Protein AF-A0A7R7AZD1-F1 (afdb_monomer)

Solvent-accessible surface area (backbone atoms only — not comparable to full-atom values): 35998 Å² total; per-residue (Å²): 135,90,86,78,87,78,89,80,87,78,79,84,82,72,72,76,72,71,80,78,62,89,81,57,78,56,45,31,43,37,42,30,63,53,83,85,39,58,62,52,54,25,49,57,43,34,74,74,78,43,71,44,80,39,59,37,55,51,82,81,42,56,82,63,50,81,65,89,70,91,61,32,29,45,34,43,24,42,73,60,41,43,42,68,64,74,85,86,41,58,26,47,47,57,44,49,46,69,58,59,38,61,78,27,63,40,37,37,37,32,41,55,38,54,78,22,23,43,28,69,33,50,81,49,102,90,42,81,37,74,46,36,61,48,13,45,38,56,48,50,46,49,68,60,26,71,52,36,44,76,45,77,38,51,99,62,49,76,79,46,75,66,35,46,48,60,53,59,87,73,57,66,34,60,51,95,92,31,95,17,71,39,66,67,58,41,41,51,54,37,60,76,46,39,71,62,38,48,50,50,51,54,48,50,36,39,75,75,59,89,40,86,86,81,80,81,79,65,81,94,65,84,89,83,87,84,82,68,84,76,48,75,65,55,50,50,55,55,53,59,60,58,50,55,64,64,51,50,61,54,18,30,40,54,10,34,30,26,56,98,89,47,70,25,21,67,66,62,48,48,51,42,49,51,52,48,52,57,36,49,54,56,26,54,46,42,44,55,34,24,69,40,33,68,55,52,50,54,49,51,53,52,39,48,74,72,60,33,28,38,39,36,41,36,84,66,80,62,44,79,71,60,73,79,56,74,80,88,44,35,81,52,55,83,69,90,76,26,39,63,53,48,52,48,53,38,49,76,77,55,48,56,24,59,22,31,46,76,46,68,48,98,85,71,48,71,31,34,46,81,39,67,56,98,90,38,77,37,66,17,70,63,14,44,52,53,44,50,57,50,48,55,59,58,72,69,49,84,84,56,57,38,42,60,45,52,50,36,50,70,62,31,73,72,34,40,16,57,23,50,80,50,58,55,46,61,40,62,60,87,96,39,35,29,60,42,81,46,59,94,62,36,44,58,56,26,51,47,36,31,42,59,52,65,14,50,34,37,40,29,24,80,81,39,63,69,85,64,86,85,68,66,39,95,89,38,73,30,60,45,58,74,49,76,44,75,53,69,56,71,75,83,72,56,52,89,76,67,67,56,73,43,77,46,68,49,97,89,64,52,75,47,78,46,59,79,65,54,71,68,58,49,48,64,73,68,51,92,58,88,81,84,77,50,39,58,57,52,41,54,37,25,75,69,52,45,31,31,40,36,28,63,83,65,26,34,38,32,51,43,79,56,97,92,39,82,44,40,34,53,43,58,76,54,82,84,48,47,65,59,46,41,74,54,57,34,50,72,50,76,56,93,93,37,84,44,36,31,51,51,88,58,93,62,22,37,62,34,43,34,58,47,37,74,76,36,52,78,74,43,81,43,73,60,77,84,127

pLDDT: mean 76.89, std 16.23, range [23.08, 96.38]

Mean predicted aligned error: 17.36 Å

Foldseek 3Di:
DDDDDDDDDDDDPPPPPPPPPPPDQQDEEEEEADPPCLVVVLVVCVVVVHHSPLADEPVVAPFQHADPRRGHYYYYHLVQLLDDDPPPTDHPLVNVCVNQDLARQHEYEYAQLLVLLQLPWDQDPVGTGHRDSSNVSLVVSCVSRVNYHYHYHHPCQPVALSSCVSVVVLQQEPDPPHPHPDSVRSNVVCVVQPPQSSVVVQVVCVVVPVDDDDDDPCVVPDDDDDDDDQDPQLVVLVVLVVCVVVLQVVLCCLQQCAHPVGGQNPVLVVQLVVLVVVLVCQLVFFSQLLRCLVVVLVVCVVCVVVVFFEEEERADDLQVLVVPDDPPCQAFPPDASASLVSVLVCLVPRRNFFHWDWDQDPVRDIHTDFDDDPNHGDGRPVSVVSSVVSSVSSVPRDGRHGSVLVNCAVPHPQQELEQEPHQWHWYDDPPGIHIDGADPCSNVVSLLCCQQVRYRYYYYYPNRPPNDDPAQDPPTNPNGHYDYYYSDPPLVPQDPPQSDWDWDQDPVGDTDIGTDDPPVVVCVVVPPDDDDDALVNVLVCQQVQFKKFAWRQRWIWHWDQDPNDIFIWIPNDDPVCVVVLVVLPWDWDQDPNDITITADNDPCRSSSSNVVCVVTPTPDMGTDDDD

Radius of gyration: 31.64 Å; Cα contacts (8 Å, |Δi|>4): 897; chains: 1; bounding box: 73×76×80 Å

Sequence (627 aa):
MNFLSPTITGNPIASAAAPVDPAAPVYAAALRVLPNLLEDAQRDWAALGMERLLVTPLSRFAQGRTITLPEGILFTTYATLRSDDRGEKVSRVRQIVQWLGSDFDGVLIVDEAHAMQNAGGGKGEGGDVAPSQQGRAGLGLQHALPGARVVHVSATGATTVANLAYAQRLGLWGGDDFPFSTRAEFVEAIEAGGVAAMEVLARDLRALGPYTARSLSFDGVEYELVEHELTPEQRRIYGAFAVIHNHLDAAMQAANITGDSGTLNRQAKSAARSAFQSAKQRFFGHLLTSMKTPTLTRSIEQDLQSGHSTVIQIVSTGEALMERRPTQEWNDVRVDITPREYVLDYLEHSFPVQLYEPFTDSEGNLSSRPVFRDGQPVESREAVARRTALIEKLASLPPVPGALDQIVQRFGTDMVAEVTGRSRRIVRKGERLMVEGRATSANLAETQAFMDDVKRILVFSDAGGTGRSYHAELSAPNTHLRVAGLLLPIWKRLPNESSRVYRLQTDDGERIIGRRVSAARAAGALATGVSTLTAQDAFNGLAGGRTMLDLPEGLHLRRVRVMGANRIELSGFTDTMRVRLTAYGLFHEIISWKLRMFVPTDASGPAVLAKIIERHPIQRISEREAS

Secondary structure (DSSP, 8-state):
---------------------TTS--EEEEEES-GGGHHHHHHHHHHTT--GGGEEEGGGSPTTSPP---SEEEEEEHHHHT----SSS--HHHHHHHHH-TT--SEEEETTGGGGGGGG-EEETTEEEPPPHHHHHHHHHHHH-TTSEEEE--SSTTSSGGGGGG-GGG-SSSSTTSS-SSHHHHHHHHHHHHHHHHHHHHHHHHHTSS----PPP-TT--------PPPHHHHHHHHHHHTHHHHHHHHHHHTTSEETTEES-HHHHHHHHHHHHHHHHHHHHHHHHHHHHHHHHHHHHHHHHTT-EEEEEES---HHHHHTS-GGGTTS--S--STHHHHHHHHHHHSS-B-EEEEE-TTS-EEEEE-EETTEEPBPHHHHHHHHHHHHHHHTSPP---HHHHHHHHH-TTTEEEESS-SEEEEEETTEEEEEEPPTTHHHHHHHHHHTTS-SEEEE-TTTSSS---S--TTSS--S-EEEEEE--GGGG--STT-PEEEEE-TT--EEEEE---HHHHHHHH-SS-----HHHHHHHHHHTSEEEEEGGGEEEEEEEETTEEEEEEES--HHHHHHHHHHT-EEEEETTEEEEEE--STTHHHHHHHHHHHS---EEEE----

Nearest PDB structures (foldseek):
  6rfl-assembly1_Y  TM=3.013E-01  e=5.368E-02  Vaccinia virus GLV-1h68
  5jlt-assembly1_A  TM=4.264E-01  e=1.071E+00  Tequatrovirus T4

Structure (mmCIF, N/CA/C/O backbone):
data_AF-A0A7R7AZD1-F1
#
_entry.id   AF-A0A7R7AZD1-F1
#
loop_
_atom_site.group_PDB
_atom_site.id
_atom_site.type_symbol
_atom_site.label_atom_id
_atom_site.label_alt_id
_atom_site.label_comp_id
_atom_site.label_asym_id
_atom_site.label_entity_id
_atom_site.label_seq_id
_atom_site.pdbx_PDB_ins_code
_atom_site.Cartn_x
_atom_site.Cartn_y
_atom_site.Cartn_z
_atom_site.occupancy
_atom_site.B_iso_or_equiv
_atom_site.auth_seq_id
_atom_site.auth_comp_id
_atom_site.auth_asym_id
_atom_site.auth_atom_id
_atom_site.pdbx_PDB_model_num
ATOM 1 N N . MET A 1 1 ? -13.021 -37.115 27.642 1.00 26.58 1 MET A N 1
ATOM 2 C CA . MET A 1 1 ? -13.141 -37.380 29.092 1.00 26.58 1 MET A CA 1
ATOM 3 C C . MET A 1 1 ? -13.173 -36.038 29.803 1.00 26.58 1 MET A C 1
ATOM 5 O O . MET A 1 1 ? -12.228 -35.279 29.648 1.00 26.58 1 MET A O 1
ATOM 9 N N . ASN A 1 2 ? -14.279 -35.731 30.485 1.00 28.70 2 ASN A N 1
ATOM 10 C CA . ASN A 1 2 ? -14.420 -34.581 31.388 1.00 28.70 2 ASN A CA 1
ATOM 11 C C . ASN A 1 2 ? -13.648 -34.820 32.689 1.00 28.70 2 ASN A C 1
ATOM 13 O O . ASN A 1 2 ? -13.628 -35.964 33.119 1.00 28.70 2 ASN A O 1
ATOM 17 N N . PHE A 1 3 ? -13.108 -33.746 33.280 1.00 23.08 3 PHE A N 1
ATOM 18 C CA . PHE A 1 3 ? -12.851 -33.430 34.709 1.00 23.08 3 PHE A CA 1
ATOM 19 C C . PHE A 1 3 ? -11.830 -32.260 34.685 1.00 23.08 3 PHE A C 1
ATOM 21 O O . PHE A 1 3 ? -10.828 -32.384 33.997 1.00 23.08 3 PHE A O 1
ATOM 28 N N . LEU A 1 4 ? -11.945 -31.082 35.308 1.00 26.00 4 LEU A N 1
ATOM 29 C CA . LEU A 1 4 ? -12.804 -30.481 36.332 1.00 26.00 4 LEU A CA 1
ATOM 30 C C . LEU A 1 4 ? -12.681 -28.945 36.216 1.00 26.00 4 LEU A C 1
ATOM 32 O O . LEU A 1 4 ? -11.586 -28.431 35.991 1.00 26.00 4 LEU A O 1
ATOM 36 N N . SER A 1 5 ? -13.777 -28.225 36.465 1.00 24.81 5 SER A N 1
ATOM 37 C CA . SER A 1 5 ? -13.740 -26.837 36.945 1.00 24.81 5 SER A CA 1
ATOM 38 C C . SER A 1 5 ? -12.997 -26.734 38.280 1.00 24.81 5 SER A C 1
ATOM 40 O O . SER A 1 5 ? -13.146 -27.616 39.128 1.00 24.81 5 SER A O 1
ATOM 42 N N . PRO A 1 6 ? -12.385 -25.574 38.554 1.00 25.16 6 PRO A N 1
ATOM 43 C CA . PRO A 1 6 ? -12.487 -24.975 39.868 1.00 25.16 6 PRO A CA 1
ATOM 44 C C . PRO A 1 6 ? -13.135 -23.595 39.765 1.00 25.16 6 PRO A C 1
ATOM 46 O O . PRO A 1 6 ? -12.619 -22.651 39.171 1.00 25.16 6 PRO A O 1
ATOM 49 N N . THR A 1 7 ? -14.294 -23.507 40.399 1.00 25.22 7 THR A N 1
ATOM 50 C CA . THR A 1 7 ? -14.890 -22.291 40.929 1.00 25.22 7 THR A CA 1
ATOM 51 C C . THR A 1 7 ? -13.850 -21.554 41.782 1.00 25.22 7 THR A C 1
ATOM 53 O O . THR A 1 7 ? -13.418 -22.081 42.804 1.00 25.22 7 THR A O 1
ATOM 56 N N . ILE A 1 8 ? -13.468 -20.332 41.400 1.00 25.61 8 ILE A N 1
ATOM 57 C CA . ILE A 1 8 ? -12.902 -19.347 42.330 1.00 25.61 8 ILE A CA 1
ATOM 58 C C . ILE A 1 8 ? -13.930 -18.226 42.461 1.00 25.61 8 ILE A C 1
ATOM 60 O O . ILE A 1 8 ? -13.980 -17.278 41.685 1.00 25.61 8 ILE A O 1
ATOM 64 N N . THR A 1 9 ? -14.791 -18.375 43.460 1.00 28.94 9 THR A N 1
ATOM 65 C CA . THR A 1 9 ? -15.414 -17.257 44.163 1.00 28.94 9 THR A CA 1
ATOM 66 C C . THR A 1 9 ? -14.328 -16.540 44.965 1.00 28.94 9 THR A C 1
ATOM 68 O O . THR A 1 9 ? -13.729 -17.161 45.843 1.00 28.94 9 THR A O 1
ATOM 71 N N . GLY A 1 10 ? -14.073 -15.256 44.699 1.00 24.52 10 GLY A N 1
ATOM 72 C CA . GLY A 1 10 ? -13.181 -14.456 45.546 1.00 24.52 10 GLY A CA 1
ATOM 73 C C . GLY A 1 10 ? -12.675 -13.160 44.916 1.00 24.52 10 GLY A C 1
ATOM 74 O O . GLY A 1 10 ? -11.604 -13.145 44.328 1.00 24.52 10 GLY A O 1
ATOM 75 N N . ASN A 1 11 ? -13.435 -12.087 45.148 1.00 24.00 11 ASN A N 1
ATOM 76 C CA . ASN A 1 11 ? -13.155 -10.658 44.955 1.00 24.00 11 ASN A CA 1
ATOM 77 C C . ASN A 1 11 ? -12.979 -10.104 43.525 1.00 24.00 11 ASN A C 1
ATOM 79 O O . ASN A 1 11 ? -11.944 -10.316 42.894 1.00 24.00 11 ASN A O 1
ATOM 83 N N . PRO A 1 12 ? -13.917 -9.255 43.049 1.00 26.16 12 PRO A N 1
ATOM 84 C CA . PRO A 1 12 ? -13.617 -8.345 41.960 1.00 26.16 12 PRO A CA 1
ATOM 85 C C . PRO A 1 12 ? -12.616 -7.319 42.497 1.00 26.16 12 PRO A C 1
ATOM 87 O O . PRO A 1 12 ? -12.945 -6.524 43.378 1.00 26.16 12 PRO A O 1
ATOM 90 N N . ILE A 1 13 ? -11.394 -7.297 41.965 1.00 28.53 13 ILE A N 1
ATOM 91 C CA . ILE A 1 13 ? -10.603 -6.069 42.023 1.00 28.53 13 ILE A CA 1
ATOM 92 C C . ILE A 1 13 ? -11.278 -5.127 41.031 1.00 28.53 13 ILE A C 1
ATOM 94 O O . ILE A 1 13 ? -10.918 -5.047 39.858 1.00 28.53 13 ILE A O 1
ATOM 98 N N . ALA A 1 14 ? -12.320 -4.450 41.509 1.00 28.39 14 ALA A N 1
ATOM 99 C CA . ALA A 1 14 ? -12.711 -3.175 40.961 1.00 28.39 14 ALA A CA 1
ATOM 100 C C . ALA A 1 14 ? -11.483 -2.272 41.109 1.00 28.39 14 ALA A C 1
ATOM 102 O O . ALA A 1 14 ? -11.213 -1.726 42.177 1.00 28.39 14 ALA A O 1
ATOM 103 N N . SER A 1 15 ? -10.700 -2.145 40.037 1.00 30.47 15 SER A N 1
ATOM 104 C CA . SER A 1 15 ? -9.993 -0.896 39.812 1.00 30.47 15 SER A CA 1
ATOM 105 C C . SER A 1 15 ? -11.090 0.159 39.830 1.00 30.47 15 SER A C 1
ATOM 107 O O . SER A 1 15 ? -11.975 0.153 38.974 1.00 30.47 15 SER A O 1
ATOM 109 N N . ALA A 1 16 ? -11.106 0.972 40.883 1.00 28.89 16 ALA A N 1
ATOM 110 C CA . ALA A 1 16 ? -11.917 2.166 40.921 1.00 28.89 16 ALA A CA 1
ATOM 111 C C . ALA A 1 16 ? -11.479 3.016 39.726 1.00 28.89 16 ALA A C 1
ATOM 113 O O . ALA A 1 16 ? -10.486 3.739 39.794 1.00 28.89 16 ALA A O 1
ATOM 114 N N . ALA A 1 17 ? -12.190 2.881 38.607 1.00 33.81 17 ALA A N 1
ATOM 115 C CA . ALA A 1 17 ? -12.242 3.933 37.622 1.00 33.81 17 ALA A CA 1
ATOM 116 C C . ALA A 1 17 ? -12.712 5.155 38.405 1.00 33.81 17 ALA A C 1
ATOM 118 O O . ALA A 1 17 ? -13.829 5.167 38.930 1.00 33.81 17 ALA A O 1
ATOM 119 N N . ALA A 1 18 ? -11.815 6.125 38.584 1.00 32.03 18 ALA A N 1
ATOM 120 C CA . ALA A 1 18 ? -12.200 7.414 39.118 1.00 32.03 18 ALA A CA 1
ATOM 121 C C . ALA A 1 18 ? -13.424 7.883 38.313 1.00 32.03 18 ALA A C 1
ATOM 123 O O . ALA A 1 18 ? -13.398 7.759 37.081 1.00 32.03 18 ALA A O 1
ATOM 124 N N . PRO A 1 19 ? -14.507 8.338 38.964 1.00 30.75 19 PRO A N 1
ATOM 125 C CA . PRO A 1 19 ? -15.642 8.878 38.238 1.00 30.75 19 PRO A CA 1
ATOM 126 C C . PRO A 1 19 ? -15.117 9.977 37.312 1.00 30.75 19 PRO A C 1
ATOM 128 O O . PRO A 1 19 ? -14.474 10.923 37.765 1.00 30.75 19 PRO A O 1
ATOM 131 N N . VAL A 1 20 ? -15.320 9.796 36.006 1.00 40.56 20 VAL A N 1
ATOM 132 C CA . VAL A 1 20 ? -15.065 10.844 35.020 1.00 40.56 20 VAL A CA 1
ATOM 133 C C . VAL A 1 20 ? -16.038 11.956 35.370 1.00 40.56 20 VAL A C 1
ATOM 135 O O . VAL A 1 20 ? -17.243 11.766 35.231 1.00 40.56 20 VAL A O 1
ATOM 138 N N . ASP A 1 21 ? -15.524 13.062 35.899 1.00 34.84 21 ASP A N 1
ATOM 139 C CA . ASP A 1 21 ? -16.313 14.260 36.153 1.00 34.84 21 ASP A CA 1
ATOM 140 C C . ASP A 1 21 ? -16.849 14.775 34.805 1.00 34.84 21 ASP A C 1
ATOM 142 O O . ASP A 1 21 ? -16.055 15.212 33.967 1.00 34.84 21 ASP A O 1
ATOM 146 N N . PRO A 1 22 ? -18.168 14.709 34.550 1.00 39.22 22 PRO A N 1
ATOM 147 C CA . PRO A 1 22 ? -18.744 15.162 33.290 1.00 39.22 22 PRO A CA 1
ATOM 148 C C . PRO A 1 22 ? -18.708 16.693 33.138 1.00 39.22 22 PRO A C 1
ATOM 150 O O . PRO A 1 22 ? -19.060 17.191 32.072 1.00 39.22 22 PRO A O 1
ATOM 153 N N . ALA A 1 23 ? -18.296 17.436 34.176 1.00 33.66 23 ALA A N 1
ATOM 154 C CA . ALA A 1 23 ? -18.166 18.891 34.172 1.00 33.66 23 ALA A CA 1
ATOM 155 C C . ALA A 1 23 ? -16.713 19.393 34.044 1.00 33.66 23 ALA A C 1
ATOM 157 O O . ALA A 1 23 ? -16.499 20.604 33.943 1.00 33.66 23 ALA A O 1
ATOM 158 N N . ALA A 1 24 ? -15.709 18.509 34.020 1.00 37.00 24 ALA A N 1
ATOM 159 C CA . ALA A 1 24 ? -14.346 18.922 33.702 1.00 37.00 24 ALA A CA 1
ATOM 160 C C . ALA A 1 24 ? -14.269 19.262 32.202 1.00 37.00 24 ALA A C 1
ATOM 162 O O . ALA A 1 24 ? -14.697 18.438 31.390 1.00 37.00 24 ALA A O 1
ATOM 163 N N . PRO A 1 25 ? -13.730 20.429 31.793 1.00 40.41 25 PRO A N 1
ATOM 164 C CA . PRO A 1 25 ? -13.562 20.736 30.380 1.00 40.41 25 PRO A CA 1
ATOM 165 C C . PRO A 1 25 ? -12.652 19.672 29.761 1.00 40.41 25 PRO A C 1
ATOM 167 O O . PRO A 1 25 ? -11.446 19.619 30.012 1.00 40.41 25 PRO A O 1
ATOM 170 N N . VAL A 1 26 ? -13.250 18.759 28.993 1.00 44.56 26 VAL A N 1
ATOM 171 C CA . VAL A 1 26 ? -12.524 17.680 28.330 1.00 44.56 26 VAL A CA 1
ATOM 172 C C . VAL A 1 26 ? -11.792 18.300 27.153 1.00 44.56 26 VAL A C 1
ATOM 174 O O . VAL A 1 26 ? -12.314 18.396 26.043 1.00 44.56 26 VAL A O 1
ATOM 177 N N . TYR A 1 27 ? -10.566 18.741 27.398 1.00 51.78 27 TYR A N 1
ATOM 178 C CA . TYR A 1 27 ? -9.649 19.073 26.328 1.00 51.78 27 TYR A CA 1
ATOM 179 C C . TYR A 1 27 ? -8.939 17.793 25.885 1.00 51.78 27 TYR A C 1
ATOM 181 O O . TYR A 1 27 ? -8.044 17.274 26.559 1.00 51.78 27 TYR A O 1
ATOM 189 N N . ALA A 1 28 ? -9.330 17.273 24.728 1.00 49.69 28 ALA A N 1
ATOM 190 C CA . ALA A 1 28 ? -8.556 16.250 24.043 1.00 49.69 28 ALA A CA 1
ATOM 191 C C . ALA A 1 28 ? -8.086 16.812 22.700 1.00 49.69 28 ALA A C 1
ATOM 193 O O . ALA A 1 28 ? -8.877 17.245 21.871 1.00 49.69 28 ALA A O 1
ATOM 194 N N . ALA A 1 29 ? -6.785 16.808 22.446 1.00 50.31 29 ALA A N 1
ATOM 195 C CA . ALA A 1 29 ? -6.267 17.044 21.107 1.00 50.31 29 ALA A CA 1
ATOM 196 C C . ALA A 1 29 ? -6.009 15.676 20.464 1.00 50.31 29 ALA A C 1
ATOM 198 O O . ALA A 1 29 ? -5.124 14.927 20.872 1.00 50.31 29 ALA A O 1
ATOM 199 N N . ALA A 1 30 ? -6.809 15.318 19.462 1.00 52.00 30 ALA A N 1
ATOM 200 C CA . ALA A 1 30 ? -6.646 14.067 18.733 1.00 52.00 30 ALA A CA 1
ATOM 201 C C . ALA A 1 30 ? -5.837 14.317 17.451 1.00 52.00 30 ALA A C 1
ATOM 203 O O . ALA A 1 30 ? -6.306 14.929 16.488 1.00 52.00 30 ALA A O 1
ATOM 204 N N . LEU A 1 31 ? -4.602 13.822 17.432 1.00 51.47 31 LEU A N 1
ATOM 205 C CA . LEU A 1 31 ? -3.759 13.736 16.248 1.00 51.47 31 LEU A CA 1
ATOM 206 C C . LEU A 1 31 ? -3.981 12.402 15.548 1.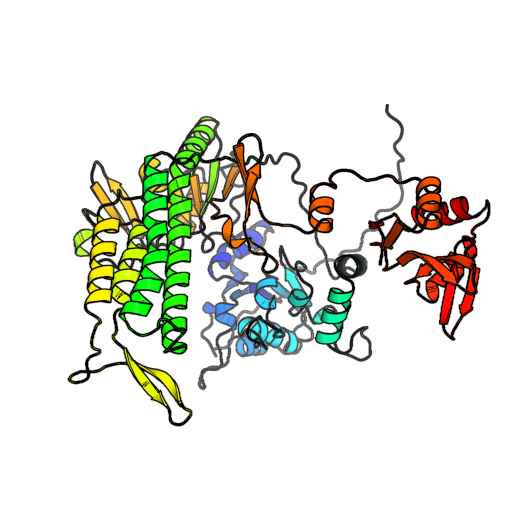00 51.47 31 LEU A C 1
ATOM 208 O O . LEU A 1 31 ? -3.714 11.336 16.099 1.00 51.47 31 LEU A O 1
ATOM 212 N N . ARG A 1 32 ? -4.433 12.452 14.299 1.00 56.69 32 ARG A N 1
ATOM 213 C CA . ARG A 1 32 ? -4.629 11.252 13.484 1.00 56.69 32 ARG A CA 1
ATOM 214 C C . ARG A 1 32 ? -3.890 11.354 12.158 1.00 56.69 32 ARG A C 1
ATOM 216 O O . ARG A 1 32 ? -3.420 12.422 11.774 1.00 56.69 32 ARG A O 1
ATOM 223 N N . VAL A 1 33 ? -3.757 10.240 11.437 1.00 47.31 33 VAL A N 1
ATOM 224 C CA . VAL A 1 33 ? -3.017 10.227 10.163 1.00 47.31 33 VAL A CA 1
ATOM 225 C C . VAL A 1 33 ? -3.744 10.970 9.054 1.00 47.31 33 VAL A C 1
ATOM 227 O O . VAL A 1 33 ? -3.087 11.651 8.264 1.00 47.31 33 VAL A O 1
ATOM 230 N N . LEU A 1 34 ? -5.073 10.864 8.972 1.00 49.25 34 LEU A N 1
ATOM 231 C CA . LEU A 1 34 ? -5.764 11.090 7.704 1.00 49.25 34 LEU A CA 1
ATOM 232 C C . LEU A 1 34 ? -6.897 12.117 7.771 1.00 49.25 34 LEU A C 1
ATOM 234 O O . LEU A 1 34 ? -7.694 12.097 8.707 1.00 49.25 34 LEU A O 1
ATOM 238 N N . PRO A 1 35 ? -7.021 12.978 6.740 1.00 50.75 35 PRO A N 1
ATOM 239 C CA . PRO A 1 35 ? -8.075 13.995 6.660 1.00 50.75 35 PRO A CA 1
ATOM 240 C C . PRO A 1 35 ? -9.484 13.409 6.543 1.00 50.75 35 PRO A C 1
ATOM 242 O O . PRO A 1 35 ? -10.446 14.077 6.907 1.00 50.75 35 PRO A O 1
ATOM 245 N N . ASN A 1 36 ? -9.604 12.162 6.083 1.00 57.34 36 ASN A N 1
ATOM 246 C CA . ASN A 1 36 ? -10.880 11.546 5.719 1.00 57.34 36 ASN A CA 1
ATOM 247 C C . ASN A 1 36 ? -11.562 10.785 6.870 1.00 57.34 36 ASN A C 1
ATOM 249 O O . ASN A 1 36 ? -12.582 10.150 6.624 1.00 57.34 36 ASN A O 1
ATOM 253 N N . LEU A 1 37 ? -11.003 10.841 8.086 1.00 69.12 37 LEU A N 1
ATOM 254 C CA . LEU A 1 37 ? -11.512 10.145 9.281 1.00 69.12 37 LEU A CA 1
ATOM 255 C C . LEU A 1 37 ? -12.183 11.074 10.288 1.00 69.12 37 LEU A C 1
ATOM 257 O O . LEU A 1 37 ? -12.532 10.647 11.384 1.00 69.12 37 LEU A O 1
ATOM 261 N N . LEU A 1 38 ? -12.354 12.353 9.943 1.00 78.19 38 LEU A N 1
ATOM 262 C CA . LEU A 1 38 ? -13.115 13.267 10.789 1.00 78.19 38 LEU A CA 1
ATOM 263 C C . LEU A 1 38 ? -14.534 12.733 11.008 1.00 78.19 38 LEU A C 1
ATOM 265 O O . LEU A 1 38 ? -15.030 12.776 12.126 1.00 78.19 38 LEU A O 1
ATOM 269 N N . GLU A 1 39 ? -15.164 12.224 9.949 1.00 77.25 39 GLU A N 1
ATOM 270 C CA . GLU A 1 39 ? -16.515 11.665 9.995 1.00 77.25 39 GLU A CA 1
ATOM 271 C C . GLU A 1 39 ? -16.582 10.383 10.822 1.00 77.25 39 GLU A C 1
ATOM 273 O O . GLU A 1 39 ? -17.512 10.237 11.605 1.00 77.25 39 GLU A O 1
ATOM 278 N N . ASP A 1 40 ? -15.588 9.498 10.710 1.00 75.69 40 ASP A N 1
ATOM 279 C CA . ASP A 1 40 ? -15.489 8.292 11.538 1.00 75.69 40 ASP A CA 1
ATOM 280 C C . ASP A 1 40 ? -15.289 8.650 13.015 1.00 75.69 40 ASP A C 1
ATOM 282 O O . ASP A 1 40 ? -16.022 8.165 13.867 1.00 75.69 40 ASP A O 1
ATOM 286 N N . ALA A 1 41 ? -14.376 9.576 13.329 1.00 79.25 41 ALA A N 1
ATOM 287 C CA . ALA A 1 41 ? -14.178 10.049 14.700 1.00 79.25 41 ALA A CA 1
ATOM 288 C C . ALA A 1 41 ? -15.449 10.698 15.271 1.00 79.25 41 ALA A C 1
ATOM 290 O O . ALA A 1 41 ? -15.783 10.505 16.435 1.00 79.25 41 ALA A O 1
ATOM 291 N N . GLN A 1 42 ? -16.170 11.448 14.441 1.00 84.50 42 GLN A N 1
ATOM 292 C CA . GLN A 1 42 ? -17.461 12.043 14.767 1.00 84.50 42 GLN A CA 1
ATOM 293 C C . GLN A 1 42 ? -18.562 10.998 14.991 1.00 84.50 42 GLN A C 1
ATOM 295 O O . GLN A 1 42 ? -19.338 11.139 15.935 1.00 84.50 42 GLN A O 1
ATOM 300 N N . ARG A 1 43 ? -18.631 9.964 14.145 1.00 80.12 43 ARG A N 1
ATOM 301 C CA . ARG A 1 43 ? -19.551 8.828 14.283 1.00 80.12 43 ARG A CA 1
ATOM 302 C C . ARG A 1 43 ? -19.272 8.078 15.579 1.00 80.12 43 ARG A C 1
ATOM 304 O O . ARG A 1 43 ? -20.194 7.868 16.355 1.00 80.12 43 ARG A O 1
ATOM 311 N N . ASP A 1 44 ? -18.019 7.708 15.820 1.00 81.56 44 ASP A N 1
ATOM 312 C CA . ASP A 1 44 ? -17.621 6.927 16.991 1.00 81.56 44 ASP A CA 1
ATOM 313 C C . ASP A 1 44 ? -17.858 7.719 18.283 1.00 81.56 44 ASP A C 1
ATOM 315 O O . ASP A 1 44 ? -18.328 7.169 19.274 1.00 81.56 44 ASP A O 1
ATOM 319 N N . TRP A 1 45 ? -17.607 9.032 18.264 1.00 84.31 45 TRP A N 1
ATOM 320 C CA . TRP A 1 45 ? -17.930 9.919 19.382 1.00 84.31 45 TRP A CA 1
ATOM 321 C C . TRP A 1 45 ? -19.439 9.997 19.641 1.00 84.31 45 TRP A C 1
ATOM 323 O O . TRP A 1 45 ? -19.879 9.879 20.783 1.00 84.31 45 TRP A O 1
ATOM 333 N N . ALA A 1 46 ? -20.243 10.111 18.581 1.00 83.12 46 ALA A N 1
ATOM 334 C CA . ALA A 1 46 ? -21.700 10.089 18.687 1.00 83.12 46 ALA A CA 1
ATOM 335 C C . ALA A 1 46 ? -22.239 8.735 19.177 1.00 83.12 46 ALA A C 1
ATOM 337 O O . ALA A 1 46 ? -23.196 8.702 19.948 1.00 83.12 46 ALA A O 1
ATOM 338 N N . ALA A 1 47 ? -21.603 7.622 18.801 1.00 79.88 47 ALA A N 1
ATOM 339 C CA . ALA A 1 47 ? -21.956 6.285 19.279 1.00 79.88 47 ALA A CA 1
ATOM 340 C C . ALA A 1 47 ? -21.739 6.116 20.795 1.00 79.88 47 ALA A C 1
ATOM 342 O O . ALA A 1 47 ? -22.399 5.290 21.421 1.00 79.88 47 ALA A O 1
ATOM 343 N N . LEU A 1 48 ? -20.870 6.932 21.402 1.00 83.38 48 LEU A N 1
ATOM 344 C CA . LEU A 1 48 ? -20.706 7.030 22.857 1.00 83.38 48 LEU A CA 1
ATOM 345 C C . LEU A 1 48 ? -21.758 7.936 23.528 1.00 83.38 48 LEU A C 1
ATOM 347 O O . LEU A 1 48 ? -21.670 8.184 24.728 1.00 83.38 48 LEU A O 1
ATOM 351 N N . GLY A 1 49 ? -22.744 8.439 22.777 1.00 84.56 49 GLY A N 1
ATOM 352 C CA . GLY A 1 49 ? -23.791 9.340 23.268 1.00 84.56 49 GLY A CA 1
ATOM 353 C C . GLY A 1 49 ? -23.373 10.811 23.346 1.00 84.56 49 GLY A C 1
ATOM 354 O O . GLY A 1 49 ? -24.084 11.609 23.953 1.00 84.56 49 GLY A O 1
ATOM 355 N N . MET A 1 50 ? -22.233 11.179 22.753 1.00 86.31 50 MET A N 1
ATOM 356 C CA . MET A 1 50 ? -21.679 12.532 22.831 1.00 86.31 50 MET A CA 1
ATOM 357 C C . MET A 1 50 ? -22.034 13.388 21.604 1.00 86.31 50 MET A C 1
ATOM 359 O O . MET A 1 50 ? -22.276 12.880 20.512 1.00 86.31 50 MET A O 1
ATOM 363 N N . GLU A 1 51 ? -22.018 14.716 21.757 1.00 85.75 51 GLU A N 1
ATOM 364 C CA . GLU A 1 51 ? -22.319 15.647 20.661 1.00 85.75 51 GLU A CA 1
ATOM 365 C C . GLU A 1 51 ? -21.237 15.607 19.570 1.00 85.75 51 GLU A C 1
ATOM 367 O O . GLU A 1 51 ? -20.060 15.901 19.810 1.00 85.75 51 GLU A O 1
ATOM 372 N N . ARG A 1 52 ? -21.650 15.288 18.337 1.00 85.31 52 ARG A N 1
ATOM 373 C CA . ARG A 1 52 ? -20.775 15.134 17.166 1.00 85.31 52 ARG A CA 1
ATOM 374 C C . ARG A 1 52 ? -19.936 16.385 16.897 1.00 85.31 52 ARG A C 1
ATOM 376 O O . ARG A 1 52 ? -18.768 16.278 16.514 1.00 85.31 52 ARG A O 1
ATOM 383 N N . LEU A 1 53 ? -20.520 17.570 17.076 1.00 85.38 53 LEU A N 1
ATOM 384 C CA . LEU A 1 53 ? -19.870 18.847 16.768 1.00 85.38 53 LEU A CA 1
ATOM 385 C C . LEU A 1 53 ? -18.715 19.209 17.713 1.00 85.38 53 LEU A C 1
ATOM 387 O O . LEU A 1 53 ? -17.941 20.112 17.390 1.00 85.38 53 LEU A O 1
ATOM 391 N N . LEU A 1 54 ? -18.537 18.478 18.819 1.00 85.75 54 LEU A N 1
ATOM 392 C CA . LEU A 1 54 ? -17.364 18.622 19.684 1.00 85.75 54 LEU A CA 1
ATOM 393 C C . LEU A 1 54 ? -16.070 18.177 18.991 1.00 85.75 54 LEU A C 1
ATOM 395 O O . LEU A 1 54 ? -14.997 18.653 19.354 1.00 85.75 54 LEU A O 1
ATOM 399 N N . VAL A 1 55 ? -16.143 17.322 17.965 1.00 87.50 55 VAL A N 1
ATOM 400 C CA . VAL A 1 55 ? -14.978 16.953 17.149 1.00 87.50 55 VAL A CA 1
ATOM 401 C C . VAL A 1 55 ? -14.792 17.978 16.031 1.00 87.50 55 VAL A C 1
ATOM 403 O O . VAL A 1 55 ? -15.462 17.943 14.993 1.00 87.50 55 VAL A O 1
ATOM 406 N N . THR A 1 56 ? -13.858 18.903 16.245 1.00 87.12 56 THR A N 1
ATOM 407 C CA . THR A 1 56 ? -13.621 20.062 15.382 1.00 87.12 56 THR A CA 1
ATOM 408 C C . THR A 1 56 ? -12.288 19.945 14.638 1.00 87.12 56 THR A C 1
ATOM 410 O O . THR A 1 56 ? -11.238 19.852 15.273 1.00 87.12 56 THR A O 1
ATOM 413 N N . PRO A 1 57 ? -12.265 20.007 13.293 1.00 88.19 57 PRO A N 1
ATOM 414 C CA . PRO A 1 57 ? -11.017 19.933 12.546 1.00 88.19 57 PRO A CA 1
ATOM 415 C C . PRO A 1 57 ? -10.211 21.237 12.631 1.00 88.19 57 PRO A C 1
ATOM 417 O O . PRO A 1 57 ? -10.750 22.335 12.473 1.00 88.19 57 PRO A O 1
ATOM 420 N N . LEU A 1 58 ? -8.887 21.115 12.769 1.00 86.62 58 LEU A N 1
ATOM 421 C CA . LEU A 1 58 ? -7.939 22.237 12.801 1.00 86.62 58 LEU A CA 1
ATOM 422 C C . LEU A 1 58 ? -8.022 23.132 11.555 1.00 86.62 58 LEU A C 1
ATOM 424 O O . LEU A 1 58 ? -7.714 24.319 11.624 1.00 86.62 58 LEU A O 1
ATOM 428 N N . SER A 1 59 ? -8.459 22.592 10.415 1.00 84.69 59 SER A N 1
ATOM 429 C CA . SER A 1 59 ? -8.638 23.350 9.173 1.00 84.69 59 SER A CA 1
ATOM 430 C C . SER A 1 59 ? -9.669 24.481 9.277 1.00 84.69 59 SER A C 1
ATOM 432 O O . SER A 1 59 ? -9.563 25.431 8.504 1.00 84.69 59 SER A O 1
ATOM 434 N N . ARG A 1 60 ? -10.606 24.442 10.243 1.00 87.31 60 ARG A N 1
ATOM 435 C CA . ARG A 1 60 ? -11.535 25.562 10.515 1.00 87.31 60 ARG A CA 1
ATOM 436 C C . ARG A 1 60 ? -10.823 26.811 11.027 1.00 87.31 60 ARG A C 1
ATOM 438 O O . ARG A 1 60 ? -11.331 27.914 10.855 1.00 87.31 60 ARG A O 1
ATOM 445 N N . PHE A 1 61 ? -9.641 26.648 11.616 1.00 88.25 61 PHE A N 1
ATOM 446 C CA . PHE A 1 61 ? -8.818 27.745 12.101 1.00 88.25 61 PHE A CA 1
ATOM 447 C C . PHE A 1 61 ? -7.684 27.989 11.104 1.00 88.25 61 PHE A C 1
ATOM 449 O O . PHE A 1 61 ? -6.841 27.120 10.853 1.00 88.25 61 PHE A O 1
ATOM 456 N N . ALA A 1 62 ? -7.648 29.179 10.503 1.00 87.44 62 ALA A N 1
ATOM 457 C CA . ALA A 1 62 ? -6.576 29.543 9.581 1.00 87.44 62 ALA A CA 1
ATOM 458 C C . ALA A 1 62 ? -5.208 29.464 10.283 1.00 87.44 62 ALA A C 1
ATOM 460 O O . ALA A 1 62 ? -5.088 29.754 11.474 1.00 87.44 62 ALA A O 1
ATOM 461 N N . GLN A 1 63 ? -4.166 29.055 9.558 1.00 85.81 63 GLN A N 1
ATOM 462 C CA . GLN A 1 63 ? -2.818 28.956 10.122 1.00 85.81 63 GLN A CA 1
ATOM 463 C C . GLN A 1 63 ? -2.365 30.315 10.679 1.00 85.81 63 GLN A C 1
ATOM 465 O O . GLN A 1 63 ? -2.498 31.334 10.000 1.00 85.81 63 GLN A O 1
ATOM 470 N N . GLY A 1 64 ? -1.846 30.318 11.909 1.00 80.56 64 GLY A N 1
ATOM 471 C CA . GLY A 1 64 ? -1.409 31.527 12.616 1.00 80.56 64 GLY A CA 1
ATOM 472 C C . GLY A 1 64 ? -2.528 32.348 13.268 1.00 80.56 64 GLY A C 1
ATOM 473 O O . GLY A 1 64 ? -2.232 33.319 13.956 1.00 80.56 64 GLY A O 1
ATOM 474 N N . ARG A 1 65 ? -3.806 31.978 13.096 1.00 86.81 65 ARG A N 1
ATOM 475 C CA . ARG A 1 65 ? -4.915 32.558 13.871 1.00 86.81 65 ARG A CA 1
ATOM 476 C C . ARG A 1 65 ? -5.116 31.792 15.176 1.00 86.81 65 ARG A C 1
ATOM 478 O O . ARG A 1 65 ? -4.885 30.587 15.230 1.00 86.81 65 ARG A O 1
ATOM 485 N N . THR A 1 66 ? -5.580 32.482 16.211 1.00 83.25 66 THR A N 1
ATOM 486 C CA . THR A 1 66 ? -5.937 31.854 17.487 1.00 83.25 66 THR A CA 1
ATOM 487 C C . THR A 1 66 ? -7.023 30.802 17.275 1.00 83.25 66 THR A C 1
ATOM 489 O O . THR A 1 66 ? -8.001 31.047 16.567 1.00 83.25 66 THR A O 1
ATOM 492 N N . ILE A 1 67 ? -6.841 29.626 17.874 1.00 85.69 67 ILE A N 1
ATOM 493 C CA . ILE A 1 67 ? -7.872 28.590 17.927 1.00 85.69 67 ILE A CA 1
ATOM 494 C C . ILE A 1 67 ? -8.853 29.000 19.026 1.00 85.69 67 ILE A C 1
ATOM 496 O O . ILE A 1 67 ? -8.474 29.124 20.186 1.00 85.69 67 ILE A O 1
ATOM 500 N N . THR A 1 68 ? -10.106 29.249 18.657 1.00 84.69 68 THR A N 1
ATOM 501 C CA . THR A 1 68 ? -11.171 29.676 19.580 1.00 84.69 68 THR A CA 1
ATOM 502 C C . THR A 1 68 ? -12.107 28.509 19.886 1.00 84.69 68 THR A C 1
ATOM 504 O O . THR A 1 68 ? -13.316 28.608 19.684 1.00 84.69 68 THR A O 1
ATOM 507 N N . LEU A 1 69 ? -11.532 27.371 20.280 1.00 82.88 69 LEU A N 1
ATOM 508 C CA . LEU A 1 69 ? -12.275 26.188 20.706 1.00 82.88 69 LEU A CA 1
ATOM 509 C C . LEU A 1 69 ? -12.221 26.120 22.243 1.00 82.88 69 LEU A C 1
ATOM 511 O O . LEU A 1 69 ? -11.135 25.870 22.770 1.00 82.88 69 LEU A O 1
ATOM 515 N N . PRO A 1 70 ? -13.332 26.404 22.950 1.00 74.44 70 PRO A N 1
ATOM 516 C CA . PRO A 1 70 ? -13.346 26.448 24.413 1.00 74.44 70 PRO A CA 1
ATOM 517 C C . PRO A 1 70 ? -13.383 25.058 25.055 1.00 74.44 70 PRO A C 1
ATOM 519 O O . PRO A 1 70 ? -12.874 24.893 26.152 1.00 74.44 70 PRO A O 1
ATOM 522 N N . GLU A 1 71 ? -13.958 24.063 24.379 1.00 78.94 71 GLU A N 1
ATOM 523 C CA . GLU A 1 71 ? -14.041 22.677 24.843 1.00 78.94 71 GLU A CA 1
ATOM 524 C C . GLU A 1 71 ? -14.190 21.725 23.649 1.00 78.94 71 GLU A C 1
ATOM 526 O O . GLU A 1 71 ? -14.634 22.131 22.569 1.00 78.94 71 GLU A O 1
ATOM 531 N N . GLY A 1 72 ? -13.811 20.459 23.836 1.00 81.56 72 GLY A N 1
ATOM 532 C CA . GLY A 1 72 ? -14.00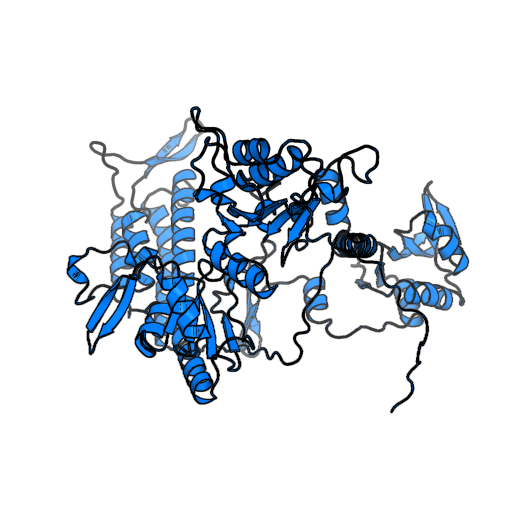1 19.401 22.846 1.00 81.56 72 GLY A CA 1
ATOM 533 C C . GLY A 1 72 ? -12.703 18.830 22.281 1.00 81.56 72 GLY A C 1
ATOM 534 O O . GLY A 1 72 ? -11.640 18.863 22.907 1.00 81.56 72 GLY A O 1
ATOM 535 N N . ILE A 1 73 ? -12.813 18.258 21.079 1.00 86.38 73 ILE A N 1
ATOM 536 C CA . ILE A 1 73 ? -11.747 17.501 20.430 1.00 86.38 73 ILE A CA 1
ATOM 537 C C . ILE A 1 73 ? -11.215 18.258 19.219 1.00 86.38 73 ILE A C 1
ATOM 539 O O . ILE A 1 73 ? -11.898 18.375 18.200 1.00 86.38 73 ILE A O 1
ATOM 543 N N . LEU A 1 74 ? -9.964 18.719 19.286 1.00 87.56 74 LEU A N 1
ATOM 544 C CA . LEU A 1 74 ? -9.289 19.257 18.105 1.00 87.56 74 LEU A CA 1
ATOM 545 C C . LEU A 1 74 ? -8.752 18.102 17.255 1.00 87.56 74 LEU A C 1
ATOM 547 O O . LEU A 1 74 ? -7.834 17.395 17.666 1.00 87.56 74 LEU A O 1
ATOM 551 N N . PHE A 1 75 ? -9.305 17.939 16.056 1.00 87.06 75 PHE A N 1
ATOM 552 C CA . PHE A 1 75 ? -8.926 16.904 15.100 1.00 87.06 75 PHE A CA 1
ATOM 553 C C . PHE A 1 75 ? -7.927 17.447 14.070 1.00 87.06 75 PHE A C 1
ATOM 555 O O . PHE A 1 75 ? -8.177 18.460 13.412 1.00 87.06 75 PHE A O 1
ATOM 562 N N . THR A 1 76 ? -6.795 16.773 13.875 1.00 85.62 76 THR A N 1
ATOM 563 C CA . THR A 1 76 ? -5.802 17.153 12.854 1.00 85.62 76 THR A CA 1
ATOM 564 C C . THR A 1 76 ? -5.156 15.938 12.195 1.00 85.62 76 THR A C 1
ATOM 566 O O . THR A 1 76 ? -5.247 14.822 12.702 1.00 85.62 76 THR A O 1
ATOM 569 N N . THR A 1 77 ? -4.491 16.171 11.061 1.00 82.31 77 THR A N 1
ATOM 570 C CA . THR A 1 77 ? -3.805 15.140 10.271 1.00 82.31 77 THR A CA 1
ATOM 571 C C . THR A 1 77 ? -2.289 15.270 10.381 1.00 82.31 77 THR A C 1
ATOM 573 O O . THR A 1 77 ? -1.789 16.389 10.530 1.00 82.31 77 THR A O 1
ATOM 576 N N . TYR A 1 78 ? -1.525 14.186 10.199 1.00 78.12 78 TYR A N 1
ATOM 577 C CA . TYR A 1 78 ? -0.060 14.287 10.102 1.00 78.12 78 TYR A CA 1
ATOM 578 C C . TYR A 1 78 ? 0.392 15.210 8.963 1.00 78.12 78 TYR A C 1
ATOM 580 O O . TYR A 1 78 ? 1.354 15.960 9.125 1.00 78.12 78 TYR A O 1
ATOM 588 N N . ALA A 1 79 ? -0.316 15.208 7.828 1.00 78.19 79 ALA A N 1
ATOM 589 C CA . ALA A 1 79 ? -0.005 16.080 6.698 1.00 78.19 79 ALA A CA 1
ATOM 590 C C . ALA A 1 79 ? -0.173 17.567 7.052 1.00 78.19 79 ALA A C 1
ATOM 592 O O . ALA A 1 79 ? 0.682 18.382 6.705 1.00 78.19 79 ALA A O 1
ATOM 593 N N . THR A 1 80 ? -1.243 17.911 7.773 1.00 80.56 80 THR A N 1
ATOM 594 C CA . THR A 1 80 ? -1.483 19.268 8.281 1.00 80.56 80 THR A CA 1
ATOM 595 C C . THR A 1 80 ? -0.468 19.641 9.357 1.00 80.56 80 THR A C 1
ATOM 597 O O . THR A 1 80 ? 0.025 20.762 9.359 1.00 80.56 80 THR A O 1
ATOM 600 N N . LEU A 1 81 ? -0.123 18.712 10.249 1.00 79.62 81 LEU A N 1
ATOM 601 C CA . LEU A 1 81 ? 0.819 18.952 11.341 1.00 79.62 81 LEU A CA 1
ATOM 602 C C . LEU A 1 81 ? 2.242 19.243 10.839 1.00 79.62 81 LEU A C 1
ATOM 604 O O . LEU A 1 81 ? 2.938 20.080 11.407 1.00 79.62 81 LEU A O 1
ATOM 608 N N . ARG A 1 82 ? 2.649 18.578 9.752 1.00 75.94 82 ARG A N 1
ATOM 609 C CA . ARG A 1 82 ? 3.970 18.696 9.115 1.00 75.94 82 ARG A CA 1
ATOM 610 C C . ARG A 1 82 ? 4.218 20.036 8.414 1.00 75.94 82 ARG A C 1
ATOM 612 O O . ARG A 1 82 ? 5.298 20.235 7.871 1.00 75.94 82 ARG A O 1
ATOM 619 N N . SER A 1 83 ? 3.240 20.937 8.327 1.00 70.44 83 SER A N 1
ATOM 620 C CA . SER A 1 83 ? 3.455 22.218 7.650 1.00 70.44 83 SER A CA 1
ATOM 621 C C . SER A 1 83 ? 4.512 23.046 8.398 1.00 70.44 83 SER A C 1
ATOM 623 O O . SER A 1 83 ? 4.233 23.572 9.482 1.00 70.44 83 SER A O 1
ATOM 625 N N . ASP A 1 84 ? 5.705 23.138 7.811 1.00 60.50 84 ASP A N 1
ATOM 626 C CA . ASP A 1 84 ? 6.828 23.915 8.338 1.00 60.50 84 ASP A CA 1
ATOM 627 C C . ASP A 1 84 ? 6.521 25.423 8.358 1.00 60.50 84 ASP A C 1
ATOM 629 O O . ASP A 1 84 ? 5.629 25.921 7.660 1.00 60.50 84 ASP A O 1
ATOM 633 N N . ASP A 1 85 ? 7.288 26.145 9.173 1.00 57.62 85 ASP A N 1
ATOM 634 C CA . ASP A 1 85 ? 7.266 27.602 9.268 1.00 57.62 85 ASP A CA 1
ATOM 635 C C . ASP A 1 85 ? 7.757 28.207 7.938 1.00 57.62 85 ASP A C 1
ATOM 637 O O . ASP A 1 85 ? 8.952 28.231 7.642 1.00 57.62 85 ASP A O 1
ATOM 641 N N . ARG A 1 86 ? 6.832 28.647 7.076 1.00 53.03 86 ARG A N 1
ATOM 642 C CA . ARG A 1 86 ? 7.158 29.328 5.808 1.00 53.03 86 ARG A CA 1
ATOM 643 C C . ARG A 1 86 ? 7.415 30.822 6.040 1.00 53.03 86 ARG A C 1
ATOM 645 O O . ARG A 1 86 ? 6.837 31.654 5.346 1.00 53.03 86 ARG A O 1
ATOM 652 N N . GLY A 1 87 ? 8.235 31.154 7.036 1.00 57.66 87 GLY A N 1
ATOM 653 C CA . GLY A 1 87 ? 8.704 32.508 7.353 1.00 57.66 87 GLY A CA 1
ATOM 654 C C . GLY A 1 87 ? 7.651 33.454 7.949 1.00 57.66 87 GLY A C 1
ATOM 655 O O . GLY A 1 87 ? 7.877 34.020 9.011 1.00 57.66 87 GLY A O 1
ATOM 656 N N . GLU A 1 88 ? 6.502 33.637 7.292 1.00 53.03 88 GLU A N 1
ATOM 657 C CA . GLU A 1 88 ? 5.459 34.595 7.708 1.00 53.03 88 GLU A CA 1
ATOM 658 C C . GLU A 1 88 ? 4.348 33.979 8.578 1.00 53.03 88 GLU A C 1
ATOM 660 O O . GLU A 1 88 ? 3.544 34.707 9.163 1.00 53.03 88 GLU A O 1
ATOM 665 N N . LYS A 1 89 ? 4.246 32.643 8.661 1.00 62.34 89 LYS A N 1
ATOM 666 C CA . LYS A 1 89 ? 3.127 31.953 9.328 1.00 62.34 89 LYS A CA 1
ATOM 667 C C . LYS A 1 89 ? 3.613 30.900 10.316 1.00 62.34 89 LYS A C 1
ATOM 669 O O . LYS A 1 89 ? 4.179 29.890 9.912 1.00 62.34 89 LYS A O 1
ATOM 674 N N . VAL A 1 90 ? 3.233 31.092 11.582 1.00 73.88 90 VAL A N 1
ATOM 675 C CA . VAL A 1 90 ? 3.425 30.154 12.700 1.00 73.88 90 VAL A CA 1
ATOM 676 C C . VAL A 1 90 ? 3.113 28.710 12.276 1.00 73.88 90 VAL A C 1
ATOM 678 O O . VAL A 1 90 ? 2.079 28.445 11.651 1.00 73.88 90 VAL A O 1
ATOM 681 N N . SER A 1 91 ? 3.995 27.766 12.618 1.00 85.25 91 SER A N 1
ATOM 682 C CA . SER A 1 91 ? 3.782 26.340 12.336 1.00 85.25 91 SER A CA 1
ATOM 683 C C . SER A 1 91 ? 2.494 25.817 12.987 1.00 85.25 91 SER A C 1
ATOM 685 O O . SER A 1 91 ? 2.061 26.305 14.034 1.00 85.25 91 SER A O 1
ATOM 687 N N . ARG A 1 92 ? 1.869 24.789 12.396 1.00 86.25 92 ARG A N 1
ATOM 688 C CA . ARG A 1 92 ? 0.641 24.194 12.958 1.00 86.25 92 ARG A CA 1
ATOM 689 C C . ARG A 1 92 ? 0.861 23.597 14.349 1.00 86.25 92 ARG A C 1
ATOM 691 O O . ARG A 1 92 ? -0.019 23.720 15.192 1.00 86.25 92 ARG A O 1
ATOM 698 N N . VAL A 1 93 ? 2.044 23.038 14.616 1.00 86.81 93 VAL A N 1
ATOM 699 C CA . VAL A 1 93 ? 2.443 22.583 15.961 1.00 86.81 93 VAL A CA 1
ATOM 700 C C . VAL A 1 93 ? 2.435 23.749 16.946 1.00 86.81 93 VAL A C 1
ATOM 702 O O . VAL A 1 93 ? 1.778 23.671 17.978 1.00 86.81 93 VAL A O 1
ATOM 705 N N . ARG A 1 94 ? 3.103 24.862 16.615 1.00 86.69 94 ARG A N 1
ATOM 706 C CA . ARG A 1 94 ? 3.175 26.027 17.505 1.00 86.69 94 ARG A CA 1
ATOM 707 C C . ARG A 1 94 ? 1.804 26.667 17.724 1.00 86.69 94 ARG A C 1
ATOM 709 O O . ARG A 1 94 ? 1.515 27.070 18.842 1.00 86.69 94 ARG A O 1
ATOM 716 N N . GLN A 1 95 ? 0.949 26.698 16.702 1.00 86.75 95 GLN A N 1
ATOM 717 C CA . GLN A 1 95 ? -0.440 27.151 16.826 1.00 86.75 95 GLN A CA 1
ATOM 718 C C . GLN A 1 95 ? -1.236 26.306 17.836 1.00 86.75 95 GLN A C 1
ATOM 720 O O . GLN A 1 95 ? -1.974 26.865 18.641 1.00 86.75 95 GLN A O 1
ATOM 725 N N . ILE A 1 96 ? -1.077 24.976 17.814 1.00 87.69 96 ILE A N 1
ATOM 726 C CA . ILE A 1 96 ? -1.723 24.070 18.777 1.00 87.69 96 ILE A CA 1
ATOM 727 C C . ILE A 1 96 ? -1.165 24.296 20.186 1.00 87.69 96 ILE A C 1
ATOM 729 O O . ILE A 1 96 ? -1.940 24.447 21.121 1.00 87.69 96 ILE A O 1
ATOM 733 N N . VAL A 1 97 ? 0.160 24.372 20.341 1.00 87.38 97 VAL A N 1
ATOM 734 C CA . VAL A 1 97 ? 0.807 24.594 21.649 1.00 87.38 97 VAL A CA 1
ATOM 735 C C . VAL A 1 97 ? 0.383 25.929 22.266 1.00 87.38 97 VAL A C 1
ATOM 737 O O . VAL A 1 97 ? 0.105 25.991 23.456 1.00 87.38 97 VAL A O 1
ATOM 740 N N . GLN A 1 98 ? 0.284 26.993 21.463 1.00 87.31 98 GLN A N 1
ATOM 741 C CA . GLN A 1 98 ? -0.189 28.303 21.925 1.00 87.31 98 GLN A CA 1
ATOM 742 C C . GLN A 1 98 ? -1.643 28.283 22.400 1.00 87.31 98 GLN A C 1
ATOM 744 O O . GLN A 1 98 ? -1.998 29.066 23.273 1.00 87.31 98 GLN A O 1
ATOM 749 N N . TRP A 1 99 ? -2.479 27.431 21.806 1.00 86.38 99 TRP A N 1
ATOM 750 C CA . TRP A 1 99 ? -3.869 27.268 22.220 1.00 86.38 99 TRP A CA 1
ATOM 751 C C . TRP A 1 99 ? -3.999 26.416 23.484 1.00 86.38 99 TRP A C 1
ATOM 753 O O . TRP A 1 99 ? -4.741 26.795 24.382 1.00 86.38 99 TRP A O 1
ATOM 763 N N . LEU A 1 100 ? -3.277 25.296 23.556 1.00 85.50 100 LEU A N 1
ATOM 764 C CA . LEU A 1 100 ? -3.347 24.373 24.689 1.00 85.50 100 LEU A CA 1
ATOM 765 C C . LEU A 1 100 ? -2.677 24.924 25.954 1.00 85.50 100 LEU A C 1
ATOM 767 O O . LEU A 1 100 ? -3.120 24.603 27.050 1.00 85.50 100 LEU A O 1
ATOM 771 N N . GLY A 1 101 ? -1.626 25.737 25.804 1.00 83.12 101 GLY A N 1
ATOM 772 C CA . GLY A 1 101 ? -0.774 26.154 26.918 1.00 83.12 101 GLY A CA 1
ATOM 773 C C . GLY A 1 101 ? 0.273 25.093 27.276 1.00 83.12 101 GLY A C 1
ATOM 774 O O . GLY A 1 101 ? 0.120 23.907 26.988 1.00 83.12 101 GLY A O 1
ATOM 775 N N . SER A 1 102 ? 1.389 25.514 27.874 1.00 78.94 102 SER A N 1
ATOM 776 C CA . SER A 1 102 ? 2.471 24.601 28.290 1.00 78.94 102 SER A CA 1
ATOM 777 C C . SER A 1 102 ? 2.115 23.749 29.514 1.00 78.94 102 SER A C 1
ATOM 779 O O . SER A 1 102 ? 2.748 22.726 29.763 1.00 78.94 102 SER A O 1
ATOM 781 N N . ASP A 1 103 ? 1.121 24.192 30.277 1.00 81.25 103 ASP A N 1
ATOM 782 C CA . ASP A 1 103 ? 0.546 23.574 31.473 1.00 81.25 103 ASP A CA 1
ATOM 783 C C . ASP A 1 103 ? -0.596 22.596 31.164 1.00 81.25 103 ASP A C 1
ATOM 785 O O . ASP A 1 103 ? -1.189 22.028 32.076 1.00 81.25 103 ASP A O 1
ATOM 789 N N . PHE A 1 104 ? -0.879 22.360 29.882 1.00 84.56 104 PHE A N 1
ATOM 790 C CA . PHE A 1 104 ? -1.918 21.447 29.435 1.00 84.56 104 PHE A CA 1
ATOM 791 C C . PHE A 1 104 ? -1.774 20.033 30.023 1.00 84.56 104 PHE A C 1
ATOM 793 O O . PHE A 1 104 ? -0.766 19.361 29.788 1.00 84.56 104 PHE A O 1
ATOM 800 N N . ASP A 1 105 ? -2.815 19.548 30.704 1.00 82.56 105 ASP A N 1
ATOM 801 C CA . ASP A 1 105 ? -2.879 18.230 31.357 1.00 82.56 105 ASP A CA 1
ATOM 802 C C . ASP A 1 105 ? -3.896 17.262 30.706 1.00 82.56 105 ASP A C 1
ATOM 804 O O . ASP A 1 105 ? -4.144 16.146 31.187 1.00 82.56 105 ASP A O 1
ATOM 808 N N . GLY A 1 106 ? -4.492 17.672 29.582 1.00 83.25 106 GLY A N 1
ATOM 809 C CA . GLY A 1 106 ? -5.462 16.887 28.822 1.00 83.25 106 GLY A CA 1
ATOM 810 C C . GLY A 1 106 ? -4.837 15.727 28.039 1.00 83.25 106 GLY A C 1
ATOM 811 O O . GLY A 1 106 ? -3.719 15.285 28.311 1.00 83.25 106 GLY A O 1
ATOM 812 N N . VAL A 1 107 ? -5.574 15.192 27.061 1.00 85.75 107 VAL A N 1
ATOM 813 C CA . VAL A 1 107 ? -5.170 13.977 26.327 1.00 85.75 107 VAL A CA 1
ATOM 814 C C . VAL A 1 107 ? -4.721 14.299 24.902 1.00 85.75 107 VAL A C 1
ATOM 816 O O . VAL A 1 107 ? -5.427 14.971 24.154 1.00 85.75 107 VAL A O 1
ATOM 819 N N . LEU A 1 108 ? -3.568 13.758 24.511 1.00 86.12 108 LEU A N 1
ATOM 820 C CA . LEU A 1 108 ? -3.081 13.679 23.139 1.00 86.12 108 LEU A CA 1
ATOM 821 C C . LEU A 1 108 ? -3.278 12.261 22.610 1.00 86.12 108 LEU A C 1
ATOM 823 O O . LEU A 1 108 ? -2.578 11.337 23.021 1.00 86.12 108 LEU A O 1
ATOM 827 N N . ILE A 1 109 ? -4.213 12.079 21.682 1.00 86.56 109 ILE A N 1
ATOM 828 C CA . ILE A 1 109 ? -4.410 10.785 21.014 1.00 86.56 109 ILE A CA 1
ATOM 829 C C . ILE A 1 109 ? -3.603 10.797 19.727 1.00 86.56 109 ILE A C 1
ATOM 831 O O . ILE A 1 109 ? -3.771 11.700 18.920 1.00 86.56 109 ILE A O 1
ATOM 835 N N . VAL A 1 110 ? -2.746 9.805 19.537 1.00 84.12 110 VAL A N 1
ATOM 836 C CA . VAL A 1 110 ? -1.927 9.604 18.347 1.00 84.12 110 VAL A CA 1
ATOM 837 C C . VAL A 1 110 ? -2.405 8.326 17.672 1.00 84.12 110 VAL A C 1
ATOM 839 O O . VAL A 1 110 ? -2.006 7.227 18.059 1.00 84.12 110 VAL A O 1
ATOM 842 N N . ASP A 1 111 ? -3.284 8.474 16.688 1.00 81.50 111 ASP A N 1
ATOM 843 C CA . ASP A 1 111 ? -3.818 7.339 15.937 1.00 81.50 111 ASP A CA 1
ATOM 844 C C . ASP A 1 111 ? -2.882 6.904 14.809 1.00 81.50 111 ASP A C 1
ATOM 846 O O . ASP A 1 111 ? -2.228 7.737 14.179 1.00 81.50 111 ASP A O 1
ATOM 850 N N . GLU A 1 112 ? -2.831 5.596 14.566 1.00 78.62 112 GLU A N 1
ATOM 851 C CA . GLU A 1 112 ? -1.880 4.932 13.672 1.00 78.62 112 GLU A CA 1
ATOM 852 C C . GLU A 1 112 ? -0.435 5.421 13.879 1.00 78.62 112 GLU A C 1
ATOM 854 O O . GLU A 1 112 ? 0.296 5.790 12.954 1.00 78.62 112 GLU A O 1
ATOM 859 N N . ALA A 1 113 ? -0.011 5.402 15.146 1.00 79.56 113 ALA A N 1
ATOM 860 C CA . ALA A 1 113 ? 1.257 5.954 15.614 1.00 79.56 113 ALA A CA 1
ATOM 861 C C . ALA A 1 113 ? 2.492 5.387 14.888 1.00 79.56 113 ALA A C 1
ATOM 863 O O . ALA A 1 113 ? 3.516 6.067 14.804 1.00 79.56 113 ALA A O 1
ATOM 864 N N . HIS A 1 114 ? 2.385 4.193 14.288 1.00 75.25 114 HIS A N 1
ATOM 865 C CA . HIS A 1 114 ? 3.430 3.602 13.444 1.00 75.25 114 HIS A CA 1
ATOM 866 C C . HIS A 1 114 ? 3.836 4.508 12.270 1.00 75.25 114 HIS A C 1
ATOM 868 O O . HIS A 1 114 ? 4.962 4.426 11.784 1.00 75.25 114 HIS A O 1
ATOM 874 N N . ALA A 1 115 ? 2.974 5.429 11.839 1.00 75.38 115 ALA A N 1
ATOM 875 C CA . ALA A 1 115 ? 3.312 6.405 10.814 1.00 75.38 115 ALA A CA 1
ATOM 876 C C . ALA A 1 115 ? 4.456 7.354 11.261 1.00 75.38 115 ALA A C 1
ATOM 878 O O . ALA A 1 115 ? 5.167 7.915 10.427 1.00 75.38 115 ALA A O 1
ATOM 879 N N . MET A 1 116 ? 4.708 7.477 12.571 1.00 77.62 116 MET A N 1
ATOM 880 C CA . MET A 1 116 ? 5.846 8.199 13.152 1.00 77.62 116 MET A CA 1
ATOM 881 C C . MET A 1 116 ? 7.082 7.316 13.410 1.00 77.62 116 MET A C 1
ATOM 883 O O . MET A 1 116 ? 8.030 7.785 14.032 1.00 77.62 116 MET A O 1
ATOM 887 N N . GLN A 1 117 ? 7.141 6.069 12.926 1.00 70.25 117 GLN A N 1
ATOM 888 C CA . GLN A 1 117 ? 8.274 5.147 13.155 1.00 70.25 117 GLN A CA 1
ATOM 889 C C . GLN A 1 117 ? 9.655 5.746 12.818 1.00 70.25 117 GLN A C 1
ATOM 891 O O . GLN A 1 117 ? 10.639 5.503 13.510 1.00 70.25 117 GLN A O 1
ATOM 896 N N . ASN A 1 118 ? 9.718 6.630 11.817 1.00 68.50 118 ASN A N 1
ATOM 897 C CA . ASN A 1 118 ? 10.946 7.314 11.405 1.00 68.50 118 ASN A CA 1
ATOM 898 C C . ASN A 1 118 ? 11.193 8.631 12.170 1.00 68.50 118 ASN A C 1
ATOM 900 O O . ASN A 1 118 ? 11.846 9.532 11.644 1.00 68.50 118 ASN A O 1
ATOM 904 N N . ALA A 1 119 ? 10.639 8.812 13.372 1.00 66.31 119 ALA A N 1
ATOM 905 C CA . ALA A 1 119 ? 10.768 10.051 14.146 1.00 66.31 119 ALA A CA 1
ATOM 906 C C . ALA A 1 119 ? 12.154 10.264 14.771 1.00 66.31 119 ALA A C 1
ATOM 908 O O . ALA A 1 119 ? 12.538 11.405 15.012 1.00 66.31 119 ALA A O 1
ATOM 909 N N . GLY A 1 120 ? 12.921 9.194 14.993 1.00 57.44 120 GLY A N 1
ATOM 910 C CA . GLY A 1 120 ? 14.283 9.273 15.531 1.00 57.44 120 GLY A CA 1
ATOM 911 C C . GLY A 1 120 ? 15.398 9.159 14.484 1.00 57.44 120 GLY A C 1
ATOM 912 O O . GLY A 1 120 ? 16.561 9.104 14.867 1.00 57.44 120 GLY A O 1
ATOM 913 N N . GLY A 1 121 ? 15.067 9.063 13.188 1.00 63.25 121 GLY A N 1
ATOM 914 C CA . GLY A 1 121 ? 16.022 8.650 12.146 1.00 63.25 121 GLY A CA 1
ATOM 915 C C . GLY A 1 121 ? 16.428 7.171 12.273 1.00 63.25 121 GLY A C 1
ATOM 916 O O . GLY A 1 121 ? 15.922 6.456 13.145 1.00 63.25 121 GLY A O 1
ATOM 917 N N . GLY A 1 122 ? 17.315 6.687 11.407 1.00 58.09 122 GLY A N 1
ATOM 918 C CA . GLY A 1 122 ? 17.800 5.299 11.443 1.00 58.09 122 GLY A CA 1
ATOM 919 C C . GLY A 1 122 ? 18.921 5.031 10.442 1.00 58.09 122 GLY A C 1
ATOM 920 O O . GLY A 1 122 ? 19.339 5.947 9.748 1.00 58.09 122 GLY A O 1
ATOM 921 N N . LYS A 1 123 ? 19.391 3.784 10.339 1.00 50.41 123 LYS A N 1
ATOM 922 C CA . LYS A 1 123 ? 20.303 3.343 9.269 1.00 50.41 123 LYS A CA 1
ATOM 923 C C . LYS A 1 123 ? 19.504 2.610 8.190 1.00 50.41 123 LYS A C 1
ATOM 925 O O . LYS A 1 123 ? 18.776 1.674 8.502 1.00 50.41 123 LYS A O 1
ATOM 930 N N . GLY A 1 124 ? 19.615 3.048 6.940 1.00 46.81 124 GLY A N 1
ATOM 931 C CA . GLY A 1 124 ? 19.054 2.377 5.764 1.00 46.81 124 GLY A CA 1
ATOM 932 C C . GLY A 1 124 ? 20.152 1.835 4.845 1.00 46.81 124 GLY A C 1
ATOM 933 O O . GLY A 1 124 ? 21.333 2.092 5.062 1.00 46.81 124 GLY A O 1
ATOM 934 N N . GLU A 1 125 ? 19.772 1.128 3.773 1.00 34.22 125 GLU A N 1
ATOM 935 C CA . GLU A 1 125 ? 20.716 0.562 2.783 1.00 34.22 125 GLU A CA 1
ATOM 936 C C . GLU A 1 125 ? 21.636 1.611 2.125 1.00 34.22 125 GLU A C 1
ATOM 938 O O . GLU A 1 125 ? 22.695 1.267 1.608 1.00 34.22 125 GLU A O 1
ATOM 943 N N . GLY A 1 126 ? 21.247 2.891 2.156 1.00 36.56 126 GLY A N 1
ATOM 944 C CA . GLY A 1 126 ? 22.015 4.021 1.625 1.00 36.56 126 GLY A CA 1
ATOM 945 C C . GLY A 1 126 ? 22.731 4.884 2.672 1.00 36.56 126 GLY A C 1
ATOM 946 O O . GLY A 1 126 ? 23.204 5.958 2.311 1.00 36.56 126 GLY A O 1
ATOM 947 N N . GLY A 1 127 ? 22.786 4.465 3.944 1.00 47.25 127 GLY A N 1
ATOM 948 C CA . GLY A 1 127 ? 23.365 5.244 5.049 1.00 47.25 127 GLY A CA 1
ATOM 949 C C . GLY A 1 127 ? 22.321 5.811 6.018 1.00 47.25 127 GLY A C 1
ATOM 950 O O . GLY A 1 127 ? 21.214 5.281 6.135 1.00 47.25 127 GLY A O 1
ATOM 951 N N . ASP A 1 128 ? 22.684 6.871 6.744 1.00 54.84 128 ASP A N 1
ATOM 952 C CA . ASP A 1 128 ? 21.825 7.481 7.763 1.00 54.84 128 ASP A CA 1
ATOM 953 C C . ASP A 1 128 ? 20.562 8.103 7.143 1.00 54.84 128 ASP A C 1
ATOM 955 O O . ASP A 1 128 ? 20.603 8.967 6.266 1.00 54.84 128 ASP A O 1
ATOM 959 N N . VAL A 1 129 ? 19.407 7.663 7.630 1.00 56.88 129 VAL A N 1
ATOM 960 C CA . VAL A 1 129 ? 18.084 8.155 7.264 1.00 56.88 129 VAL A CA 1
ATOM 961 C C . VAL A 1 129 ? 17.701 9.259 8.237 1.00 56.88 129 VAL A C 1
ATOM 963 O O . VAL A 1 129 ? 17.507 9.026 9.434 1.00 56.88 129 VAL A O 1
ATOM 966 N N . ALA A 1 130 ? 17.558 10.475 7.711 1.00 63.44 130 ALA A N 1
ATOM 967 C CA . ALA A 1 130 ? 17.106 11.616 8.489 1.00 63.44 130 ALA A CA 1
ATOM 968 C C . ALA A 1 130 ? 15.691 11.379 9.062 1.00 63.44 130 ALA A C 1
ATOM 970 O O . ALA A 1 130 ? 14.845 10.771 8.397 1.00 63.44 130 ALA A O 1
ATOM 971 N N . PRO A 1 131 ? 15.393 11.894 10.269 1.00 70.38 131 PRO A N 1
ATOM 972 C CA . PRO A 1 131 ? 14.056 11.801 10.831 1.00 70.38 131 PRO A CA 1
ATOM 973 C C . PRO A 1 131 ? 12.992 12.396 9.905 1.00 70.38 131 PRO A C 1
ATOM 975 O O . PRO A 1 131 ? 13.158 13.500 9.380 1.00 70.38 131 PRO A O 1
ATOM 978 N N . SER A 1 132 ? 11.876 11.687 9.742 1.00 76.69 132 SER A N 1
ATOM 979 C CA . SER A 1 132 ? 10.756 12.170 8.931 1.00 76.69 132 SER A CA 1
ATOM 980 C C . SER A 1 132 ? 10.194 13.475 9.508 1.00 76.69 132 SER A C 1
ATOM 982 O O . SER A 1 132 ? 10.029 13.607 10.720 1.00 76.69 132 SER A O 1
ATOM 984 N N . GLN A 1 133 ? 9.850 14.438 8.647 1.00 76.69 133 GLN A N 1
ATOM 985 C CA . GLN A 1 133 ? 9.212 15.691 9.077 1.00 76.69 133 GLN A CA 1
ATOM 986 C C . GLN A 1 133 ? 7.920 15.432 9.884 1.00 76.69 133 GLN A C 1
ATOM 988 O O . GLN A 1 133 ? 7.645 16.138 10.848 1.00 76.69 133 GLN A O 1
ATOM 993 N N . GLN A 1 134 ? 7.153 14.392 9.532 1.00 78.38 134 GLN A N 1
ATOM 994 C CA . GLN A 1 134 ? 5.990 13.945 10.307 1.00 78.38 134 GLN A CA 1
ATOM 995 C C . GLN A 1 134 ? 6.380 13.530 11.731 1.00 78.38 134 GLN A C 1
ATOM 997 O O . GLN A 1 134 ? 5.779 13.999 12.694 1.00 78.38 134 GLN A O 1
ATOM 1002 N N . GLY A 1 135 ? 7.383 12.658 11.863 1.00 79.50 135 GLY A N 1
ATOM 1003 C CA . GLY A 1 135 ? 7.852 12.193 13.163 1.00 79.50 135 GLY A CA 1
ATOM 1004 C C . GLY A 1 135 ? 8.413 13.329 14.020 1.00 79.50 135 GLY A C 1
ATOM 1005 O O . GLY A 1 135 ? 8.127 13.388 15.212 1.00 79.50 135 GLY A O 1
ATOM 1006 N N . ARG A 1 136 ? 9.121 14.288 13.405 1.00 80.31 136 ARG A N 1
ATOM 1007 C CA . ARG A 1 136 ? 9.590 15.512 14.076 1.00 80.31 136 ARG A CA 1
ATOM 1008 C C . ARG A 1 136 ? 8.437 16.367 14.592 1.00 80.31 136 ARG A C 1
ATOM 1010 O O . ARG A 1 136 ? 8.480 16.799 15.736 1.00 80.31 136 ARG A O 1
ATOM 1017 N N . ALA A 1 137 ? 7.412 16.600 13.773 1.00 82.50 137 ALA A N 1
ATOM 1018 C CA . ALA A 1 137 ? 6.263 17.411 14.166 1.00 82.50 137 ALA A CA 1
ATOM 1019 C C . ALA A 1 137 ? 5.462 16.756 15.306 1.00 82.50 137 ALA A C 1
ATOM 1021 O O . ALA A 1 137 ? 5.077 17.432 16.258 1.00 82.50 137 ALA A O 1
ATOM 1022 N N . GLY A 1 138 ? 5.261 15.436 15.241 1.00 83.56 138 GLY A N 1
ATOM 1023 C CA . GLY A 1 138 ? 4.567 14.681 16.283 1.00 83.56 138 GLY A CA 1
ATOM 1024 C C . GLY A 1 138 ? 5.333 14.614 17.607 1.00 83.56 138 GLY A C 1
ATOM 1025 O O . GLY A 1 138 ? 4.743 14.872 18.653 1.00 83.56 138 GLY A O 1
ATOM 1026 N N . LEU A 1 139 ? 6.642 14.331 17.583 1.00 83.81 139 LEU A N 1
ATOM 1027 C CA . LEU A 1 139 ? 7.477 14.368 18.793 1.00 83.81 139 LEU A CA 1
ATOM 1028 C C . LEU A 1 139 ? 7.624 15.789 19.343 1.00 83.81 139 LEU A C 1
ATOM 1030 O O . LEU A 1 139 ? 7.521 15.980 20.548 1.00 83.81 139 LEU A O 1
ATOM 1034 N N . GLY A 1 140 ? 7.796 16.791 18.477 1.00 84.50 140 GLY A N 1
ATOM 1035 C CA . GLY A 1 140 ? 7.907 18.190 18.889 1.00 84.50 140 GLY A CA 1
ATOM 1036 C C . GLY A 1 140 ? 6.663 18.680 19.628 1.00 84.50 140 GLY A C 1
ATOM 1037 O O . GLY A 1 140 ? 6.783 19.384 20.627 1.00 84.50 140 GLY A O 1
ATOM 1038 N N . LEU A 1 141 ? 5.471 18.252 19.199 1.00 85.69 141 LEU A N 1
ATOM 1039 C CA . LEU A 1 141 ? 4.234 18.535 19.922 1.00 85.69 141 LEU A CA 1
ATOM 1040 C C . LEU A 1 141 ? 4.201 17.857 21.298 1.00 85.69 141 LEU A C 1
ATOM 1042 O O . LEU A 1 141 ? 3.803 18.486 22.274 1.00 85.69 141 LEU A O 1
ATOM 1046 N N . GLN A 1 142 ? 4.650 16.601 21.390 1.00 87.00 142 GLN A N 1
ATOM 1047 C CA . GLN A 1 142 ? 4.764 15.915 22.676 1.00 87.00 142 GLN A CA 1
ATOM 1048 C C . GLN A 1 142 ? 5.769 16.630 23.590 1.00 87.00 142 GLN A C 1
ATOM 1050 O O . GLN A 1 142 ? 5.463 16.874 24.747 1.00 87.00 142 GLN A O 1
ATOM 1055 N N . HIS A 1 143 ? 6.954 17.009 23.118 1.00 85.94 143 HIS A N 1
ATOM 1056 C CA . HIS A 1 143 ? 7.947 17.695 23.959 1.00 85.94 143 HIS A CA 1
ATOM 1057 C C . HIS A 1 143 ? 7.476 19.066 24.445 1.00 85.94 143 HIS A C 1
ATOM 1059 O O . HIS A 1 143 ? 7.775 19.443 25.572 1.00 85.94 143 HIS A O 1
ATOM 1065 N N . ALA A 1 144 ? 6.707 19.786 23.628 1.00 86.12 144 ALA A N 1
ATOM 1066 C CA . ALA A 1 144 ? 6.172 21.095 23.987 1.00 86.12 144 ALA A CA 1
ATOM 1067 C C . ALA A 1 144 ? 5.040 21.049 25.034 1.00 86.12 144 ALA A C 1
ATOM 1069 O O . ALA A 1 144 ? 4.708 22.089 25.597 1.00 86.12 144 ALA A O 1
ATOM 1070 N N . LEU A 1 145 ? 4.450 19.875 25.290 1.00 87.06 145 LEU A N 1
ATOM 1071 C CA . LEU A 1 145 ? 3.299 19.688 26.183 1.00 87.06 145 LEU A CA 1
ATOM 1072 C C . LEU A 1 145 ? 3.596 18.621 27.251 1.00 87.06 145 LEU A C 1
ATOM 1074 O O . LEU A 1 145 ? 2.996 17.541 27.224 1.00 87.06 145 LEU A O 1
ATOM 1078 N N . PRO A 1 146 ? 4.542 18.859 28.178 1.00 86.19 146 PRO A N 1
ATOM 1079 C CA . PRO A 1 146 ? 5.018 17.840 29.116 1.00 86.19 146 PRO A CA 1
ATOM 1080 C C . PRO A 1 146 ? 3.916 17.292 30.037 1.00 86.19 146 PRO A C 1
ATOM 1082 O O . PRO A 1 146 ? 3.927 16.097 30.322 1.00 86.19 146 PRO A O 1
ATOM 1085 N N . GLY A 1 147 ? 2.939 18.120 30.430 1.00 85.00 147 GLY A N 1
ATOM 1086 C CA . GLY A 1 147 ? 1.803 17.713 31.271 1.00 85.00 147 GLY A CA 1
ATOM 1087 C C . GLY A 1 147 ? 0.756 16.839 30.568 1.00 85.00 147 GLY A C 1
ATOM 1088 O O . GLY A 1 147 ? -0.020 16.154 31.231 1.00 85.00 147 GLY A O 1
ATOM 1089 N N . ALA A 1 148 ? 0.747 16.806 29.232 1.00 87.12 148 ALA A N 1
ATOM 1090 C CA . ALA A 1 148 ? -0.288 16.112 28.474 1.00 87.12 148 ALA A CA 1
ATOM 1091 C C . ALA A 1 148 ? -0.176 14.587 28.610 1.00 87.12 148 ALA A C 1
ATOM 1093 O O . ALA A 1 148 ? 0.915 14.023 28.534 1.00 87.12 148 ALA A O 1
ATOM 1094 N N . ARG A 1 149 ? -1.302 13.883 28.703 1.00 87.75 149 ARG A N 1
ATOM 1095 C CA . ARG A 1 149 ? -1.362 12.413 28.664 1.00 87.75 149 ARG A CA 1
ATOM 1096 C C . ARG A 1 149 ? -1.367 11.939 27.214 1.00 87.75 149 ARG A C 1
ATOM 1098 O O . ARG A 1 149 ? -2.249 12.330 26.461 1.00 87.75 149 ARG A O 1
ATOM 1105 N N . VAL A 1 150 ? -0.418 11.095 26.803 1.00 86.44 150 VAL A N 1
ATOM 1106 C CA . VAL A 1 150 ? -0.305 10.653 25.397 1.00 86.44 150 VAL A CA 1
ATOM 1107 C C . VAL A 1 150 ? -0.774 9.210 25.232 1.00 86.44 150 VAL A C 1
ATOM 1109 O O . VAL A 1 150 ? -0.235 8.305 25.863 1.00 86.44 150 VAL A O 1
ATOM 1112 N N . VAL A 1 151 ? -1.737 8.988 24.338 1.00 87.19 151 VAL A N 1
ATOM 1113 C CA . VAL A 1 151 ? -2.243 7.664 23.959 1.00 87.19 151 VAL A CA 1
ATOM 1114 C C . VAL A 1 151 ? -1.798 7.352 22.536 1.00 87.19 151 VAL A C 1
ATOM 1116 O O . VAL A 1 151 ? -2.220 8.016 21.595 1.00 87.19 151 VAL A O 1
ATOM 1119 N N . HIS A 1 152 ? -0.964 6.327 22.369 1.00 84.88 152 HIS A N 1
ATOM 1120 C CA . HIS A 1 152 ? -0.549 5.836 21.055 1.00 84.88 152 HIS A CA 1
ATOM 1121 C C . HIS A 1 152 ? -1.430 4.655 20.643 1.00 84.88 152 HIS A C 1
ATOM 1123 O O . HIS A 1 152 ? -1.455 3.636 21.332 1.00 84.88 152 HIS A O 1
ATOM 1129 N N . VAL A 1 153 ? -2.122 4.770 19.512 1.00 82.88 153 VAL A N 1
ATOM 1130 C CA . VAL A 1 153 ? -2.954 3.704 18.941 1.00 82.88 153 VAL A CA 1
ATOM 1131 C C . VAL A 1 153 ? -2.288 3.213 17.661 1.00 82.88 153 VAL A C 1
ATOM 1133 O O . VAL A 1 153 ? -1.893 4.012 16.817 1.00 82.88 153 VAL A O 1
ATOM 1136 N N . SER A 1 154 ? -2.076 1.904 17.529 1.00 77.94 154 SER A N 1
ATOM 1137 C CA . SER A 1 154 ? -1.485 1.307 16.326 1.00 77.94 154 SER A CA 1
ATOM 1138 C C . SER A 1 154 ? -1.773 -0.189 16.269 1.00 77.94 154 SER A C 1
ATOM 1140 O O . SER A 1 154 ? -1.606 -0.886 17.271 1.00 77.94 154 SER A O 1
ATOM 1142 N N . ALA A 1 155 ? -2.132 -0.698 15.089 1.00 69.00 155 ALA A N 1
ATOM 1143 C CA . ALA A 1 155 ? -2.308 -2.134 14.862 1.00 69.00 155 ALA A CA 1
ATOM 1144 C C . ALA A 1 155 ? -0.973 -2.908 14.795 1.00 69.00 155 ALA A C 1
ATOM 1146 O O . ALA A 1 155 ? -0.940 -4.118 15.008 1.00 69.00 155 ALA A O 1
ATOM 1147 N N . THR A 1 156 ? 0.140 -2.226 14.504 1.00 62.38 156 THR A N 1
ATOM 1148 C CA . THR A 1 156 ? 1.452 -2.843 14.207 1.00 62.38 156 THR A CA 1
ATOM 1149 C C . THR A 1 156 ? 2.600 -2.267 15.043 1.00 62.38 156 THR A C 1
ATOM 1151 O O . THR A 1 156 ? 3.773 -2.422 14.688 1.00 62.38 156 THR A O 1
ATOM 1154 N N . GLY A 1 157 ? 2.277 -1.612 16.165 1.00 57.50 157 GLY A N 1
ATOM 1155 C CA . GLY A 1 157 ? 3.189 -0.748 16.928 1.00 57.50 157 GLY A CA 1
ATOM 1156 C C . GLY A 1 157 ? 4.526 -1.363 17.367 1.00 57.50 157 GLY A C 1
ATOM 1157 O O . GLY A 1 157 ? 5.491 -0.625 17.520 1.00 57.50 157 GLY A O 1
ATOM 1158 N N . ALA A 1 158 ? 4.615 -2.689 17.514 1.00 57.53 158 ALA A N 1
ATOM 1159 C CA . ALA A 1 158 ? 5.827 -3.395 17.952 1.00 57.53 158 ALA A CA 1
ATOM 1160 C C . ALA A 1 158 ? 6.317 -4.455 16.941 1.00 57.53 158 ALA A C 1
ATOM 1162 O O . ALA A 1 158 ? 6.823 -5.504 17.325 1.00 57.53 158 ALA A O 1
ATOM 1163 N N . THR A 1 159 ? 6.141 -4.216 15.637 1.00 57.06 159 THR A N 1
ATOM 1164 C CA . THR A 1 159 ? 6.631 -5.138 14.589 1.00 57.06 159 THR A CA 1
ATOM 1165 C C . THR A 1 159 ? 8.158 -5.148 14.452 1.00 57.06 159 THR A C 1
ATOM 1167 O O . THR A 1 159 ? 8.733 -6.196 14.169 1.00 57.06 159 THR A O 1
ATOM 1170 N N . THR A 1 160 ? 8.825 -4.014 14.689 1.00 60.75 160 THR A N 1
ATOM 1171 C CA . THR A 1 160 ? 10.288 -3.900 14.830 1.00 60.75 160 THR A CA 1
ATOM 1172 C C . THR A 1 160 ? 10.618 -2.947 15.983 1.00 60.75 160 THR A C 1
ATOM 1174 O O . THR A 1 160 ? 9.864 -2.014 16.258 1.00 60.75 160 THR A O 1
ATOM 1177 N N . VAL A 1 161 ? 11.747 -3.159 16.671 1.00 67.06 161 VAL A N 1
ATOM 1178 C CA . VAL A 1 161 ? 12.170 -2.339 17.831 1.00 67.06 161 VAL A CA 1
ATOM 1179 C C . VAL A 1 161 ? 12.334 -0.873 17.449 1.00 67.06 161 VAL A C 1
ATOM 1181 O O . VAL A 1 161 ? 11.908 0.025 18.177 1.00 67.06 161 VAL A O 1
ATOM 1184 N N . ALA A 1 162 ? 12.906 -0.630 16.269 1.00 63.88 162 ALA A N 1
ATOM 1185 C CA . ALA A 1 162 ? 13.148 0.706 15.750 1.00 63.88 162 ALA A CA 1
ATOM 1186 C C . ALA A 1 162 ? 11.867 1.552 15.656 1.00 63.88 162 ALA A C 1
ATOM 1188 O O . ALA A 1 162 ? 11.955 2.778 15.779 1.00 63.88 162 ALA A O 1
ATOM 1189 N N . ASN A 1 163 ? 10.702 0.910 15.500 1.00 67.25 163 ASN A N 1
ATOM 1190 C CA . ASN A 1 163 ? 9.413 1.578 15.359 1.00 67.25 163 ASN A CA 1
ATOM 1191 C C . ASN A 1 163 ? 8.911 2.198 16.662 1.00 67.25 163 ASN A C 1
ATOM 1193 O O . ASN A 1 163 ? 8.136 3.141 16.590 1.00 67.25 163 ASN A O 1
ATOM 1197 N N . LEU A 1 164 ? 9.400 1.789 17.838 1.00 73.44 164 LEU A N 1
ATOM 1198 C CA . LEU A 1 164 ? 9.007 2.398 19.117 1.00 73.44 164 LEU A CA 1
ATOM 1199 C C . LEU A 1 164 ? 9.531 3.834 19.299 1.00 73.44 164 LEU A C 1
ATOM 1201 O O . LEU A 1 164 ? 9.183 4.493 20.274 1.00 73.44 164 LEU A O 1
ATOM 1205 N N . ALA A 1 165 ? 10.322 4.355 18.354 1.00 72.44 165 ALA A N 1
ATOM 1206 C CA . ALA A 1 165 ? 10.938 5.682 18.401 1.00 72.44 165 ALA A CA 1
ATOM 1207 C C . ALA A 1 165 ? 9.965 6.835 18.696 1.00 72.44 165 ALA A C 1
ATOM 1209 O O . ALA A 1 165 ? 10.376 7.854 19.249 1.00 72.44 165 ALA A O 1
ATOM 1210 N N . TYR A 1 166 ? 8.696 6.695 18.310 1.00 75.06 166 TYR A N 1
ATOM 1211 C CA . TYR A 1 166 ? 7.670 7.707 18.547 1.00 75.06 166 TYR A CA 1
ATOM 1212 C C . TYR A 1 166 ? 7.127 7.719 19.984 1.00 75.06 166 TYR A C 1
ATOM 1214 O O . TYR A 1 166 ? 6.530 8.710 20.394 1.00 75.06 166 TYR A O 1
ATOM 1222 N N . ALA A 1 167 ? 7.340 6.646 20.748 1.00 78.94 167 ALA A N 1
ATOM 1223 C CA . ALA A 1 167 ? 6.807 6.440 22.089 1.00 78.94 167 ALA A CA 1
ATOM 1224 C C . ALA A 1 167 ? 7.865 6.720 23.174 1.00 78.94 167 ALA A C 1
ATOM 1226 O O . ALA A 1 167 ? 8.024 5.954 24.121 1.00 78.94 167 ALA A O 1
ATOM 1227 N N . GLN A 1 168 ? 8.596 7.836 23.050 1.00 75.62 168 GLN A N 1
ATOM 1228 C CA . GLN A 1 168 ? 9.690 8.202 23.970 1.00 75.62 168 GLN A CA 1
ATOM 1229 C C . GLN A 1 168 ? 9.247 8.295 25.438 1.00 75.62 168 GLN A C 1
ATOM 1231 O O . GLN A 1 168 ? 10.023 8.018 26.345 1.00 75.62 168 GLN A O 1
ATOM 1236 N N . ARG A 1 169 ? 7.976 8.631 25.676 1.00 80.00 169 ARG A N 1
ATOM 1237 C CA . ARG A 1 169 ? 7.396 8.744 27.021 1.00 80.00 169 ARG A CA 1
ATOM 1238 C C . ARG A 1 169 ? 7.156 7.407 27.728 1.00 80.00 169 ARG A C 1
ATOM 1240 O O . ARG A 1 169 ? 6.733 7.416 28.875 1.00 80.00 169 ARG A O 1
ATOM 1247 N N . LEU A 1 170 ? 7.421 6.273 27.072 1.00 78.81 170 LEU A N 1
ATOM 1248 C CA . LEU A 1 170 ? 7.401 4.960 27.726 1.00 78.81 170 LEU A CA 1
ATOM 1249 C C . LEU A 1 170 ? 8.560 4.770 28.716 1.00 78.81 170 LEU A C 1
ATOM 1251 O O . LEU A 1 170 ? 8.537 3.800 29.464 1.00 78.81 170 LEU A O 1
ATOM 1255 N N . GLY A 1 171 ? 9.566 5.656 28.716 1.00 75.62 171 GLY A N 1
ATOM 1256 C CA . GLY A 1 171 ? 10.700 5.548 29.637 1.00 75.62 171 GLY A CA 1
ATOM 1257 C C . GLY A 1 171 ? 11.613 4.365 29.313 1.00 75.62 171 GLY A C 1
ATOM 1258 O O . GLY A 1 171 ? 12.146 3.708 30.197 1.00 75.62 171 GLY A O 1
ATOM 1259 N N . LEU A 1 172 ? 11.750 4.038 28.028 1.00 75.62 172 LEU A N 1
ATOM 1260 C CA . LEU A 1 172 ? 12.601 2.933 27.584 1.00 75.62 172 LEU A CA 1
ATOM 1261 C C . LEU A 1 172 ? 14.063 3.357 27.407 1.00 75.62 172 LEU A C 1
ATOM 1263 O O . LEU A 1 172 ? 14.943 2.508 27.419 1.00 75.62 172 LEU A O 1
ATOM 1267 N N . TRP A 1 173 ? 14.327 4.649 27.223 1.00 77.12 173 TRP A N 1
ATOM 1268 C CA . TRP A 1 173 ? 15.667 5.210 27.074 1.00 77.12 173 TRP A CA 1
ATOM 1269 C C . TRP A 1 173 ? 15.657 6.704 27.408 1.00 77.12 173 TRP A C 1
ATOM 1271 O O . TRP A 1 173 ? 14.625 7.363 27.275 1.00 77.12 173 TRP A O 1
ATOM 1281 N N . GLY A 1 174 ? 16.833 7.248 27.721 1.00 65.88 174 GLY A N 1
ATOM 1282 C CA . GLY A 1 174 ? 17.065 8.689 27.841 1.00 65.88 174 GLY A CA 1
ATOM 1283 C C . GLY A 1 174 ? 16.807 9.238 29.242 1.00 65.88 174 GLY A C 1
ATOM 1284 O O . GLY A 1 174 ? 15.690 9.637 29.555 1.00 65.88 174 GLY A O 1
ATOM 1285 N N . GLY A 1 175 ? 17.866 9.302 30.050 1.00 62.91 175 GLY A N 1
ATOM 1286 C CA . GLY A 1 175 ? 17.869 9.779 31.438 1.00 62.91 175 GLY A CA 1
ATOM 1287 C C . GLY A 1 175 ? 18.633 8.816 32.352 1.00 62.91 175 GLY A C 1
ATOM 1288 O O . GLY A 1 175 ? 18.828 7.660 31.982 1.00 62.91 175 GLY A O 1
ATOM 1289 N N . ASP A 1 176 ? 19.054 9.282 33.531 1.00 57.91 176 ASP A N 1
ATOM 1290 C CA . ASP A 1 176 ? 19.839 8.478 34.489 1.00 57.91 176 ASP A CA 1
ATOM 1291 C C . ASP A 1 176 ? 19.011 7.354 35.145 1.00 57.91 176 ASP A C 1
ATOM 1293 O O . ASP A 1 176 ? 19.560 6.346 35.587 1.00 57.91 176 ASP A O 1
ATOM 1297 N N . ASP A 1 177 ? 17.682 7.503 35.159 1.00 63.78 177 ASP A N 1
ATOM 1298 C CA . ASP A 1 177 ? 16.736 6.568 35.782 1.00 63.78 177 ASP A CA 1
ATOM 1299 C C . ASP A 1 177 ? 16.276 5.431 34.847 1.00 63.78 177 ASP A C 1
ATOM 1301 O O . ASP A 1 177 ? 15.460 4.591 35.238 1.00 63.78 177 ASP A O 1
ATOM 1305 N N . PHE A 1 178 ? 16.764 5.392 33.602 1.00 71.19 178 PHE A N 1
ATOM 1306 C CA . PHE A 1 178 ? 16.322 4.431 32.590 1.00 71.19 178 PHE A CA 1
ATOM 1307 C C . PHE A 1 178 ? 17.407 3.407 32.236 1.00 71.19 178 PHE A C 1
ATOM 1309 O O . PHE A 1 178 ? 18.596 3.714 32.276 1.00 71.19 178 PHE A O 1
ATOM 1316 N N . PRO A 1 179 ? 17.020 2.180 31.830 1.00 70.00 179 PRO A N 1
ATOM 1317 C CA . PRO A 1 179 ? 17.970 1.092 31.588 1.00 70.00 179 PRO A CA 1
ATOM 1318 C C . PRO A 1 179 ? 18.908 1.318 30.391 1.00 70.00 179 PRO A C 1
ATOM 1320 O O . PRO A 1 179 ? 19.906 0.610 30.269 1.00 70.00 179 PRO A O 1
ATOM 1323 N N . PHE A 1 180 ? 18.603 2.279 29.513 1.00 79.00 180 PHE A N 1
ATOM 1324 C CA . PHE A 1 180 ? 19.407 2.601 28.334 1.00 79.00 180 PHE A CA 1
ATOM 1325 C C . PHE A 1 180 ? 19.656 4.108 28.240 1.00 79.00 180 PHE A C 1
ATOM 1327 O O . PHE A 1 180 ? 18.714 4.909 28.274 1.00 79.00 180 PHE A O 1
ATOM 1334 N N . SER A 1 181 ? 20.918 4.496 28.043 1.00 76.88 181 SER A N 1
ATOM 1335 C CA . SER A 1 181 ? 21.314 5.907 27.953 1.00 76.88 181 SER A CA 1
ATOM 1336 C C . SER A 1 181 ? 20.824 6.524 26.647 1.00 76.88 181 SER A C 1
ATOM 1338 O O . SER A 1 181 ? 20.363 7.666 26.611 1.00 76.88 181 SER A O 1
ATOM 1340 N N . THR A 1 182 ? 20.892 5.754 25.554 1.00 77.75 182 THR A N 1
ATOM 1341 C CA . THR A 1 182 ? 20.467 6.206 24.226 1.00 77.75 182 THR A CA 1
ATOM 1342 C C . THR A 1 182 ? 19.511 5.230 23.545 1.00 77.75 182 THR A C 1
ATOM 1344 O O . THR A 1 182 ? 19.511 4.025 23.791 1.00 77.75 182 THR A O 1
ATOM 1347 N N . ARG A 1 183 ? 18.715 5.749 22.600 1.00 75.75 183 ARG A N 1
ATOM 1348 C CA . ARG A 1 183 ? 17.876 4.918 21.720 1.00 75.75 183 ARG A CA 1
ATOM 1349 C C . ARG A 1 183 ? 18.707 3.901 20.932 1.00 75.75 183 ARG A C 1
ATOM 1351 O O . ARG A 1 183 ? 18.221 2.806 20.685 1.00 75.75 183 ARG A O 1
ATOM 1358 N N . ALA A 1 184 ? 19.907 4.278 20.490 1.00 76.19 184 ALA A N 1
ATOM 1359 C CA . ALA A 1 184 ? 20.757 3.399 19.691 1.00 76.19 184 ALA A CA 1
ATOM 1360 C C . ALA A 1 184 ? 21.170 2.160 20.495 1.00 76.19 184 ALA A C 1
ATOM 1362 O O . ALA A 1 184 ? 21.007 1.050 20.002 1.00 76.19 184 ALA A O 1
ATOM 1363 N N . GLU A 1 185 ? 21.583 2.355 21.750 1.00 77.75 185 GLU A N 1
ATOM 1364 C CA . GLU A 1 185 ? 21.904 1.265 22.681 1.00 77.75 185 GLU A CA 1
ATOM 1365 C C . GLU A 1 185 ? 20.697 0.364 22.949 1.00 77.75 185 GLU A C 1
ATOM 1367 O O . GLU A 1 185 ? 20.824 -0.857 22.920 1.00 77.75 185 GLU A O 1
ATOM 1372 N N . PHE A 1 186 ? 19.514 0.949 23.161 1.00 81.38 186 PHE A N 1
ATOM 1373 C CA . PHE A 1 186 ? 18.279 0.179 23.318 1.00 81.38 186 PHE A CA 1
ATOM 1374 C C . PHE A 1 186 ? 17.980 -0.679 22.081 1.00 81.38 186 PHE A C 1
ATOM 1376 O O . PHE A 1 186 ? 17.731 -1.876 22.205 1.00 81.38 186 PHE A O 1
ATOM 1383 N N . VAL A 1 187 ? 18.016 -0.086 20.881 1.00 76.56 187 VAL A N 1
ATOM 1384 C CA . VAL A 1 187 ? 17.743 -0.816 19.634 1.00 76.56 187 VAL A CA 1
ATOM 1385 C C . VAL A 1 187 ? 18.753 -1.944 19.446 1.00 76.56 187 VAL A C 1
ATOM 1387 O O . VAL A 1 187 ? 18.339 -3.073 19.208 1.00 76.56 187 VAL A O 1
ATOM 1390 N N . GLU A 1 188 ? 20.045 -1.668 19.628 1.00 76.94 188 GLU A N 1
ATOM 1391 C CA . GLU A 1 188 ? 21.111 -2.665 19.501 1.00 76.94 188 GLU A CA 1
ATOM 1392 C C . GLU A 1 188 ? 20.945 -3.815 20.505 1.00 76.94 188 GLU A C 1
ATOM 1394 O O . GLU A 1 188 ? 21.042 -4.981 20.126 1.00 76.94 188 GLU A O 1
ATOM 1399 N N . ALA A 1 189 ? 20.620 -3.514 21.765 1.00 75.38 189 ALA A N 1
ATOM 1400 C CA . ALA A 1 189 ? 20.423 -4.524 22.800 1.00 75.38 189 ALA A CA 1
ATOM 1401 C C . ALA A 1 189 ? 19.209 -5.427 22.528 1.00 75.38 189 ALA A C 1
ATOM 1403 O O . ALA A 1 189 ? 19.303 -6.649 22.679 1.00 75.38 189 ALA A O 1
ATOM 1404 N N . ILE A 1 190 ? 18.072 -4.857 22.109 1.00 73.56 190 ILE A N 1
ATOM 1405 C CA . ILE A 1 190 ? 16.880 -5.660 21.802 1.00 73.56 190 ILE A CA 1
ATOM 1406 C C . ILE A 1 190 ? 17.058 -6.425 20.481 1.00 73.56 190 ILE A C 1
ATOM 1408 O O . ILE A 1 190 ? 16.631 -7.574 20.394 1.00 73.56 190 ILE A O 1
ATOM 1412 N N . GLU A 1 191 ? 17.721 -5.852 19.471 1.00 68.38 191 GLU A N 1
ATOM 1413 C CA . GLU A 1 191 ? 18.043 -6.557 18.220 1.00 68.38 191 GLU A CA 1
ATOM 1414 C C . GLU A 1 191 ? 19.014 -7.723 18.455 1.00 68.38 191 GLU A C 1
ATOM 1416 O O . GLU A 1 191 ? 18.776 -8.820 17.947 1.00 68.38 191 GLU A O 1
ATOM 1421 N N . ALA A 1 192 ? 20.044 -7.536 19.289 1.00 68.75 192 ALA A N 1
ATOM 1422 C CA . ALA A 1 192 ? 20.963 -8.601 19.693 1.00 68.75 192 ALA A CA 1
ATOM 1423 C C . ALA A 1 192 ? 20.253 -9.725 20.470 1.00 68.75 192 ALA A C 1
ATOM 1425 O O . ALA A 1 192 ? 20.586 -10.899 20.309 1.00 68.75 192 ALA A O 1
ATOM 1426 N N . GLY A 1 193 ? 19.254 -9.377 21.287 1.00 63.69 193 GLY A N 1
ATOM 1427 C CA . GLY A 1 193 ? 18.409 -10.333 22.009 1.00 63.69 193 GLY A CA 1
ATOM 1428 C C . GLY A 1 193 ? 17.283 -10.963 21.173 1.00 63.69 193 GLY A C 1
ATOM 1429 O O . GLY A 1 193 ? 16.613 -11.890 21.639 1.00 63.69 193 GLY A O 1
ATOM 1430 N N . GLY A 1 194 ? 17.068 -10.487 19.943 1.00 63.78 194 GLY A N 1
ATOM 1431 C CA . GLY A 1 194 ? 16.082 -11.005 19.001 1.00 63.78 194 GLY A CA 1
ATOM 1432 C C . GLY A 1 194 ? 14.642 -11.013 19.533 1.00 63.78 194 GLY A C 1
ATOM 1433 O O . GLY A 1 194 ? 14.214 -10.156 20.306 1.00 63.78 194 GLY A O 1
ATOM 1434 N N . VAL A 1 195 ? 13.861 -12.012 19.107 1.00 59.34 195 VAL A N 1
ATOM 1435 C CA . VAL A 1 195 ? 12.428 -12.126 19.444 1.00 59.34 195 VAL A CA 1
ATOM 1436 C C . VAL A 1 195 ? 12.198 -12.272 20.952 1.00 59.34 195 VAL A C 1
ATOM 1438 O O . VAL A 1 195 ? 11.253 -11.692 21.475 1.00 59.34 195 VAL A O 1
ATOM 1441 N N . ALA A 1 196 ? 13.082 -12.970 21.670 1.00 59.50 196 ALA A N 1
ATOM 1442 C CA . ALA A 1 196 ? 12.937 -13.185 23.110 1.00 59.50 196 ALA A CA 1
ATOM 1443 C C . ALA A 1 196 ? 13.036 -11.873 23.908 1.00 59.50 196 ALA A C 1
ATOM 1445 O O . ALA A 1 196 ? 12.233 -11.637 24.809 1.00 59.50 196 ALA A O 1
ATOM 1446 N N . ALA A 1 197 ? 13.976 -10.989 23.554 1.00 67.38 197 ALA A N 1
ATOM 1447 C CA . ALA A 1 197 ? 14.079 -9.671 24.182 1.00 67.38 197 ALA A CA 1
ATOM 1448 C C . ALA A 1 197 ? 12.848 -8.801 23.887 1.00 67.38 197 ALA A C 1
ATOM 1450 O O . ALA A 1 197 ? 12.355 -8.109 24.777 1.00 67.38 197 ALA A O 1
ATOM 1451 N N . MET A 1 198 ? 12.304 -8.888 22.669 1.00 68.62 198 MET A N 1
ATOM 1452 C CA . MET A 1 198 ? 11.061 -8.203 22.311 1.00 68.62 198 MET A CA 1
ATOM 1453 C C . MET A 1 198 ? 9.851 -8.742 23.088 1.00 68.62 198 MET A C 1
ATOM 1455 O O . MET A 1 198 ? 9.008 -7.961 23.524 1.00 68.62 198 MET A O 1
ATOM 1459 N N . GLU A 1 199 ? 9.752 -10.055 23.294 1.00 66.81 199 GLU A N 1
ATOM 1460 C CA . GLU A 1 199 ? 8.674 -10.663 24.081 1.00 66.81 199 GLU A CA 1
ATOM 1461 C C . GLU A 1 199 ? 8.732 -10.248 25.551 1.00 66.81 199 GLU A C 1
ATOM 1463 O O . GLU A 1 199 ? 7.694 -9.920 26.127 1.00 66.81 199 GLU A O 1
ATOM 1468 N N . VAL A 1 200 ? 9.927 -10.210 26.149 1.00 73.81 200 VAL A N 1
ATOM 1469 C CA . VAL A 1 200 ? 10.121 -9.726 27.525 1.00 73.81 200 VAL A CA 1
ATOM 1470 C C . VAL A 1 200 ? 9.738 -8.255 27.628 1.00 73.81 200 VAL A C 1
ATOM 1472 O O . VAL A 1 200 ? 8.911 -7.908 28.466 1.00 73.81 200 VAL A O 1
ATOM 1475 N N . LEU A 1 201 ? 10.243 -7.411 26.725 1.00 74.31 201 LEU A N 1
ATOM 1476 C CA . LEU A 1 201 ? 9.891 -5.994 26.668 1.00 74.31 201 LEU A CA 1
ATOM 1477 C C . LEU A 1 201 ? 8.375 -5.793 26.527 1.00 74.31 201 LEU A C 1
ATOM 1479 O O . LEU A 1 201 ? 7.773 -5.028 27.276 1.00 74.31 201 LEU A O 1
ATOM 1483 N N . ALA A 1 202 ? 7.735 -6.501 25.596 1.00 70.94 202 ALA A N 1
ATOM 1484 C CA . ALA A 1 202 ? 6.296 -6.415 25.391 1.00 70.94 202 ALA A CA 1
ATOM 1485 C C . ALA A 1 202 ? 5.510 -6.921 26.610 1.00 70.94 202 ALA A C 1
ATOM 1487 O O . ALA A 1 202 ? 4.485 -6.336 26.956 1.00 70.94 202 ALA A O 1
ATOM 1488 N N . ARG A 1 203 ? 5.967 -7.990 27.273 1.00 72.12 203 ARG A N 1
ATOM 1489 C CA . ARG A 1 203 ? 5.348 -8.523 28.494 1.00 72.12 203 ARG A CA 1
ATOM 1490 C C . ARG A 1 203 ? 5.465 -7.539 29.650 1.00 72.12 203 ARG A C 1
ATOM 1492 O O . ARG A 1 203 ? 4.471 -7.313 30.332 1.00 72.12 203 ARG A O 1
ATOM 1499 N N . ASP A 1 204 ? 6.635 -6.952 29.853 1.00 75.44 204 ASP A N 1
ATOM 1500 C CA . ASP A 1 204 ? 6.883 -6.021 30.950 1.00 75.44 204 ASP A CA 1
ATOM 1501 C C . ASP A 1 204 ? 6.100 -4.720 30.725 1.00 75.44 204 ASP A C 1
ATOM 1503 O O . ASP A 1 204 ? 5.411 -4.250 31.628 1.00 75.44 204 ASP A O 1
ATOM 1507 N N . LEU A 1 205 ? 6.056 -4.214 29.487 1.00 75.75 205 LEU A N 1
ATOM 1508 C CA . LEU A 1 205 ? 5.186 -3.097 29.113 1.00 75.75 205 LEU A CA 1
ATOM 1509 C C . LEU A 1 205 ? 3.687 -3.412 29.302 1.00 75.75 205 LEU A C 1
ATOM 1511 O O . LEU A 1 205 ? 2.918 -2.512 29.641 1.00 75.75 205 LEU A O 1
ATOM 1515 N N . ARG A 1 206 ? 3.250 -4.668 29.111 1.00 73.00 206 ARG A N 1
ATOM 1516 C CA . ARG A 1 206 ? 1.875 -5.094 29.444 1.00 73.00 206 ARG A CA 1
ATOM 1517 C C . ARG A 1 206 ? 1.638 -5.157 30.947 1.00 73.00 206 ARG A C 1
ATOM 1519 O O . ARG A 1 206 ? 0.597 -4.703 31.408 1.00 73.00 206 ARG A O 1
ATOM 1526 N N . ALA A 1 207 ? 2.582 -5.713 31.702 1.00 73.88 207 ALA A N 1
ATOM 1527 C CA . ALA A 1 207 ? 2.468 -5.881 33.147 1.00 73.88 207 ALA A CA 1
ATOM 1528 C C . ALA A 1 207 ? 2.454 -4.536 33.887 1.00 73.88 207 ALA A C 1
ATOM 1530 O O . ALA A 1 207 ? 1.703 -4.371 34.843 1.00 73.88 207 ALA A O 1
ATOM 1531 N N . LEU A 1 208 ? 3.242 -3.568 33.416 1.00 75.25 208 LEU A N 1
ATOM 1532 C CA . LEU A 1 208 ? 3.289 -2.213 33.966 1.00 75.25 208 LEU A CA 1
ATOM 1533 C C . LEU A 1 208 ? 2.037 -1.384 33.615 1.00 75.25 208 LEU A C 1
ATOM 1535 O O . LEU A 1 208 ? 1.824 -0.324 34.197 1.00 75.25 208 LEU A O 1
ATOM 1539 N N . GLY A 1 209 ? 1.230 -1.831 32.644 1.00 75.19 209 GLY A N 1
ATOM 1540 C CA . GLY A 1 209 ? 0.048 -1.125 32.147 1.00 75.19 209 GLY A CA 1
ATOM 1541 C C . GLY A 1 209 ? 0.216 -0.108 30.994 1.00 75.19 209 GLY A C 1
ATOM 1542 O O . GLY A 1 209 ? -0.806 0.172 30.363 1.00 75.19 209 GLY A O 1
ATOM 1543 N N . PRO A 1 210 ? 1.402 0.440 30.626 1.00 76.94 210 PRO A N 1
ATOM 1544 C CA . PRO A 1 210 ? 1.498 1.446 29.563 1.00 76.94 210 PRO A CA 1
ATOM 1545 C C . PRO A 1 210 ? 1.319 0.876 28.148 1.00 76.94 210 PRO A C 1
ATOM 1547 O O . PRO A 1 210 ? 1.167 1.644 27.199 1.00 76.94 210 PRO A O 1
ATOM 1550 N N . TYR A 1 211 ? 1.324 -0.450 27.976 1.00 76.94 211 TYR A N 1
ATOM 1551 C CA . TYR A 1 211 ? 1.096 -1.094 26.685 1.00 76.94 211 TYR A CA 1
ATOM 1552 C C . TYR A 1 211 ? -0.015 -2.135 26.769 1.00 76.94 211 TYR A C 1
ATOM 1554 O O . TYR A 1 211 ? 0.090 -3.138 27.467 1.00 76.94 211 TYR A O 1
ATOM 1562 N N . THR A 1 212 ? -1.071 -1.941 25.985 1.00 78.19 212 THR A N 1
ATOM 1563 C CA . THR A 1 212 ? -2.137 -2.932 25.823 1.00 78.19 212 THR A CA 1
ATOM 1564 C C . THR A 1 212 ? -2.187 -3.379 24.374 1.00 78.19 212 THR A C 1
ATOM 1566 O O . THR A 1 212 ? -2.367 -2.569 23.471 1.00 78.19 212 THR A O 1
ATOM 1569 N N . ALA A 1 213 ? -2.080 -4.686 24.154 1.00 72.12 213 ALA A N 1
ATOM 1570 C CA . ALA A 1 213 ? -2.278 -5.289 22.846 1.00 72.12 213 ALA A CA 1
ATOM 1571 C C . ALA A 1 213 ? -3.199 -6.499 22.986 1.00 72.12 213 ALA A C 1
ATOM 1573 O O . ALA A 1 213 ? -2.921 -7.434 23.741 1.00 72.12 213 ALA A O 1
ATOM 1574 N N . ARG A 1 214 ? -4.311 -6.455 22.256 1.00 68.06 214 ARG A N 1
ATOM 1575 C CA . ARG A 1 214 ? -5.310 -7.520 22.193 1.00 68.06 214 ARG A CA 1
ATOM 1576 C C . ARG A 1 214 ? -5.290 -8.098 20.788 1.00 68.06 214 ARG A C 1
ATOM 1578 O O . ARG A 1 214 ? -5.286 -7.345 19.819 1.00 68.06 214 ARG A O 1
ATOM 1585 N N . SER A 1 215 ? -5.279 -9.417 20.698 1.00 58.72 215 SER A N 1
ATOM 1586 C CA . SER A 1 215 ? -5.510 -10.121 19.442 1.00 58.72 215 SER A CA 1
ATOM 1587 C C . SER A 1 215 ? -6.988 -10.478 19.385 1.00 58.72 215 SER A C 1
ATOM 1589 O O . SER A 1 215 ? -7.532 -10.999 20.358 1.00 58.72 215 SER A O 1
ATOM 1591 N N . LEU A 1 216 ? -7.644 -10.169 18.272 1.00 59.00 216 LEU A N 1
ATOM 1592 C CA . LEU A 1 216 ? -8.967 -10.717 17.994 1.00 59.00 216 LEU A CA 1
ATOM 1593 C C . LEU A 1 216 ? -8.815 -12.22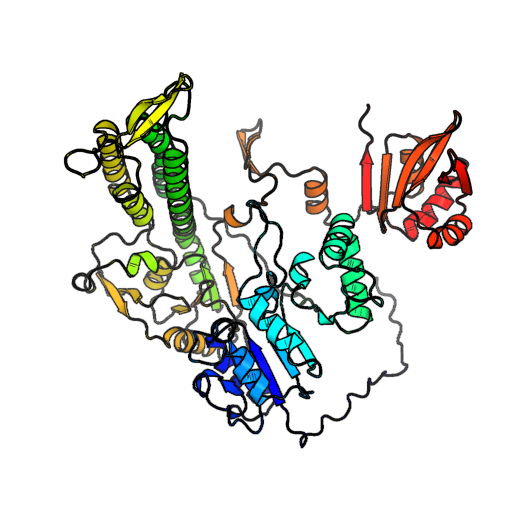0 17.744 1.00 59.00 216 LEU A C 1
ATOM 1595 O O . LEU A 1 216 ? -7.902 -12.638 17.030 1.00 59.00 216 LEU A O 1
ATOM 1599 N N . SER A 1 217 ? -9.684 -13.023 18.359 1.00 54.50 217 SER A N 1
ATOM 1600 C CA . SER A 1 217 ? -9.820 -14.426 17.979 1.00 54.50 217 SER A CA 1
ATOM 1601 C C . SER A 1 217 ? -10.435 -14.465 16.584 1.00 54.50 217 SER A C 1
ATOM 1603 O O . SER A 1 217 ? -11.486 -13.868 16.367 1.00 54.50 217 SER A O 1
ATOM 1605 N N . PHE A 1 218 ? -9.789 -15.153 15.649 1.00 60.50 218 PHE A N 1
ATOM 1606 C CA . PHE A 1 218 ? -10.326 -15.420 14.312 1.00 60.50 218 PHE A CA 1
ATOM 1607 C C . PHE A 1 218 ? -11.289 -16.621 14.323 1.00 60.50 218 PHE A C 1
ATOM 1609 O O . PHE A 1 218 ? -11.406 -17.331 13.329 1.00 60.50 218 PHE A O 1
ATOM 1616 N N . ASP A 1 219 ? -11.937 -16.888 15.459 1.00 61.19 219 ASP A N 1
ATOM 1617 C CA . ASP A 1 219 ? -12.924 -17.959 15.573 1.00 61.19 219 ASP A CA 1
ATOM 1618 C C . ASP A 1 219 ? -14.057 -17.717 14.563 1.00 61.19 219 ASP A C 1
ATOM 1620 O O . ASP A 1 219 ? -14.631 -16.628 14.515 1.00 61.19 219 ASP A O 1
ATOM 1624 N N . GLY A 1 220 ? -14.310 -18.703 13.700 1.00 69.06 220 GLY A N 1
ATOM 1625 C CA . GLY A 1 220 ? -15.241 -18.584 12.572 1.00 69.06 220 GLY A CA 1
ATOM 1626 C C . GLY A 1 220 ? -14.699 -17.895 11.308 1.00 69.06 220 GLY A C 1
ATOM 1627 O O . GLY A 1 220 ? -15.483 -17.634 10.398 1.00 69.06 220 GLY A O 1
ATOM 1628 N N . VAL A 1 221 ? -13.396 -17.595 11.210 1.00 76.50 221 VAL A N 1
ATOM 1629 C CA . VAL A 1 221 ? -12.775 -17.082 9.973 1.00 76.50 221 VAL A CA 1
ATOM 1630 C C . VAL A 1 221 ? -12.090 -18.209 9.208 1.00 76.50 221 VAL A C 1
ATOM 1632 O O . VAL A 1 221 ? -11.171 -18.856 9.710 1.00 76.50 221 VAL A O 1
ATOM 1635 N N . GLU A 1 222 ? -12.499 -18.392 7.956 1.00 78.25 222 GLU A N 1
ATOM 1636 C CA . GLU A 1 222 ? -11.898 -19.348 7.027 1.00 78.25 222 GLU A CA 1
ATOM 1637 C C . GLU A 1 222 ? -10.949 -18.640 6.053 1.00 78.25 222 GLU A C 1
ATOM 1639 O O . GLU A 1 222 ? -11.185 -17.507 5.627 1.00 78.25 222 GLU A O 1
ATOM 1644 N N . TYR A 1 223 ? -9.855 -19.316 5.699 1.00 77.94 223 TYR A N 1
ATOM 1645 C CA . TYR A 1 223 ? -8.878 -18.826 4.732 1.00 77.94 223 TYR A CA 1
ATOM 1646 C C . TYR A 1 223 ? -8.735 -19.828 3.596 1.00 77.94 223 TYR A C 1
ATOM 1648 O O . TYR A 1 223 ? -8.377 -20.983 3.821 1.00 77.94 223 TYR A O 1
ATOM 1656 N N . GLU A 1 224 ? -8.923 -19.352 2.371 1.00 77.19 224 GLU A N 1
ATOM 1657 C CA . GLU A 1 224 ? -8.712 -20.135 1.162 1.00 77.19 224 GLU A CA 1
ATOM 1658 C C . GLU A 1 224 ? -7.691 -19.439 0.256 1.00 77.19 224 GLU A C 1
ATOM 1660 O O . GLU A 1 224 ? -7.732 -18.223 0.045 1.00 77.19 224 GLU A O 1
ATOM 1665 N N . LEU A 1 225 ? -6.756 -20.216 -0.296 1.00 78.62 225 LEU A N 1
ATOM 1666 C CA . LEU A 1 225 ? -5.882 -19.745 -1.361 1.00 78.62 225 LEU A CA 1
ATOM 1667 C C . LEU A 1 225 ? -6.479 -20.148 -2.705 1.00 78.62 225 LEU A C 1
ATOM 1669 O O . LEU A 1 225 ? -6.370 -21.296 -3.124 1.00 78.62 225 LEU A O 1
ATOM 1673 N N . VAL A 1 226 ? -7.062 -19.175 -3.399 1.00 80.06 226 VAL A N 1
ATOM 1674 C CA . VAL A 1 226 ? -7.605 -19.390 -4.740 1.00 80.06 226 VAL A CA 1
ATOM 1675 C C . VAL A 1 226 ? -6.495 -19.220 -5.778 1.00 80.06 226 VAL A C 1
ATOM 1677 O O . VAL A 1 226 ? -5.978 -18.116 -5.998 1.00 80.06 226 VAL A O 1
ATOM 1680 N N . GLU A 1 227 ? -6.115 -20.317 -6.430 1.00 83.31 227 GLU A N 1
ATOM 1681 C CA . GLU A 1 227 ? -5.125 -20.307 -7.505 1.00 83.31 227 GLU A CA 1
ATOM 1682 C C . GLU A 1 227 ? -5.753 -19.913 -8.853 1.00 83.31 227 GLU A C 1
ATOM 1684 O O . GLU A 1 227 ? -6.872 -20.292 -9.199 1.00 83.31 227 GLU A O 1
ATOM 1689 N N . HIS A 1 228 ? -5.018 -19.125 -9.642 1.00 88.00 228 HIS A N 1
ATOM 1690 C CA . HIS A 1 228 ? -5.392 -18.802 -11.016 1.00 88.00 228 HIS A CA 1
ATOM 1691 C C . HIS A 1 228 ? -4.445 -19.499 -11.988 1.00 88.00 228 HIS A C 1
ATOM 1693 O O . HIS A 1 228 ? -3.284 -19.102 -12.129 1.00 88.00 228 HIS A O 1
ATOM 1699 N N . GLU A 1 229 ? -4.965 -20.490 -12.703 1.00 89.31 229 GLU A N 1
ATOM 1700 C CA . GLU A 1 229 ? -4.244 -21.123 -13.799 1.00 89.31 229 GLU A CA 1
ATOM 1701 C C . GLU A 1 229 ? -4.160 -20.194 -15.013 1.00 89.31 229 GLU A C 1
ATOM 1703 O O . GLU A 1 229 ? -5.172 -19.798 -15.594 1.00 89.31 229 GLU A O 1
ATOM 1708 N N . LEU A 1 230 ? -2.931 -19.873 -15.430 1.00 88.75 230 LEU A N 1
ATOM 1709 C CA . LEU A 1 230 ? -2.710 -19.029 -16.601 1.00 88.75 230 LEU A CA 1
ATOM 1710 C C . LEU A 1 230 ? -3.130 -19.746 -17.887 1.00 88.75 230 LEU A C 1
ATOM 1712 O O . LEU A 1 230 ? -2.579 -20.806 -18.222 1.00 88.75 230 LEU A O 1
ATOM 1716 N N . THR A 1 231 ? -4.001 -19.100 -18.662 1.00 92.44 231 THR A N 1
ATOM 1717 C CA . THR A 1 231 ? -4.412 -19.563 -19.992 1.00 92.44 231 THR A CA 1
ATOM 1718 C C . THR A 1 231 ? -3.230 -19.564 -20.975 1.00 92.44 231 THR A C 1
ATOM 1720 O O . THR A 1 231 ? -2.252 -18.828 -20.783 1.00 92.44 231 THR A O 1
ATOM 1723 N N . PRO A 1 232 ? -3.288 -20.338 -22.077 1.00 92.62 232 PRO A N 1
ATOM 1724 C CA . PRO A 1 232 ? -2.240 -20.318 -23.103 1.00 92.62 232 PRO A CA 1
ATOM 1725 C C . PRO A 1 232 ? -1.954 -18.915 -23.663 1.00 92.62 232 PRO A C 1
ATOM 1727 O O . PRO A 1 232 ? -0.807 -18.574 -23.953 1.00 92.62 232 PRO A O 1
ATOM 1730 N N . GLU A 1 233 ? -2.983 -18.075 -23.784 1.00 90.31 233 GLU A N 1
ATOM 1731 C CA . GLU A 1 233 ? -2.845 -16.680 -24.202 1.00 90.31 233 GLU A CA 1
ATOM 1732 C C . GLU A 1 233 ? -2.131 -15.832 -23.146 1.00 90.31 233 GLU A C 1
ATOM 1734 O O . GLU A 1 233 ? -1.159 -15.150 -23.470 1.00 90.31 233 GLU A O 1
ATOM 1739 N N . GLN A 1 234 ? -2.520 -15.934 -21.872 1.00 91.25 234 GLN A N 1
ATOM 1740 C CA . GLN A 1 234 ? -1.847 -15.214 -20.789 1.00 91.25 234 GLN A CA 1
ATOM 1741 C C . GLN A 1 234 ? -0.373 -15.616 -20.662 1.00 91.25 234 GLN A C 1
ATOM 1743 O O . GLN A 1 234 ? 0.483 -14.751 -20.476 1.00 91.25 234 GLN A O 1
ATOM 1748 N N . ARG A 1 235 ? -0.045 -16.906 -20.836 1.00 90.75 235 ARG A N 1
ATOM 1749 C CA . ARG A 1 235 ? 1.347 -17.392 -20.872 1.00 90.75 235 ARG A CA 1
ATOM 1750 C C . ARG A 1 235 ? 2.136 -16.765 -22.022 1.00 90.75 235 ARG A C 1
ATOM 1752 O O . ARG A 1 235 ? 3.279 -16.358 -21.822 1.00 90.75 235 ARG A O 1
ATOM 1759 N N . ARG A 1 236 ? 1.526 -16.647 -23.207 1.00 89.19 236 ARG A N 1
ATOM 1760 C CA . ARG A 1 236 ? 2.128 -16.003 -24.386 1.00 89.19 236 ARG A CA 1
ATOM 1761 C C . ARG A 1 236 ? 2.402 -14.522 -24.136 1.00 89.19 236 ARG A C 1
ATOM 1763 O O . ARG A 1 236 ? 3.512 -14.065 -24.391 1.00 89.19 236 ARG A O 1
ATOM 1770 N N . ILE A 1 237 ? 1.414 -13.800 -23.603 1.00 88.00 237 ILE A N 1
ATOM 1771 C CA . ILE A 1 237 ? 1.533 -12.382 -23.246 1.00 88.00 237 ILE A CA 1
ATOM 1772 C C . ILE A 1 237 ? 2.659 -12.214 -22.222 1.00 88.00 237 ILE A C 1
ATOM 1774 O O . ILE A 1 237 ? 3.608 -11.476 -22.470 1.00 88.00 237 ILE A O 1
ATOM 1778 N N . TYR A 1 238 ? 2.622 -12.965 -21.118 1.00 86.81 238 TYR A N 1
ATOM 1779 C CA . TYR A 1 238 ? 3.648 -12.914 -20.075 1.00 86.81 238 TYR A CA 1
ATOM 1780 C C . TYR A 1 238 ? 5.058 -13.187 -20.627 1.00 86.81 238 TYR A C 1
ATOM 1782 O O . TYR A 1 238 ? 5.998 -12.441 -20.344 1.00 86.81 238 TYR A O 1
ATOM 1790 N N . GLY A 1 239 ? 5.204 -14.221 -21.463 1.00 83.19 239 GLY A N 1
ATOM 1791 C CA . GLY A 1 239 ? 6.470 -14.569 -22.107 1.00 83.19 239 GLY A CA 1
ATOM 1792 C C . GLY A 1 239 ? 6.993 -13.484 -23.053 1.00 83.19 239 GLY A C 1
ATOM 1793 O O . GLY A 1 239 ? 8.196 -13.238 -23.092 1.00 83.19 239 GLY A O 1
ATOM 1794 N N . ALA A 1 240 ? 6.111 -12.784 -23.771 1.00 82.06 240 ALA A N 1
ATOM 1795 C CA . ALA A 1 240 ? 6.502 -11.697 -24.665 1.00 82.06 240 ALA A CA 1
ATOM 1796 C C . ALA A 1 240 ? 7.108 -10.503 -23.908 1.00 82.06 240 ALA A C 1
ATOM 1798 O O . ALA A 1 240 ? 8.087 -9.923 -24.376 1.00 82.06 240 ALA A O 1
ATOM 1799 N N . PHE A 1 241 ? 6.602 -10.181 -22.715 1.00 75.19 241 PHE A N 1
ATOM 1800 C CA . PHE A 1 241 ? 7.158 -9.112 -21.879 1.00 75.19 241 PHE A CA 1
ATOM 1801 C C . PHE A 1 241 ? 8.483 -9.494 -21.204 1.00 75.19 241 PHE A C 1
ATOM 1803 O O . PHE A 1 241 ? 9.312 -8.623 -20.941 1.00 75.19 241 PHE A O 1
ATOM 1810 N N . ALA A 1 242 ? 8.746 -10.786 -20.980 1.00 72.12 242 ALA A N 1
ATOM 1811 C CA . ALA A 1 242 ? 10.044 -11.234 -20.470 1.00 72.12 242 ALA A CA 1
ATOM 1812 C C . ALA A 1 242 ? 11.200 -10.892 -21.433 1.00 72.12 242 ALA A C 1
ATOM 1814 O O . ALA A 1 242 ? 12.319 -10.641 -20.989 1.00 72.12 242 ALA A O 1
ATOM 1815 N N . VAL A 1 243 ? 10.918 -10.803 -22.739 1.00 74.31 243 VAL A N 1
ATOM 1816 C CA . VAL A 1 243 ? 11.908 -10.483 -23.780 1.00 74.31 243 VAL A CA 1
ATOM 1817 C C . VAL A 1 243 ? 12.523 -9.092 -23.588 1.00 74.31 243 VAL A C 1
ATOM 1819 O O . VAL A 1 243 ? 13.688 -8.905 -23.925 1.00 74.31 243 VAL A O 1
ATOM 1822 N N . ILE A 1 244 ? 11.814 -8.144 -22.964 1.00 73.44 244 ILE A N 1
ATOM 1823 C CA . ILE A 1 244 ? 12.296 -6.767 -22.734 1.00 73.44 244 ILE A CA 1
ATOM 1824 C C . ILE A 1 244 ? 13.633 -6.751 -21.978 1.00 73.44 244 ILE A C 1
ATOM 1826 O O . ILE A 1 244 ? 14.495 -5.924 -22.269 1.00 73.44 244 ILE A O 1
ATOM 1830 N N . HIS A 1 245 ? 13.842 -7.702 -21.062 1.00 70.88 245 HIS A N 1
ATOM 1831 C CA . HIS A 1 245 ? 15.100 -7.840 -20.326 1.00 70.88 245 HIS A CA 1
ATOM 1832 C C . HIS A 1 245 ? 16.307 -8.016 -21.250 1.00 70.88 245 HIS A C 1
ATOM 1834 O O . HIS A 1 245 ? 17.333 -7.373 -21.044 1.00 70.88 245 HIS A O 1
ATOM 1840 N N . ASN A 1 246 ? 16.161 -8.834 -22.293 1.00 73.88 246 ASN A N 1
ATOM 1841 C CA . ASN A 1 246 ? 17.240 -9.129 -23.232 1.00 73.88 246 ASN A CA 1
ATOM 1842 C C . ASN A 1 246 ? 17.551 -7.925 -24.135 1.00 73.88 246 ASN A C 1
ATOM 1844 O O . ASN A 1 246 ? 18.683 -7.755 -24.578 1.00 73.88 246 ASN A O 1
ATOM 1848 N N . HIS A 1 247 ? 16.558 -7.071 -24.401 1.00 83.44 247 HIS A N 1
ATOM 1849 C CA . HIS A 1 247 ? 16.744 -5.889 -25.241 1.00 83.44 247 HIS A CA 1
ATOM 1850 C C . HIS A 1 247 ? 17.434 -4.734 -24.512 1.00 83.44 247 HIS A C 1
ATOM 1852 O O . HIS A 1 247 ? 18.090 -3.937 -25.176 1.00 83.44 247 HIS A O 1
ATOM 1858 N N . LEU A 1 248 ? 17.329 -4.643 -23.180 1.00 88.19 248 LEU A N 1
ATOM 1859 C CA . LEU A 1 248 ? 17.973 -3.570 -22.418 1.00 88.19 248 LEU A CA 1
ATOM 1860 C C . LEU A 1 248 ? 19.502 -3.648 -22.490 1.00 88.19 248 LEU A C 1
ATOM 1862 O O . LEU A 1 248 ? 20.147 -2.647 -22.792 1.00 88.19 248 LEU A O 1
ATOM 1866 N N . ASP A 1 249 ? 20.084 -4.818 -22.215 1.00 88.50 249 ASP A N 1
ATOM 1867 C CA . ASP A 1 249 ? 21.543 -4.979 -22.231 1.00 88.50 249 ASP A CA 1
ATOM 1868 C C . ASP A 1 249 ? 22.104 -4.759 -23.646 1.00 88.50 249 ASP A C 1
ATOM 1870 O O . ASP A 1 249 ? 23.071 -4.018 -23.814 1.00 88.50 249 ASP A O 1
ATOM 1874 N N . ALA A 1 250 ? 21.429 -5.287 -24.672 1.00 89.75 250 ALA A N 1
ATOM 1875 C CA . ALA A 1 250 ? 21.814 -5.067 -26.064 1.00 89.75 250 ALA A CA 1
ATOM 1876 C C . ALA A 1 250 ? 21.686 -3.594 -26.498 1.00 89.75 250 ALA A C 1
ATOM 1878 O O . ALA A 1 250 ? 22.521 -3.097 -27.247 1.00 89.75 250 ALA A O 1
ATOM 1879 N N . ALA A 1 251 ? 20.669 -2.870 -26.018 1.00 91.62 251 ALA A N 1
ATOM 1880 C CA . ALA A 1 251 ? 20.536 -1.439 -26.284 1.00 91.62 251 ALA A CA 1
ATOM 1881 C C . ALA A 1 251 ? 21.637 -0.620 -25.592 1.00 91.62 251 ALA A C 1
ATOM 1883 O O . ALA A 1 251 ? 22.197 0.282 -26.206 1.00 91.62 251 ALA A O 1
ATOM 1884 N N . MET A 1 252 ? 22.014 -0.966 -24.354 1.00 93.31 252 MET A N 1
ATOM 1885 C CA . MET A 1 252 ? 23.142 -0.321 -23.665 1.00 93.31 252 MET A CA 1
ATOM 1886 C C . MET A 1 252 ? 24.482 -0.570 -24.372 1.00 93.31 252 MET A C 1
ATOM 1888 O O . MET A 1 252 ? 25.325 0.328 -24.393 1.00 93.31 252 MET A O 1
ATOM 1892 N N . GLN A 1 253 ? 24.675 -1.751 -24.967 1.00 92.12 253 GLN A N 1
ATOM 1893 C CA . GLN A 1 253 ? 25.832 -2.042 -25.820 1.00 92.12 253 GLN A CA 1
ATOM 1894 C C . GLN A 1 253 ? 25.806 -1.207 -27.103 1.00 92.12 253 GLN A C 1
ATOM 1896 O O . GLN A 1 253 ? 26.757 -0.485 -27.377 1.00 92.12 253 GLN A O 1
ATOM 1901 N N . ALA A 1 254 ? 24.684 -1.210 -27.827 1.00 92.69 254 ALA A N 1
ATOM 1902 C CA . ALA A 1 254 ? 24.494 -0.417 -29.045 1.00 92.69 254 ALA A CA 1
ATOM 1903 C C . ALA A 1 254 ? 24.641 1.104 -28.824 1.00 92.69 254 ALA A C 1
ATOM 1905 O O . ALA A 1 254 ? 24.929 1.856 -29.756 1.00 92.69 254 ALA A O 1
ATOM 1906 N N . ALA A 1 255 ? 24.411 1.575 -27.598 1.00 93.88 255 ALA A N 1
ATOM 1907 C CA . ALA A 1 255 ? 24.569 2.964 -27.182 1.00 93.88 255 ALA A CA 1
ATOM 1908 C C . ALA A 1 255 ? 25.982 3.305 -26.664 1.00 93.88 255 ALA A C 1
ATOM 1910 O O . ALA A 1 255 ? 26.214 4.450 -26.282 1.00 93.88 255 ALA A O 1
ATOM 1911 N N . ASN A 1 256 ? 26.918 2.346 -26.620 1.00 93.50 256 ASN A N 1
ATOM 1912 C CA . ASN A 1 256 ? 28.244 2.462 -25.990 1.00 93.50 256 ASN A CA 1
ATOM 1913 C C . ASN A 1 256 ? 28.205 2.856 -24.498 1.00 93.50 256 ASN A C 1
ATOM 1915 O O . ASN A 1 256 ? 29.142 3.456 -23.966 1.00 93.50 256 ASN A O 1
ATOM 1919 N N . ILE A 1 257 ? 27.128 2.521 -23.785 1.00 91.31 257 ILE A N 1
ATOM 1920 C CA . ILE A 1 257 ? 27.058 2.638 -22.316 1.00 91.31 257 ILE A CA 1
ATOM 1921 C C . ILE A 1 257 ? 27.844 1.485 -21.670 1.00 91.31 257 ILE A C 1
ATOM 1923 O O . ILE A 1 257 ? 28.479 1.632 -20.619 1.00 91.31 257 ILE A O 1
ATOM 1927 N N . THR A 1 258 ? 27.818 0.326 -22.321 1.00 91.31 258 THR A N 1
ATOM 1928 C CA . THR A 1 258 ? 28.602 -0.870 -21.999 1.00 91.31 258 THR A CA 1
ATOM 1929 C C . THR A 1 258 ? 29.371 -1.316 -23.235 1.00 91.31 258 THR A C 1
ATOM 1931 O O . THR A 1 258 ? 28.853 -1.187 -24.337 1.00 91.31 258 THR A O 1
ATOM 1934 N N . GLY A 1 259 ? 30.573 -1.853 -23.054 1.00 84.00 259 GLY A N 1
ATOM 1935 C CA . GLY A 1 259 ? 31.377 -2.458 -24.117 1.00 84.00 259 GLY A CA 1
ATOM 1936 C C . GLY A 1 259 ? 31.666 -3.930 -23.829 1.00 84.00 259 GLY A C 1
ATOM 1937 O O . GLY A 1 259 ? 31.209 -4.471 -22.819 1.00 84.00 259 GLY A O 1
ATOM 1938 N N . ASP A 1 260 ? 32.466 -4.557 -24.688 1.00 77.56 260 ASP A N 1
ATOM 1939 C CA . ASP A 1 260 ? 32.793 -5.990 -24.608 1.00 77.56 260 ASP A CA 1
ATOM 1940 C C . ASP A 1 260 ? 33.527 -6.371 -23.313 1.00 77.56 260 ASP A C 1
ATOM 1942 O O . ASP A 1 260 ? 33.347 -7.465 -22.782 1.00 77.56 260 ASP A O 1
ATOM 1946 N N . SER A 1 261 ? 34.328 -5.449 -22.771 1.00 69.44 261 SER A N 1
ATOM 1947 C CA . SER A 1 261 ? 35.159 -5.653 -21.579 1.00 69.44 261 SER A CA 1
ATOM 1948 C C . SER A 1 261 ? 34.570 -5.075 -20.286 1.00 69.44 261 SER A C 1
ATOM 1950 O O . SER A 1 261 ? 35.154 -5.262 -19.218 1.00 69.44 261 SER A O 1
ATOM 1952 N N . GLY A 1 262 ? 33.423 -4.380 -20.329 1.00 83.25 262 GLY A N 1
ATOM 1953 C CA . GLY A 1 262 ? 32.839 -3.806 -19.115 1.00 83.25 262 GLY A CA 1
ATOM 1954 C C . GLY A 1 262 ? 31.900 -2.615 -19.303 1.00 83.25 262 GLY A C 1
ATOM 1955 O O . GLY A 1 262 ? 31.286 -2.400 -20.343 1.00 83.25 262 GLY A O 1
ATOM 1956 N N . THR A 1 263 ? 31.721 -1.843 -18.228 1.00 89.69 263 THR A N 1
ATOM 1957 C CA . THR A 1 263 ? 30.842 -0.660 -18.223 1.00 89.69 263 THR A CA 1
ATOM 1958 C C . THR A 1 263 ? 31.641 0.586 -18.584 1.00 89.69 263 THR A C 1
ATOM 1960 O O . THR A 1 263 ? 32.559 0.924 -17.846 1.00 89.69 263 THR A O 1
ATOM 1963 N N . LEU A 1 264 ? 31.245 1.280 -19.653 1.00 89.19 264 LEU A N 1
ATOM 1964 C CA . LEU A 1 264 ? 31.907 2.494 -20.146 1.00 89.19 264 LEU A CA 1
ATOM 1965 C C . LEU A 1 264 ? 31.344 3.762 -19.492 1.00 89.19 264 LEU A C 1
ATOM 1967 O O . LEU A 1 264 ? 32.069 4.719 -19.248 1.00 89.19 264 LEU A O 1
ATOM 1971 N N . ASN A 1 265 ? 30.054 3.758 -19.142 1.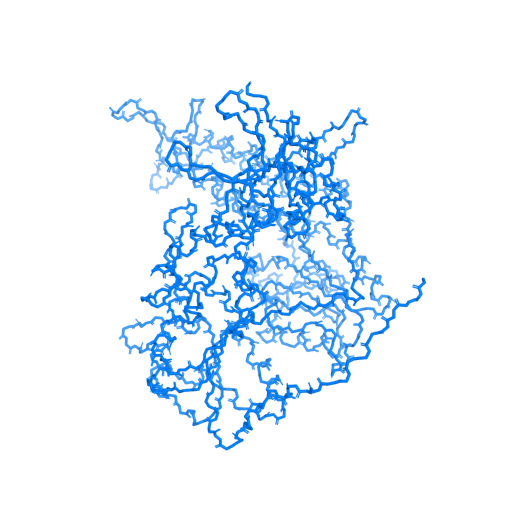00 90.44 265 ASN A N 1
ATOM 1972 C CA . ASN A 1 265 ? 29.433 4.852 -18.402 1.00 90.44 265 ASN A CA 1
ATOM 1973 C C . ASN A 1 265 ? 28.557 4.321 -17.259 1.00 90.44 265 ASN A C 1
ATOM 1975 O O . ASN A 1 265 ? 27.434 3.848 -17.456 1.00 90.44 265 ASN A O 1
ATOM 1979 N N . ARG A 1 266 ? 29.081 4.395 -16.027 1.00 88.69 266 ARG A N 1
ATOM 1980 C CA . ARG A 1 266 ? 28.387 3.879 -14.832 1.00 88.69 266 ARG A CA 1
ATOM 1981 C C . ARG A 1 266 ? 27.110 4.655 -14.515 1.00 88.69 266 ARG A C 1
ATOM 1983 O O . ARG A 1 266 ? 26.127 4.040 -14.106 1.00 88.69 266 ARG A O 1
ATOM 1990 N N . GLN A 1 267 ? 27.112 5.974 -14.711 1.00 88.44 267 GLN A N 1
ATOM 1991 C CA . GLN A 1 267 ? 25.957 6.827 -14.425 1.00 88.44 267 GLN A CA 1
ATOM 1992 C C . GLN A 1 267 ? 24.808 6.531 -15.394 1.00 88.44 267 GLN A C 1
ATOM 1994 O O . GLN A 1 267 ? 23.701 6.241 -14.947 1.00 88.44 267 GLN A O 1
ATOM 1999 N N . ALA A 1 268 ? 25.087 6.492 -16.700 1.00 89.12 268 ALA A N 1
ATOM 2000 C CA . ALA A 1 268 ? 24.101 6.158 -17.727 1.00 89.12 268 ALA A CA 1
ATOM 2001 C C . ALA A 1 268 ? 23.544 4.737 -17.546 1.00 89.12 268 ALA A C 1
ATOM 2003 O O . ALA A 1 268 ? 22.332 4.533 -17.596 1.00 89.12 268 ALA A O 1
ATOM 2004 N N . LYS A 1 269 ? 24.405 3.756 -17.231 1.00 90.56 269 LYS A N 1
ATOM 2005 C CA . LYS A 1 269 ? 23.973 2.386 -16.913 1.00 90.56 269 LYS A CA 1
ATOM 2006 C C . LYS A 1 269 ? 23.056 2.339 -15.691 1.00 90.56 269 LYS A C 1
ATOM 2008 O O . LYS A 1 269 ? 22.049 1.631 -15.705 1.00 90.56 269 LYS A O 1
ATOM 2013 N N . SER A 1 270 ? 23.409 3.065 -14.630 1.00 87.94 270 SER A N 1
ATOM 2014 C CA . SER A 1 270 ? 22.602 3.145 -13.409 1.00 87.94 270 SER A CA 1
ATOM 2015 C C . SER A 1 270 ? 21.236 3.774 -13.690 1.00 87.94 270 SER A C 1
ATOM 2017 O O . SER A 1 270 ? 20.213 3.197 -13.323 1.00 87.94 270 SER A O 1
ATOM 2019 N N . ALA A 1 271 ? 21.203 4.890 -14.425 1.00 88.06 271 ALA A N 1
ATOM 2020 C CA . ALA A 1 271 ? 19.972 5.567 -14.823 1.00 88.06 271 ALA A CA 1
ATOM 2021 C C . ALA A 1 271 ? 19.064 4.659 -15.671 1.00 88.06 271 ALA A C 1
ATOM 2023 O O . ALA A 1 271 ? 17.896 4.470 -15.326 1.00 88.06 271 ALA A O 1
ATOM 2024 N N . ALA A 1 272 ? 19.609 4.016 -16.711 1.00 88.75 272 ALA A N 1
ATOM 2025 C CA . ALA A 1 272 ? 18.864 3.099 -17.576 1.00 88.75 272 ALA A CA 1
ATOM 2026 C C . ALA A 1 272 ? 18.292 1.904 -16.795 1.00 88.75 272 ALA A C 1
ATOM 2028 O O . ALA A 1 272 ? 17.120 1.549 -16.950 1.00 88.75 272 ALA A O 1
ATOM 2029 N N . ARG A 1 273 ? 19.090 1.302 -15.899 1.00 88.12 273 ARG A N 1
ATOM 2030 C CA . ARG A 1 273 ? 18.627 0.205 -15.037 1.00 88.12 273 ARG A CA 1
ATOM 2031 C C . ARG A 1 273 ? 17.565 0.668 -14.050 1.00 88.12 273 ARG A C 1
ATOM 2033 O O . ARG A 1 273 ? 16.572 -0.032 -13.8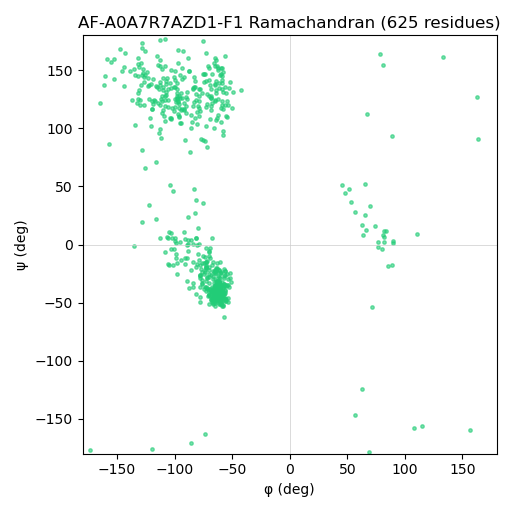96 1.00 88.12 273 ARG A O 1
ATOM 2040 N N . SER A 1 274 ? 17.739 1.820 -13.411 1.00 84.62 274 SER A N 1
ATOM 2041 C CA . SER A 1 274 ? 16.771 2.366 -12.455 1.00 84.62 274 SER A CA 1
ATOM 2042 C C . SER A 1 274 ? 15.414 2.641 -13.115 1.00 84.62 274 SER A C 1
ATOM 2044 O O . SER A 1 274 ? 14.375 2.180 -12.624 1.00 84.62 274 SER A O 1
ATOM 2046 N N . ALA A 1 275 ? 15.423 3.290 -14.286 1.00 86.06 275 ALA A N 1
ATOM 2047 C CA . ALA A 1 275 ? 14.222 3.538 -15.079 1.00 86.06 275 ALA A CA 1
ATOM 2048 C C . ALA A 1 275 ? 13.528 2.224 -15.475 1.00 86.06 275 ALA A C 1
ATOM 2050 O O . ALA A 1 275 ? 12.324 2.063 -15.257 1.00 86.06 275 ALA A O 1
ATOM 2051 N N . PHE A 1 276 ? 14.298 1.244 -15.960 1.00 87.81 276 PHE A N 1
ATOM 2052 C CA . PHE A 1 276 ? 13.776 -0.073 -16.314 1.00 87.81 276 PHE A CA 1
ATOM 2053 C C . PHE A 1 276 ? 13.174 -0.822 -15.118 1.00 87.81 276 PHE A C 1
ATOM 2055 O O . PHE A 1 276 ? 12.062 -1.339 -15.221 1.00 87.81 276 PHE A O 1
ATOM 2062 N N . GLN A 1 277 ? 13.866 -0.886 -13.973 1.00 83.12 277 GLN A N 1
ATOM 2063 C CA . GLN A 1 277 ? 13.351 -1.578 -12.785 1.00 83.12 277 GLN A CA 1
ATOM 2064 C C . GLN A 1 277 ? 12.035 -0.954 -12.308 1.00 83.12 277 GLN A C 1
ATOM 2066 O O . GLN A 1 277 ? 11.083 -1.682 -12.016 1.00 83.12 277 GLN A O 1
ATOM 2071 N N . SER A 1 278 ? 11.956 0.378 -12.308 1.00 79.88 278 SER A N 1
ATOM 2072 C CA . SER A 1 278 ? 10.758 1.124 -11.914 1.00 79.88 278 SER A CA 1
ATOM 2073 C C . SER A 1 278 ? 9.581 0.880 -12.866 1.00 79.88 278 SER A C 1
ATOM 2075 O O . SER A 1 278 ? 8.443 0.686 -12.427 1.00 79.88 278 SER A O 1
ATOM 2077 N N . ALA A 1 279 ? 9.828 0.861 -14.179 1.00 82.81 279 ALA A N 1
ATOM 2078 C CA . ALA A 1 279 ? 8.811 0.536 -15.180 1.00 82.81 279 ALA A CA 1
ATOM 2079 C C . ALA A 1 279 ? 8.342 -0.921 -15.054 1.00 82.81 279 ALA A C 1
ATOM 2081 O O . ALA A 1 279 ? 7.143 -1.184 -14.954 1.00 82.81 279 ALA A O 1
ATOM 2082 N N . LYS A 1 280 ? 9.285 -1.863 -14.952 1.00 82.69 280 LYS A N 1
ATOM 2083 C CA . LYS A 1 280 ? 9.027 -3.299 -14.794 1.00 82.69 280 LYS A CA 1
ATOM 2084 C C . LYS A 1 280 ? 8.167 -3.601 -13.568 1.00 82.69 280 LYS A C 1
ATOM 2086 O O . LYS A 1 280 ? 7.222 -4.384 -13.664 1.00 82.69 280 LYS A O 1
ATOM 2091 N N . GLN A 1 281 ? 8.487 -3.001 -12.421 1.00 78.50 281 GLN A N 1
ATOM 2092 C CA . GLN A 1 281 ? 7.743 -3.228 -11.183 1.00 78.50 281 GLN A CA 1
ATOM 2093 C C . GLN A 1 281 ? 6.284 -2.771 -11.314 1.00 78.50 281 GLN A C 1
ATOM 2095 O O . GLN A 1 281 ? 5.374 -3.495 -10.913 1.00 78.50 281 GLN A O 1
ATOM 2100 N N . ARG A 1 282 ? 6.041 -1.597 -11.907 1.00 78.44 282 ARG A N 1
ATOM 2101 C CA . ARG A 1 282 ? 4.676 -1.106 -12.154 1.00 78.44 282 ARG A CA 1
ATOM 2102 C C . ARG A 1 282 ? 3.937 -2.008 -13.140 1.00 78.44 282 ARG A C 1
ATOM 2104 O O . ARG A 1 282 ? 2.845 -2.482 -12.835 1.00 78.44 282 ARG A O 1
ATOM 2111 N N . PHE A 1 283 ? 4.582 -2.328 -14.259 1.00 83.69 283 PHE A N 1
ATOM 2112 C CA . PHE A 1 283 ? 4.019 -3.162 -15.313 1.00 83.69 283 PHE A CA 1
ATOM 2113 C C . PHE A 1 283 ? 3.572 -4.542 -14.812 1.00 83.69 283 PHE A C 1
ATOM 2115 O O . PHE A 1 283 ? 2.383 -4.856 -14.850 1.00 83.69 283 PHE A O 1
ATOM 2122 N N . PHE A 1 284 ? 4.497 -5.366 -14.308 1.00 83.06 284 PHE A N 1
ATOM 2123 C CA . PHE A 1 284 ? 4.159 -6.730 -13.887 1.00 83.06 284 PHE A CA 1
ATOM 2124 C C . PHE A 1 284 ? 3.256 -6.734 -12.650 1.00 83.06 284 PHE A C 1
ATOM 2126 O O . PHE A 1 284 ? 2.453 -7.649 -12.486 1.00 83.06 284 PHE A O 1
ATOM 2133 N N . GLY A 1 285 ? 3.326 -5.690 -11.817 1.00 79.56 285 GLY A N 1
ATOM 2134 C CA . GLY A 1 285 ? 2.413 -5.515 -10.694 1.00 79.56 285 GLY A CA 1
ATOM 2135 C C . GLY A 1 285 ? 0.966 -5.417 -11.153 1.00 79.56 285 GLY A C 1
ATOM 2136 O O . GLY A 1 285 ? 0.101 -6.026 -10.537 1.00 79.56 285 GLY A O 1
ATOM 2137 N N . HIS A 1 286 ? 0.715 -4.701 -12.250 1.00 82.25 286 HIS A N 1
ATOM 2138 C CA . HIS A 1 286 ? -0.625 -4.544 -12.807 1.00 82.25 286 HIS A CA 1
ATOM 2139 C C . HIS A 1 286 ? -1.006 -5.715 -13.718 1.00 82.25 286 HIS A C 1
ATOM 2141 O O . HIS A 1 286 ? -2.157 -6.140 -13.713 1.00 82.25 286 HIS A O 1
ATOM 2147 N N . LEU A 1 287 ? -0.062 -6.262 -14.489 1.00 86.38 287 LEU A N 1
ATOM 2148 C CA . LEU A 1 287 ? -0.318 -7.394 -15.380 1.00 86.38 287 LEU A CA 1
ATOM 2149 C C . LEU A 1 287 ? -0.766 -8.628 -14.588 1.00 86.38 287 LEU A C 1
ATOM 2151 O O . LEU A 1 287 ? -1.767 -9.249 -14.930 1.00 86.38 287 LEU A O 1
ATOM 2155 N N . LEU A 1 288 ? -0.047 -8.965 -13.513 1.00 85.75 288 LEU A N 1
ATOM 2156 C CA . LEU A 1 288 ? -0.330 -10.155 -12.710 1.00 85.75 288 LEU A CA 1
ATOM 2157 C C . LEU A 1 288 ? -1.675 -10.064 -11.991 1.00 85.75 288 LEU A C 1
ATOM 2159 O O . LEU A 1 288 ? -2.390 -11.060 -11.918 1.00 85.75 288 LEU A O 1
ATOM 2163 N N . THR A 1 289 ? -2.028 -8.894 -11.456 1.00 86.69 289 THR A N 1
ATOM 2164 C CA . THR A 1 289 ? -3.340 -8.700 -10.827 1.00 86.69 289 THR A CA 1
ATOM 2165 C C . THR A 1 289 ? -4.447 -8.796 -11.872 1.00 86.69 289 THR A C 1
ATOM 2167 O O . THR A 1 289 ? -5.408 -9.525 -11.658 1.00 86.69 289 THR A O 1
ATOM 2170 N N . SER A 1 290 ? -4.259 -8.169 -13.034 1.00 89.12 290 SER A N 1
ATOM 2171 C CA . SER A 1 290 ? -5.221 -8.193 -14.142 1.00 89.12 290 SER A CA 1
ATOM 2172 C C . SER A 1 290 ? -5.449 -9.595 -14.713 1.00 89.12 290 SER A C 1
ATOM 2174 O O . SER A 1 290 ? -6.579 -9.953 -15.032 1.00 89.12 290 SER A O 1
ATOM 2176 N N . MET A 1 291 ? -4.402 -10.422 -14.811 1.00 90.62 291 MET A N 1
ATOM 2177 C CA . MET A 1 291 ? -4.528 -11.810 -15.271 1.00 90.62 291 MET A CA 1
ATOM 2178 C C . MET A 1 291 ? -5.333 -12.677 -14.300 1.00 90.62 291 MET A C 1
ATOM 2180 O O . MET A 1 291 ? -6.058 -13.551 -14.751 1.00 90.62 291 MET A O 1
ATOM 2184 N N . LYS A 1 292 ? -5.251 -12.420 -12.989 1.00 90.62 292 LYS A N 1
ATOM 2185 C CA . LYS A 1 292 ? -5.987 -13.171 -11.956 1.00 90.62 292 LYS A CA 1
ATOM 2186 C C . LYS A 1 292 ? -7.467 -12.788 -11.859 1.00 90.62 292 LYS A C 1
ATOM 2188 O O . LYS A 1 292 ? -8.269 -13.563 -11.335 1.00 90.62 292 LYS A O 1
ATOM 2193 N N . THR A 1 293 ? -7.843 -11.607 -12.348 1.00 92.00 293 THR A N 1
ATOM 2194 C CA . THR A 1 293 ? -9.194 -11.051 -12.188 1.00 92.00 293 THR A CA 1
ATOM 2195 C C . THR A 1 293 ? -10.330 -11.929 -12.727 1.00 92.00 293 THR A C 1
ATOM 2197 O O . THR A 1 293 ? -11.366 -11.967 -12.068 1.00 92.00 293 THR A O 1
ATOM 2200 N N . PRO A 1 294 ? -10.189 -12.702 -13.822 1.00 93.12 294 PRO A N 1
ATOM 2201 C CA . PRO A 1 294 ? -11.234 -13.631 -14.251 1.00 93.12 294 PRO A CA 1
ATOM 2202 C C . PRO A 1 294 ? -11.574 -14.710 -13.212 1.00 93.12 294 PRO A C 1
ATOM 2204 O O . PRO A 1 294 ? -12.742 -15.053 -13.063 1.00 93.12 294 PRO A O 1
ATOM 2207 N N . THR A 1 295 ? -10.588 -15.234 -12.470 1.00 92.75 295 THR A N 1
ATOM 2208 C CA . THR A 1 295 ? -10.861 -16.176 -11.366 1.00 92.75 295 THR A CA 1
ATOM 2209 C C . THR A 1 295 ? -11.549 -15.467 -10.208 1.00 92.75 295 THR A C 1
ATOM 2211 O O . THR A 1 295 ? -12.561 -15.959 -9.719 1.00 92.75 295 THR A O 1
ATOM 2214 N N . LEU A 1 296 ? -11.067 -14.279 -9.832 1.00 92.19 296 LEU A N 1
ATOM 2215 C CA . LEU A 1 296 ? -11.700 -13.469 -8.790 1.00 92.19 296 LEU A CA 1
ATOM 2216 C C . LEU A 1 296 ? -13.157 -13.122 -9.132 1.00 92.19 296 LEU A C 1
ATOM 2218 O O . LEU A 1 296 ? -14.024 -13.176 -8.276 1.00 92.19 296 LEU A O 1
ATOM 2222 N N . THR A 1 297 ? -13.436 -12.803 -10.393 1.00 93.81 297 THR A N 1
ATOM 2223 C CA . THR A 1 297 ? -14.783 -12.478 -10.872 1.00 93.81 297 THR A CA 1
ATOM 2224 C C . THR A 1 297 ? -15.742 -13.648 -10.672 1.00 93.81 297 THR A C 1
ATOM 2226 O O . THR A 1 297 ? -16.846 -13.445 -10.182 1.00 93.81 297 THR A O 1
ATOM 2229 N N . ARG A 1 298 ? -15.308 -14.876 -10.991 1.00 94.06 298 ARG A N 1
ATOM 2230 C CA . ARG A 1 298 ? -16.116 -16.081 -10.752 1.00 94.06 298 ARG A CA 1
ATOM 2231 C C . ARG A 1 298 ? -16.364 -16.324 -9.263 1.00 94.06 298 ARG A C 1
ATOM 2233 O O . ARG A 1 298 ? -17.478 -16.678 -8.906 1.00 94.06 298 ARG A O 1
ATOM 2240 N N . SER A 1 299 ? -15.359 -16.087 -8.416 1.00 92.44 299 SER A N 1
ATOM 2241 C CA . SER A 1 299 ? -15.520 -16.153 -6.955 1.00 92.44 299 SER A CA 1
ATOM 2242 C C . SER A 1 299 ? -16.578 -15.158 -6.478 1.00 92.44 299 SER A C 1
ATOM 2244 O O . SER A 1 299 ? -17.529 -15.554 -5.820 1.00 92.44 299 SER A O 1
ATOM 2246 N N . ILE A 1 300 ? -16.484 -13.892 -6.907 1.00 94.06 300 ILE A N 1
ATOM 2247 C CA . ILE A 1 300 ? -17.458 -12.854 -6.541 1.00 94.06 300 ILE A CA 1
ATOM 2248 C C . ILE A 1 300 ? -18.875 -13.257 -6.968 1.00 94.06 300 ILE A C 1
ATOM 2250 O O . ILE A 1 300 ? -19.822 -13.070 -6.213 1.00 94.06 300 ILE A O 1
ATOM 2254 N N . GLU A 1 301 ? -19.049 -13.828 -8.161 1.00 95.50 301 GLU A N 1
ATOM 2255 C CA . GLU A 1 301 ? -20.361 -14.301 -8.622 1.00 95.50 301 GLU A CA 1
ATOM 2256 C C . GLU A 1 301 ? -20.938 -15.399 -7.720 1.00 95.50 301 GLU A C 1
ATOM 2258 O O . GLU A 1 301 ? -22.121 -15.347 -7.383 1.00 95.50 301 GLU A O 1
ATOM 2263 N N . GLN A 1 302 ? -20.112 -16.361 -7.306 1.00 94.12 302 GLN A N 1
ATOM 2264 C CA . GLN A 1 302 ? -20.509 -17.441 -6.399 1.00 94.12 302 GLN A CA 1
ATOM 2265 C C . GLN A 1 302 ? -20.855 -16.911 -5.002 1.00 94.12 302 GLN A C 1
ATOM 2267 O O . GLN A 1 302 ? -21.879 -17.289 -4.427 1.00 94.12 302 GLN A O 1
ATOM 2272 N N . ASP A 1 303 ? -20.053 -15.983 -4.483 1.00 93.50 303 ASP A N 1
ATOM 2273 C CA . ASP A 1 303 ? -20.284 -15.337 -3.191 1.00 93.50 303 ASP A CA 1
ATOM 2274 C C . ASP A 1 303 ? -21.598 -14.552 -3.196 1.00 93.50 303 ASP A C 1
ATOM 2276 O O . ASP A 1 303 ? -22.418 -14.668 -2.282 1.00 93.50 303 ASP A O 1
ATOM 2280 N N . LEU A 1 304 ? -21.858 -13.804 -4.272 1.00 94.38 304 LEU A N 1
ATOM 2281 C CA . LEU A 1 304 ? -23.102 -13.061 -4.420 1.00 94.38 304 LEU A CA 1
ATOM 2282 C C . LEU A 1 304 ? -24.324 -13.986 -4.492 1.00 94.38 304 LEU A C 1
ATOM 2284 O O . LEU A 1 304 ? -25.341 -13.691 -3.855 1.00 94.38 304 LEU A O 1
ATOM 2288 N N . GLN A 1 305 ? -24.224 -15.103 -5.220 1.00 95.62 305 GLN A N 1
ATOM 2289 C CA . GLN A 1 305 ? -25.270 -16.133 -5.294 1.00 95.62 305 GLN A CA 1
ATOM 2290 C C . GLN A 1 305 ? -25.535 -16.795 -3.938 1.00 95.62 305 GLN A C 1
ATOM 2292 O O . GLN A 1 305 ? -26.676 -17.138 -3.642 1.00 95.62 305 GLN A O 1
ATOM 2297 N N . SER A 1 306 ? -24.505 -16.905 -3.098 1.00 94.69 306 SER A N 1
ATOM 2298 C CA . SER A 1 306 ? -24.597 -17.454 -1.739 1.00 94.69 306 SER A CA 1
ATOM 2299 C C . SER A 1 306 ? -25.137 -16.445 -0.716 1.00 94.69 306 SER A C 1
ATOM 2301 O O . SER A 1 306 ? -25.290 -16.770 0.456 1.00 94.69 306 SER A O 1
ATOM 2303 N N . GLY A 1 307 ? -25.448 -15.215 -1.143 1.00 93.88 307 GLY A N 1
ATOM 2304 C CA . GLY A 1 307 ? -25.945 -14.155 -0.262 1.00 93.88 307 GLY A CA 1
ATOM 2305 C C . GLY A 1 307 ? -24.847 -13.386 0.478 1.00 93.88 307 GLY A C 1
ATOM 2306 O O . GLY A 1 307 ? -25.153 -12.606 1.367 1.00 93.88 307 GLY A O 1
ATOM 2307 N N . HIS A 1 308 ? -23.573 -13.554 0.117 1.00 93.69 308 HIS A N 1
ATOM 2308 C CA . HIS A 1 308 ? -22.451 -12.878 0.775 1.00 93.69 308 HIS A CA 1
ATOM 2309 C C . HIS A 1 308 ? -22.142 -11.509 0.154 1.00 93.69 308 HIS A C 1
ATOM 2311 O O . HIS A 1 308 ? -22.488 -11.234 -0.996 1.00 93.69 308 HIS A O 1
ATOM 2317 N N . SER A 1 309 ? -21.443 -10.648 0.890 1.00 94.69 309 SER A N 1
ATOM 2318 C CA . SER A 1 309 ? -20.895 -9.391 0.364 1.00 94.69 309 SER A CA 1
ATOM 2319 C C . SER A 1 309 ? -19.379 -9.506 0.231 1.00 94.69 309 SER A C 1
ATOM 2321 O O . SER A 1 309 ? -18.702 -10.022 1.122 1.00 94.69 309 SER A O 1
ATOM 2323 N N . THR A 1 310 ? -18.824 -9.005 -0.870 1.00 93.81 310 THR A N 1
ATOM 2324 C CA . THR A 1 310 ? -17.395 -9.166 -1.179 1.00 93.81 310 THR A CA 1
ATOM 2325 C C . THR A 1 310 ? -16.633 -7.870 -0.955 1.00 93.81 310 THR A C 1
ATOM 2327 O O . THR A 1 310 ? -17.056 -6.816 -1.433 1.00 93.81 310 THR A O 1
ATOM 2330 N N . VAL A 1 311 ? -15.483 -7.950 -0.289 1.00 92.50 311 VAL A N 1
ATOM 2331 C CA . VAL A 1 311 ? -14.595 -6.814 -0.017 1.00 92.50 311 VAL A CA 1
ATOM 2332 C C . VAL A 1 311 ? -13.226 -7.111 -0.620 1.00 92.50 311 VAL A C 1
ATOM 2334 O O . VAL A 1 311 ? -12.498 -7.974 -0.140 1.00 92.50 311 VAL A O 1
ATOM 2337 N N . ILE A 1 312 ? -12.870 -6.410 -1.694 1.00 90.94 312 ILE A N 1
ATOM 2338 C CA . ILE A 1 312 ? -11.674 -6.682 -2.490 1.00 90.94 312 ILE A CA 1
ATOM 2339 C C . ILE A 1 312 ? -10.667 -5.548 -2.346 1.00 90.94 312 ILE A C 1
ATOM 2341 O O . ILE A 1 312 ? -10.913 -4.415 -2.762 1.00 90.94 312 ILE A O 1
ATOM 2345 N N . GLN A 1 313 ? -9.480 -5.871 -1.845 1.00 87.44 313 GLN A N 1
ATOM 2346 C CA . GLN A 1 313 ? -8.352 -4.951 -1.873 1.00 87.44 313 GLN A CA 1
ATOM 2347 C C . GLN A 1 313 ? -7.534 -5.135 -3.154 1.00 87.44 313 GLN A C 1
ATOM 2349 O O . GLN A 1 313 ? -7.050 -6.230 -3.466 1.00 87.44 313 GLN A O 1
ATOM 2354 N N . ILE A 1 314 ? -7.314 -4.031 -3.868 1.00 84.56 314 ILE A N 1
ATOM 2355 C CA . ILE A 1 314 ? -6.434 -3.958 -5.034 1.00 84.56 314 ILE A CA 1
ATOM 2356 C C . ILE A 1 314 ? -5.177 -3.148 -4.714 1.00 84.56 314 ILE A C 1
ATOM 2358 O O . ILE A 1 314 ? -5.222 -2.064 -4.140 1.00 84.56 314 ILE A O 1
ATOM 2362 N N . VAL A 1 315 ? -4.023 -3.658 -5.143 1.00 74.31 315 VAL A N 1
ATOM 2363 C CA . VAL A 1 315 ? -2.726 -2.982 -4.944 1.00 74.31 315 VAL A CA 1
ATOM 2364 C C . VAL A 1 315 ? -2.490 -1.879 -5.983 1.00 74.31 315 VAL A C 1
ATOM 2366 O O . VAL A 1 315 ? -1.621 -1.027 -5.811 1.00 74.31 315 VAL A O 1
ATOM 2369 N N . SER A 1 316 ? -3.245 -1.887 -7.083 1.00 74.81 316 SER A N 1
ATOM 2370 C CA . SER A 1 316 ? -3.164 -0.858 -8.113 1.00 74.81 316 SER A CA 1
ATOM 2371 C C . SER A 1 316 ? -4.518 -0.548 -8.729 1.00 74.81 316 SER A C 1
ATOM 2373 O O . SER A 1 316 ? -5.274 -1.455 -9.071 1.00 74.81 316 SER A O 1
ATOM 2375 N N . THR A 1 317 ? -4.772 0.747 -8.902 1.00 74.25 317 THR A N 1
ATOM 2376 C CA . THR A 1 317 ? -6.004 1.324 -9.447 1.00 74.25 317 THR A CA 1
ATOM 2377 C C . THR A 1 317 ? -5.895 1.695 -10.926 1.00 74.25 317 THR A C 1
ATOM 2379 O O . THR A 1 317 ? -6.906 2.025 -11.534 1.00 74.25 317 THR A O 1
ATOM 2382 N N . GLY A 1 318 ? -4.688 1.699 -11.511 1.00 71.69 318 GLY A N 1
ATOM 2383 C CA . GLY A 1 318 ? -4.465 2.194 -12.878 1.00 71.69 318 GLY A CA 1
ATOM 2384 C C . GLY A 1 318 ? -4.703 3.703 -13.062 1.00 71.69 318 GLY A C 1
ATOM 2385 O O . GLY A 1 318 ? -4.755 4.179 -14.191 1.00 71.69 318 GLY A O 1
ATOM 2386 N N . GLU A 1 319 ? -4.827 4.473 -11.978 1.00 73.06 319 GLU A N 1
ATOM 2387 C CA . GLU A 1 319 ? -5.183 5.901 -12.005 1.00 73.06 319 GLU A CA 1
ATOM 2388 C C . GLU A 1 319 ? -4.251 6.760 -12.869 1.00 73.06 319 GLU A C 1
ATOM 2390 O O . GLU A 1 319 ? -4.716 7.498 -13.735 1.00 73.06 319 GLU A O 1
ATOM 2395 N N . ALA A 1 320 ? -2.934 6.596 -12.711 1.00 66.44 320 ALA A N 1
ATOM 2396 C CA . ALA A 1 320 ? -1.942 7.354 -13.474 1.00 66.44 320 ALA A CA 1
ATOM 2397 C C . ALA A 1 320 ? -2.049 7.142 -14.996 1.00 66.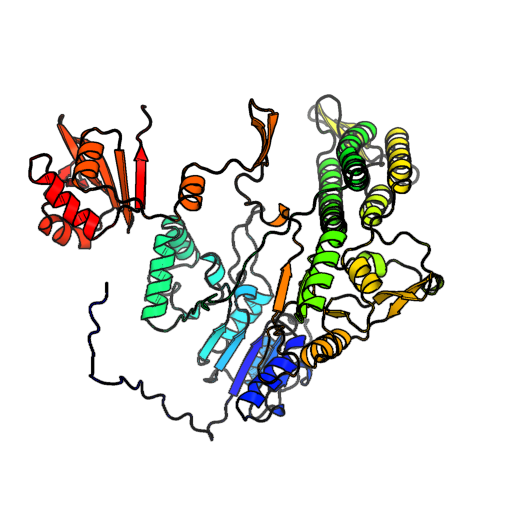44 320 ALA A C 1
ATOM 2399 O O . ALA A 1 320 ? -1.604 7.991 -15.766 1.00 66.44 320 ALA A O 1
ATOM 2400 N N . LEU A 1 321 ? -2.619 6.014 -15.437 1.00 69.25 321 LEU A N 1
ATOM 2401 C CA . LEU A 1 321 ? -2.855 5.762 -16.856 1.00 69.25 321 LEU A CA 1
ATOM 2402 C C . LEU A 1 321 ? -4.055 6.566 -17.383 1.00 69.25 321 LEU A C 1
ATOM 2404 O O . LEU A 1 321 ? -4.064 6.976 -18.539 1.00 69.25 321 LEU A O 1
ATOM 2408 N N . MET A 1 322 ? -5.040 6.843 -16.524 1.00 69.44 322 MET A N 1
ATOM 2409 C CA . MET A 1 322 ? -6.233 7.614 -16.879 1.00 69.44 322 MET A CA 1
ATOM 2410 C C . MET A 1 322 ? -5.998 9.123 -16.936 1.00 69.44 322 MET A C 1
ATOM 2412 O O . MET A 1 322 ? -6.591 9.802 -17.772 1.00 69.44 322 MET A O 1
ATOM 2416 N N . GLU A 1 323 ? -5.165 9.673 -16.051 1.00 67.69 323 GLU A N 1
ATOM 2417 C CA . GLU A 1 323 ? -4.934 11.125 -15.988 1.00 67.69 323 GLU A CA 1
ATOM 2418 C C . GLU A 1 323 ? -4.226 11.676 -17.229 1.00 67.69 323 GLU A C 1
ATOM 2420 O O . GLU A 1 323 ? -4.426 12.829 -17.602 1.00 67.69 323 GLU A O 1
ATOM 2425 N N . ARG A 1 324 ? -3.442 10.838 -17.910 1.00 64.56 324 ARG A N 1
ATOM 2426 C CA . ARG A 1 324 ? -2.618 11.209 -19.067 1.00 64.56 324 ARG A CA 1
ATOM 2427 C C . ARG A 1 324 ? -3.399 11.305 -20.386 1.00 64.56 324 ARG A C 1
ATOM 2429 O O . ARG A 1 324 ? -2.781 11.294 -21.449 1.00 64.56 324 ARG A O 1
ATOM 2436 N N . ARG A 1 325 ? -4.738 11.345 -20.354 1.00 65.38 325 ARG A N 1
ATOM 2437 C CA . ARG A 1 325 ? -5.579 11.243 -21.559 1.00 65.38 325 ARG A CA 1
ATOM 2438 C C . ARG A 1 325 ? -6.346 12.528 -21.897 1.00 65.38 325 ARG A C 1
ATOM 2440 O O . ARG A 1 325 ? -6.929 13.142 -20.997 1.00 65.38 325 ARG A O 1
ATOM 2447 N N . PRO A 1 326 ? -6.395 12.912 -23.188 1.00 59.06 326 PRO A N 1
ATOM 2448 C CA . PRO A 1 326 ? -7.151 14.070 -23.650 1.00 59.06 326 PRO A CA 1
ATOM 2449 C C . PRO A 1 326 ? -8.665 13.857 -23.497 1.00 59.06 326 PRO A C 1
ATOM 2451 O O . PRO A 1 326 ? -9.183 12.751 -23.629 1.00 59.06 326 PRO A O 1
ATOM 2454 N N . THR A 1 327 ? -9.389 14.941 -23.219 1.00 62.69 327 THR A N 1
ATOM 2455 C CA . THR A 1 327 ? -10.836 14.954 -22.918 1.00 62.69 327 THR A CA 1
ATOM 2456 C C . THR A 1 327 ? -11.739 14.586 -24.098 1.00 62.69 327 THR A C 1
ATOM 2458 O O . THR A 1 327 ? -12.900 14.237 -23.901 1.00 62.69 327 THR A O 1
ATOM 2461 N N . GLN A 1 328 ? -11.219 14.651 -25.325 1.00 58.72 328 GLN A N 1
ATOM 2462 C CA . GLN A 1 328 ? -11.987 14.497 -26.566 1.00 58.72 328 GLN A CA 1
ATOM 2463 C C . GLN A 1 328 ? -12.433 13.047 -26.843 1.00 58.72 328 GLN A C 1
ATOM 2465 O O . GLN A 1 328 ? -13.398 12.840 -27.571 1.00 58.72 328 GLN A O 1
ATOM 2470 N N . GLU A 1 329 ? -11.793 12.049 -26.224 1.00 64.38 329 GLU A N 1
ATOM 2471 C CA . GLU A 1 329 ? -12.058 10.614 -26.450 1.00 64.38 329 GLU A CA 1
ATOM 2472 C C . GLU A 1 329 ? -12.947 9.970 -25.369 1.00 64.38 329 GLU A C 1
ATOM 2474 O O . GLU A 1 329 ? -13.173 8.763 -25.358 1.00 64.38 329 GLU A O 1
ATOM 2479 N N . TRP A 1 330 ? -13.472 10.757 -24.427 1.00 70.12 330 TRP A N 1
ATOM 2480 C CA . TRP A 1 330 ? -14.125 10.221 -23.224 1.00 70.12 330 TRP A CA 1
ATOM 2481 C C . TRP A 1 330 ? -15.476 9.542 -23.472 1.00 70.12 330 TRP A C 1
ATOM 2483 O O . TRP A 1 330 ? -15.920 8.749 -22.641 1.00 70.12 330 TRP A O 1
ATOM 2493 N N . ASN A 1 331 ? -16.117 9.831 -24.606 1.00 66.69 331 ASN A N 1
ATOM 2494 C CA . ASN A 1 331 ? -17.417 9.264 -24.972 1.00 66.69 331 ASN A CA 1
ATOM 2495 C C . ASN A 1 331 ? -17.318 7.943 -25.757 1.00 66.69 331 ASN A C 1
ATOM 2497 O O . ASN A 1 331 ? -18.338 7.279 -25.941 1.00 66.69 331 ASN A O 1
ATOM 2501 N N . ASP A 1 332 ? -16.124 7.577 -26.234 1.00 72.56 332 ASP A N 1
ATOM 2502 C CA . ASP A 1 332 ? -15.851 6.311 -26.924 1.00 72.56 332 ASP A CA 1
ATOM 2503 C C . ASP A 1 332 ? -14.352 5.990 -26.808 1.00 72.56 332 ASP A C 1
ATOM 2505 O O . ASP A 1 332 ? -13.544 6.372 -27.659 1.00 72.56 332 ASP A O 1
ATOM 2509 N N . VAL A 1 333 ? -13.966 5.332 -25.712 1.00 65.12 333 VAL A N 1
ATOM 2510 C CA . VAL A 1 333 ? -12.562 5.001 -25.439 1.00 65.12 333 VAL A CA 1
ATOM 2511 C C . VAL A 1 333 ? -12.116 3.879 -26.377 1.00 65.12 333 VAL A C 1
ATOM 2513 O O . VAL A 1 333 ? -12.407 2.707 -26.145 1.00 65.12 333 VAL A O 1
ATOM 2516 N N . ARG A 1 334 ? -11.378 4.249 -27.429 1.00 61.62 334 ARG A N 1
ATOM 2517 C CA . ARG A 1 334 ? -10.768 3.320 -28.403 1.00 61.62 334 ARG A CA 1
ATOM 2518 C C . ARG A 1 334 ? -9.289 3.036 -28.152 1.00 61.62 334 ARG A C 1
ATOM 2520 O O . ARG A 1 334 ? -8.698 2.197 -28.827 1.00 61.62 334 ARG A O 1
ATOM 2527 N N . VAL A 1 335 ? -8.691 3.761 -27.212 1.00 58.66 335 VAL A N 1
ATOM 2528 C CA . VAL A 1 335 ? -7.266 3.692 -26.886 1.00 58.66 335 VAL A CA 1
ATOM 2529 C C . VAL A 1 335 ? -7.008 2.608 -25.846 1.00 58.66 335 VAL A C 1
ATOM 2531 O O . VAL A 1 335 ? -7.850 2.313 -24.998 1.00 58.66 335 VAL A O 1
ATOM 2534 N N . ASP A 1 336 ? -5.820 2.016 -25.913 1.00 66.88 336 ASP A N 1
ATOM 2535 C CA . ASP A 1 336 ? -5.377 1.013 -24.960 1.00 66.88 336 ASP A CA 1
ATOM 2536 C C . ASP A 1 336 ? -5.229 1.598 -23.539 1.00 66.88 336 ASP A C 1
ATOM 2538 O O . ASP A 1 336 ? -4.534 2.588 -23.296 1.00 66.88 336 ASP A O 1
ATOM 2542 N N . ILE A 1 337 ? -5.920 0.968 -22.590 1.00 68.38 337 ILE A N 1
ATOM 2543 C CA . ILE A 1 337 ? -5.987 1.316 -21.159 1.00 68.38 337 ILE A CA 1
ATOM 2544 C C . ILE A 1 337 ? -5.390 0.204 -20.285 1.00 68.38 337 ILE A C 1
ATOM 2546 O O . ILE A 1 337 ? -5.723 0.051 -19.110 1.00 68.38 337 ILE A O 1
ATOM 2550 N N . THR A 1 338 ? -4.536 -0.628 -20.874 1.00 81.81 338 THR A N 1
ATOM 2551 C CA . THR A 1 338 ? -3.999 -1.827 -20.233 1.00 81.81 338 THR A CA 1
ATOM 2552 C C . THR A 1 338 ? -2.621 -1.582 -19.623 1.00 81.81 338 THR A C 1
ATOM 2554 O O . THR A 1 338 ? -1.957 -0.590 -19.934 1.00 81.81 338 THR A O 1
ATOM 2557 N N . PRO A 1 339 ? -2.115 -2.503 -18.779 1.00 79.62 339 PRO A N 1
ATOM 2558 C CA . PRO A 1 339 ? -0.764 -2.421 -18.239 1.00 79.62 339 PRO A CA 1
ATOM 2559 C C . PRO A 1 339 ? 0.323 -2.233 -19.304 1.00 79.62 339 PRO A C 1
ATOM 2561 O O . PRO A 1 339 ? 1.377 -1.690 -18.980 1.00 79.62 339 PRO A O 1
ATOM 2564 N N . ARG A 1 340 ? 0.084 -2.644 -20.559 1.00 85.38 340 ARG A N 1
ATOM 2565 C CA . ARG A 1 340 ? 1.031 -2.501 -21.671 1.00 85.38 340 ARG A CA 1
ATOM 2566 C C . ARG A 1 340 ? 1.544 -1.069 -21.838 1.00 85.38 340 ARG A C 1
ATOM 2568 O O . ARG A 1 340 ? 2.730 -0.892 -22.104 1.00 85.38 340 ARG A O 1
ATOM 2575 N N . GLU A 1 341 ? 0.703 -0.070 -21.603 1.00 83.06 341 GLU A N 1
ATOM 2576 C CA . GLU A 1 341 ? 1.061 1.347 -21.713 1.00 83.06 341 GLU A CA 1
ATOM 2577 C C . GLU A 1 341 ? 2.250 1.749 -20.832 1.00 83.06 341 GLU A C 1
ATOM 2579 O O . GLU A 1 341 ? 3.082 2.539 -21.261 1.00 83.06 341 GLU A O 1
ATOM 2584 N N . TYR A 1 342 ? 2.418 1.159 -19.639 1.00 82.12 342 TYR A N 1
ATOM 2585 C CA . TYR A 1 342 ? 3.595 1.441 -18.799 1.00 82.12 342 TYR A CA 1
ATOM 2586 C C . TYR A 1 342 ? 4.908 1.062 -19.478 1.00 82.12 342 TYR A C 1
ATOM 2588 O O . TYR A 1 342 ? 5.946 1.670 -19.216 1.00 82.12 342 TYR A O 1
ATOM 2596 N N . VAL A 1 343 ? 4.872 0.015 -20.299 1.00 85.44 343 VAL A N 1
ATOM 2597 C CA . VAL A 1 343 ? 6.041 -0.456 -21.030 1.00 85.44 343 VAL A CA 1
ATOM 2598 C C . VAL A 1 343 ? 6.252 0.381 -22.278 1.00 85.44 343 VAL A C 1
ATOM 2600 O O . VAL A 1 343 ? 7.390 0.744 -22.539 1.00 85.44 343 VAL A O 1
ATOM 2603 N N . LEU A 1 344 ? 5.191 0.713 -23.014 1.00 87.75 344 LEU A N 1
ATOM 2604 C CA . LEU A 1 344 ? 5.297 1.574 -24.193 1.00 87.75 344 LEU A CA 1
ATOM 2605 C C . LEU A 1 344 ? 5.838 2.961 -23.816 1.00 87.75 344 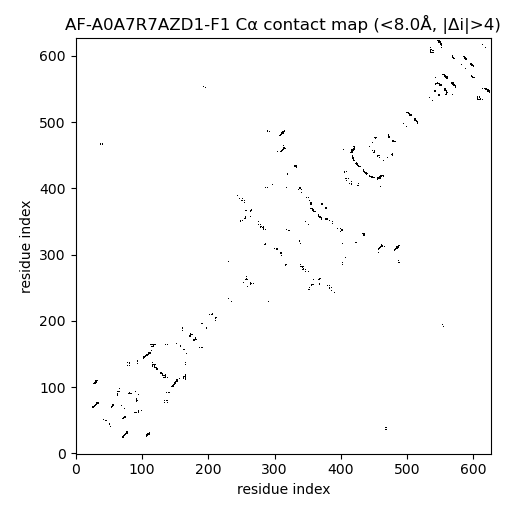LEU A C 1
ATOM 2607 O O . LEU A 1 344 ? 6.830 3.389 -24.394 1.00 87.75 344 LEU A O 1
ATOM 2611 N N . ASP A 1 345 ? 5.314 3.572 -22.750 1.00 86.88 345 ASP A N 1
ATOM 2612 C CA . ASP A 1 345 ? 5.801 4.848 -22.205 1.00 86.88 345 ASP A CA 1
ATOM 2613 C C . ASP A 1 345 ? 7.285 4.782 -21.810 1.00 86.88 345 ASP A C 1
ATOM 2615 O O . ASP A 1 345 ? 8.071 5.678 -22.115 1.00 86.88 345 ASP A O 1
ATOM 2619 N N . TYR A 1 346 ? 7.700 3.686 -21.164 1.00 89.81 346 TYR A N 1
ATOM 2620 C CA . TYR A 1 346 ? 9.110 3.448 -20.855 1.00 89.81 346 TYR A CA 1
ATOM 2621 C C . TYR A 1 346 ? 9.959 3.323 -22.125 1.00 89.81 346 TYR A C 1
ATOM 2623 O O . TYR A 1 346 ? 11.054 3.886 -22.180 1.00 89.81 346 TYR A O 1
ATOM 2631 N N . LEU A 1 347 ? 9.477 2.581 -23.124 1.00 90.50 347 LEU A N 1
ATOM 2632 C CA . LEU A 1 347 ? 10.207 2.365 -24.365 1.00 90.50 347 LEU A CA 1
ATOM 2633 C C . LEU A 1 347 ? 10.394 3.674 -25.129 1.00 90.50 347 LEU A C 1
ATOM 2635 O O . LEU A 1 347 ? 11.496 3.944 -25.594 1.00 90.50 347 LEU A O 1
ATOM 2639 N N . GLU A 1 348 ? 9.357 4.500 -25.208 1.00 89.94 348 GLU A N 1
ATOM 2640 C CA . GLU A 1 348 ? 9.386 5.786 -25.902 1.00 89.94 348 GLU A CA 1
ATOM 2641 C C . GLU A 1 348 ? 10.300 6.800 -25.208 1.00 89.94 348 GLU A C 1
ATOM 2643 O O . GLU A 1 348 ? 11.153 7.399 -25.865 1.00 89.94 348 GLU A O 1
ATOM 2648 N N . HIS A 1 349 ? 10.174 6.952 -23.886 1.00 89.62 349 HIS A N 1
ATOM 2649 C CA . HIS A 1 349 ? 10.761 8.089 -23.168 1.00 89.62 349 HIS A CA 1
ATOM 2650 C C . HIS A 1 349 ? 12.015 7.766 -22.348 1.00 89.62 349 HIS A C 1
ATOM 2652 O O . HIS A 1 349 ? 12.718 8.677 -21.918 1.00 89.62 349 HIS A O 1
ATOM 2658 N N . SER A 1 350 ? 12.284 6.497 -22.034 1.00 90.19 350 SER A N 1
ATOM 2659 C CA . SER A 1 350 ? 13.330 6.113 -21.067 1.00 90.19 350 SER A CA 1
ATOM 2660 C C . SER A 1 350 ? 14.216 4.951 -21.519 1.00 90.19 350 SER A C 1
ATOM 2662 O O . SER A 1 350 ? 15.136 4.559 -20.794 1.00 90.19 350 SER A O 1
ATOM 2664 N N . PHE A 1 351 ? 13.964 4.383 -22.697 1.00 92.38 351 PHE A N 1
ATOM 2665 C CA . PHE A 1 351 ? 14.828 3.360 -23.271 1.00 92.38 351 PHE A CA 1
ATOM 2666 C C . PHE A 1 351 ? 16.168 3.974 -23.697 1.00 92.38 351 PHE A C 1
ATOM 2668 O O . PHE A 1 351 ? 16.176 5.063 -24.273 1.00 92.38 351 PHE A O 1
ATOM 2675 N N . PRO A 1 352 ? 17.312 3.316 -23.431 1.00 93.50 352 PRO A N 1
ATOM 2676 C CA . PRO A 1 352 ? 18.623 3.903 -23.687 1.00 93.50 352 PRO A CA 1
ATOM 2677 C C . PRO A 1 352 ? 18.925 3.933 -25.189 1.00 93.50 352 PRO A C 1
ATOM 2679 O O . PRO A 1 352 ? 19.494 2.993 -25.739 1.00 93.50 352 PRO A O 1
ATOM 2682 N N . VAL A 1 353 ? 18.530 5.023 -25.847 1.00 95.12 353 VAL A N 1
ATOM 2683 C CA . VAL A 1 353 ? 18.785 5.271 -27.275 1.00 95.12 353 VAL A CA 1
ATOM 2684 C C . VAL A 1 353 ? 19.863 6.320 -27.521 1.00 95.12 353 VAL A C 1
ATOM 2686 O O . VAL A 1 353 ? 20.402 6.366 -28.619 1.00 95.12 353 VAL A O 1
ATOM 2689 N N . GLN A 1 354 ? 20.218 7.140 -26.527 1.00 94.88 354 GLN A N 1
ATOM 2690 C CA . GLN A 1 354 ? 21.264 8.153 -26.676 1.00 94.88 354 GLN A CA 1
ATOM 2691 C C . GLN A 1 354 ? 22.627 7.499 -26.941 1.00 94.88 354 GLN A C 1
ATOM 2693 O O . GLN A 1 354 ? 23.036 6.594 -26.219 1.00 94.88 354 GLN A O 1
ATOM 2698 N N . LEU A 1 355 ? 23.335 7.974 -27.963 1.00 95.50 355 LEU A N 1
ATOM 2699 C CA . LEU A 1 355 ? 24.669 7.524 -28.330 1.00 95.50 355 LEU A CA 1
ATOM 2700 C C . LEU A 1 355 ? 25.721 8.141 -27.403 1.00 95.50 355 LEU A C 1
ATOM 2702 O O . LEU A 1 355 ? 25.743 9.355 -27.176 1.00 95.50 355 LEU A O 1
ATOM 2706 N N . TYR A 1 356 ? 26.638 7.303 -26.930 1.00 94.81 356 TYR A N 1
ATOM 2707 C CA . TYR A 1 356 ? 27.842 7.721 -26.228 1.00 94.81 356 TYR A CA 1
ATOM 2708 C C . TYR A 1 356 ? 29.068 7.451 -27.109 1.00 94.81 356 TYR A C 1
ATOM 2710 O O . TYR A 1 356 ? 29.121 6.457 -27.834 1.00 94.81 356 TYR A O 1
ATOM 2718 N N . GLU A 1 357 ? 30.063 8.331 -27.069 1.00 93.19 357 GLU A N 1
ATOM 2719 C CA . GLU A 1 357 ? 31.355 8.104 -27.715 1.00 93.19 357 GLU A CA 1
ATOM 2720 C C . GLU A 1 357 ? 32.367 7.594 -26.680 1.00 93.19 357 GLU A C 1
ATOM 2722 O O . GLU A 1 357 ? 32.506 8.206 -25.612 1.00 93.19 357 GLU A O 1
ATOM 2727 N N . PRO A 1 358 ? 33.048 6.463 -26.941 1.00 91.56 358 PRO A N 1
ATOM 2728 C CA . PRO A 1 358 ? 34.147 6.010 -26.102 1.00 91.56 358 PRO A CA 1
ATOM 2729 C C . PRO A 1 358 ? 35.319 6.996 -26.140 1.00 91.56 358 PRO A C 1
ATOM 2731 O O . PRO A 1 358 ? 35.667 7.522 -27.195 1.00 91.56 358 PRO A O 1
ATOM 2734 N N . PHE A 1 359 ? 35.958 7.214 -24.997 1.00 91.12 359 PHE A N 1
ATOM 2735 C CA . PHE A 1 359 ? 37.204 7.958 -24.873 1.00 91.12 359 PHE A CA 1
ATOM 2736 C C . PHE A 1 359 ? 38.077 7.322 -23.790 1.00 91.12 359 PHE A C 1
ATOM 2738 O O . PHE A 1 359 ? 37.574 6.709 -22.847 1.00 91.12 359 PHE A O 1
ATOM 2745 N N . THR A 1 360 ? 39.388 7.479 -23.921 1.00 89.81 360 THR A N 1
ATOM 2746 C CA . THR A 1 360 ? 40.341 7.080 -22.883 1.00 89.81 360 THR A CA 1
ATOM 2747 C C . THR A 1 360 ? 40.651 8.300 -22.031 1.00 89.81 360 THR A C 1
ATOM 2749 O O . THR A 1 360 ? 40.996 9.353 -22.572 1.00 89.81 360 THR A O 1
ATOM 2752 N N . ASP A 1 361 ? 40.482 8.189 -20.716 1.00 84.88 361 ASP A N 1
ATOM 2753 C CA . ASP A 1 361 ? 40.854 9.263 -19.798 1.00 84.88 361 ASP A CA 1
ATOM 2754 C C . ASP A 1 361 ? 42.380 9.351 -19.602 1.00 84.88 361 ASP A C 1
ATOM 2756 O O . ASP A 1 361 ? 43.157 8.548 -20.123 1.00 84.88 361 ASP A O 1
ATOM 2760 N N . SER A 1 362 ? 42.827 10.361 -18.853 1.00 80.75 362 SER A N 1
ATOM 2761 C CA . SER A 1 362 ? 44.247 10.584 -18.557 1.00 80.75 362 SER A CA 1
ATOM 2762 C C . SER A 1 362 ? 44.906 9.456 -17.754 1.00 80.75 362 SER A C 1
ATOM 2764 O O . SER A 1 362 ? 46.130 9.396 -17.698 1.00 80.75 362 SER A O 1
ATOM 2766 N N . GLU A 1 363 ? 44.119 8.573 -17.136 1.00 82.44 363 GLU A N 1
ATOM 2767 C CA . GLU A 1 363 ? 44.586 7.421 -16.360 1.00 82.44 363 GLU A CA 1
ATOM 2768 C C . GLU A 1 363 ? 44.621 6.130 -17.200 1.00 82.44 363 GLU A C 1
ATOM 2770 O O . GLU A 1 363 ? 44.982 5.068 -16.695 1.00 82.44 363 GLU A O 1
ATOM 2775 N N . GLY A 1 364 ? 44.278 6.205 -18.492 1.00 81.75 364 GLY A N 1
ATOM 2776 C CA . GLY A 1 364 ? 44.246 5.054 -19.393 1.00 81.75 364 GLY A CA 1
ATOM 2777 C C . GLY A 1 364 ? 42.967 4.220 -19.291 1.00 81.75 364 GLY A C 1
ATOM 2778 O O . GLY A 1 364 ? 42.880 3.168 -19.929 1.00 81.75 364 GLY A O 1
ATOM 2779 N N . ASN A 1 365 ? 41.963 4.664 -18.528 1.00 85.06 365 ASN A N 1
ATOM 2780 C CA . ASN A 1 365 ? 40.703 3.943 -18.398 1.00 85.06 365 ASN A CA 1
ATOM 2781 C C . ASN A 1 365 ? 39.762 4.293 -19.554 1.00 85.06 365 ASN A C 1
ATOM 2783 O O . ASN A 1 365 ? 39.554 5.459 -19.901 1.00 85.06 365 ASN A O 1
ATOM 2787 N N . LEU A 1 366 ? 39.141 3.264 -20.131 1.00 87.69 366 LEU A N 1
ATOM 2788 C CA . LEU A 1 366 ? 38.141 3.432 -21.178 1.00 87.69 366 LEU A CA 1
ATOM 2789 C C . LEU A 1 366 ? 36.789 3.821 -20.561 1.00 87.69 366 LEU A C 1
ATOM 2791 O O . LEU A 1 366 ? 36.200 3.052 -19.799 1.00 87.69 366 LEU A O 1
ATOM 2795 N N . SER A 1 367 ? 36.285 4.996 -20.928 1.00 89.38 367 SER A N 1
ATOM 2796 C CA . SER A 1 367 ? 34.983 5.531 -20.515 1.00 89.38 367 SER A CA 1
ATOM 2797 C C . SER A 1 367 ? 34.174 5.978 -21.737 1.00 89.38 367 SER A C 1
ATOM 2799 O O . SER A 1 367 ? 34.674 5.953 -22.858 1.00 89.38 367 SER A O 1
ATOM 2801 N N . SER A 1 368 ? 32.912 6.377 -21.570 1.00 91.94 368 SER A N 1
ATOM 2802 C CA . SER A 1 368 ? 32.129 6.980 -22.659 1.00 91.94 368 SER A CA 1
ATOM 2803 C C . SER A 1 368 ? 31.360 8.225 -22.226 1.00 91.94 368 SER A C 1
ATOM 2805 O O . SER A 1 368 ? 30.897 8.331 -21.085 1.00 91.94 368 SER A O 1
ATOM 2807 N N . ARG A 1 369 ? 31.224 9.192 -23.140 1.00 92.50 369 ARG A N 1
ATOM 2808 C CA . ARG A 1 369 ? 30.552 10.482 -22.904 1.00 92.50 369 ARG A CA 1
ATOM 2809 C C . ARG A 1 369 ? 29.425 10.717 -23.919 1.00 92.50 369 ARG A C 1
ATOM 2811 O O . ARG A 1 369 ? 29.516 10.210 -25.033 1.00 92.50 369 ARG A O 1
ATOM 2818 N N . PRO A 1 370 ? 28.348 11.428 -23.546 1.00 94.31 370 PRO A N 1
ATOM 2819 C CA . PRO A 1 370 ? 27.193 11.621 -24.420 1.00 94.31 370 PRO A CA 1
ATOM 2820 C C . PRO A 1 370 ? 27.552 12.429 -25.672 1.00 94.31 370 PRO A C 1
ATOM 2822 O O . PRO A 1 370 ? 28.238 13.447 -25.579 1.00 94.31 370 PRO A O 1
ATOM 2825 N N . VAL A 1 371 ? 27.051 11.995 -26.830 1.00 94.56 371 VAL A N 1
ATOM 2826 C CA . VAL A 1 371 ? 27.245 12.690 -28.109 1.00 94.56 371 VAL A CA 1
ATOM 2827 C C . VAL A 1 371 ? 26.125 13.704 -28.325 1.00 94.56 371 VAL A C 1
ATOM 2829 O O . VAL A 1 371 ? 24.941 13.371 -28.223 1.00 94.56 371 VAL A O 1
ATOM 2832 N N . PHE A 1 372 ? 26.503 14.932 -28.678 1.00 94.06 372 PHE A N 1
ATOM 2833 C CA . PHE A 1 372 ? 25.583 16.004 -29.050 1.00 94.06 372 PHE A CA 1
ATOM 2834 C C . PHE A 1 372 ? 25.907 16.530 -30.449 1.00 94.06 372 PHE A C 1
ATOM 2836 O O . PHE A 1 372 ? 27.073 16.654 -30.822 1.00 94.06 372 PHE A O 1
ATOM 2843 N N . ARG A 1 373 ? 24.868 16.874 -31.212 1.00 93.06 373 ARG A N 1
ATOM 2844 C CA . ARG A 1 373 ? 24.964 17.594 -32.486 1.00 93.06 373 ARG A CA 1
ATOM 2845 C C . ARG A 1 373 ? 23.993 18.765 -32.430 1.00 93.06 373 ARG A C 1
ATOM 2847 O O . ARG A 1 373 ? 22.822 18.563 -32.134 1.00 93.06 373 ARG A O 1
ATOM 2854 N N . ASP A 1 374 ? 24.491 19.978 -32.649 1.00 92.00 374 ASP A N 1
ATOM 2855 C CA . ASP A 1 374 ? 23.694 21.215 -32.607 1.00 92.00 374 ASP A CA 1
ATOM 2856 C C . ASP A 1 374 ? 22.888 21.385 -31.300 1.00 92.00 374 ASP A C 1
ATOM 2858 O O . ASP A 1 374 ? 21.745 21.835 -31.292 1.00 92.00 374 ASP A O 1
ATOM 2862 N N . GLY A 1 375 ? 23.476 20.970 -30.171 1.00 89.19 375 GLY A N 1
ATOM 2863 C CA . GLY A 1 375 ? 22.839 21.016 -28.848 1.00 89.19 375 GLY A CA 1
ATOM 2864 C C . GLY A 1 375 ? 21.796 19.921 -28.584 1.00 89.19 375 GLY A C 1
ATOM 2865 O O . GLY A 1 375 ? 21.284 19.843 -27.471 1.00 89.19 375 GLY A O 1
ATOM 2866 N N . GLN A 1 376 ? 21.511 19.051 -29.556 1.00 89.75 376 GLN A N 1
ATOM 2867 C CA . GLN A 1 376 ? 20.582 17.927 -29.415 1.00 89.75 376 GLN A CA 1
ATOM 2868 C C . GLN A 1 376 ? 21.334 16.610 -29.168 1.00 89.75 376 GLN A C 1
ATOM 2870 O O . GLN A 1 376 ? 22.395 16.390 -29.767 1.00 89.75 376 GLN A O 1
ATOM 2875 N N . PRO A 1 377 ? 20.822 15.720 -28.297 1.00 91.88 377 PRO A N 1
ATOM 2876 C CA . PRO A 1 377 ? 21.419 14.407 -28.090 1.00 91.88 377 PRO A CA 1
ATOM 2877 C C . PRO A 1 377 ? 21.333 13.578 -29.377 1.00 91.88 377 PRO A C 1
ATOM 2879 O O . PRO A 1 377 ? 20.284 13.499 -30.014 1.00 91.88 377 PRO A O 1
ATOM 2882 N N . VAL A 1 378 ? 22.440 12.946 -29.764 1.00 95.62 378 VAL A N 1
ATOM 2883 C CA . VAL A 1 378 ? 22.466 12.036 -30.917 1.00 95.62 378 VAL A CA 1
ATOM 2884 C C . VAL A 1 378 ? 21.993 10.656 -30.475 1.00 95.62 378 VAL A C 1
ATOM 2886 O O . VAL A 1 378 ? 22.455 10.144 -29.459 1.00 95.62 378 VAL A O 1
ATOM 2889 N N . GLU A 1 379 ? 21.098 10.031 -31.237 1.00 95.38 379 GLU A N 1
ATOM 2890 C CA . GLU A 1 379 ? 20.624 8.670 -30.968 1.00 95.38 379 GLU A CA 1
ATOM 2891 C C . GLU A 1 379 ? 21.458 7.605 -31.707 1.00 95.38 379 GLU A C 1
ATOM 2893 O O . GLU A 1 379 ? 21.878 7.782 -32.854 1.00 95.38 379 GLU A O 1
ATOM 2898 N N . SER A 1 380 ? 21.666 6.455 -31.062 1.00 95.88 380 SER A N 1
ATOM 2899 C CA . SER A 1 380 ? 22.207 5.247 -31.680 1.00 95.88 380 SER A CA 1
ATOM 2900 C C . SER A 1 380 ? 21.152 4.615 -32.585 1.00 95.88 380 SER A C 1
ATOM 2902 O O . SER A 1 380 ? 20.096 4.176 -32.125 1.00 95.88 380 SER A O 1
ATOM 2904 N N . ARG A 1 381 ? 21.456 4.518 -33.885 1.00 95.12 381 ARG A N 1
ATOM 2905 C CA . ARG A 1 381 ? 20.552 3.929 -34.891 1.00 95.12 381 ARG A CA 1
ATOM 2906 C C . ARG A 1 381 ? 20.135 2.503 -34.537 1.00 95.12 381 ARG A C 1
ATOM 2908 O O . ARG A 1 381 ? 18.976 2.142 -34.714 1.00 95.12 381 ARG A O 1
ATOM 2915 N N . GLU A 1 382 ? 21.067 1.702 -34.028 1.00 94.19 382 GLU A N 1
ATOM 2916 C CA . GLU A 1 382 ? 20.786 0.321 -33.642 1.00 94.19 382 GLU A CA 1
ATOM 2917 C C . GLU A 1 382 ? 19.898 0.259 -32.390 1.00 94.19 382 GLU A C 1
ATOM 2919 O O . GLU A 1 382 ? 18.929 -0.503 -32.361 1.00 94.19 382 GLU A O 1
ATOM 2924 N N . ALA A 1 383 ? 20.163 1.090 -31.375 1.00 93.38 383 ALA A N 1
ATOM 2925 C CA . ALA A 1 383 ? 19.323 1.149 -30.179 1.00 93.38 383 ALA A CA 1
ATOM 2926 C C . ALA A 1 383 ? 17.890 1.614 -30.506 1.00 93.38 383 ALA A C 1
ATOM 2928 O O . ALA A 1 383 ? 16.926 1.046 -29.988 1.00 93.38 383 ALA A O 1
ATOM 2929 N N . VAL A 1 384 ? 17.739 2.580 -31.420 1.00 95.25 384 VAL A N 1
ATOM 2930 C CA . VAL A 1 384 ? 16.435 3.034 -31.931 1.00 95.25 384 VAL A CA 1
ATOM 2931 C C . VAL A 1 384 ? 15.709 1.916 -32.675 1.00 95.25 384 VAL A C 1
ATOM 2933 O O . VAL A 1 384 ? 14.543 1.661 -32.383 1.00 95.25 384 VAL A O 1
ATOM 2936 N N . ALA A 1 385 ? 16.382 1.194 -33.576 1.00 94.50 385 ALA A N 1
ATOM 2937 C CA . ALA A 1 385 ? 15.774 0.068 -34.287 1.00 94.50 385 ALA A CA 1
ATOM 2938 C C . ALA A 1 385 ? 15.283 -1.024 -33.318 1.00 94.50 385 ALA A C 1
ATOM 2940 O O . ALA A 1 385 ? 14.184 -1.559 -33.475 1.00 94.50 385 ALA A O 1
ATOM 2941 N N . ARG A 1 386 ? 16.062 -1.310 -32.263 1.00 92.38 386 ARG A N 1
ATOM 2942 C CA . ARG A 1 386 ? 15.681 -2.251 -31.195 1.00 92.38 386 ARG A CA 1
ATOM 2943 C C . ARG A 1 386 ? 14.460 -1.772 -30.411 1.00 92.38 386 ARG A C 1
ATOM 2945 O O . ARG A 1 386 ? 13.584 -2.590 -30.134 1.00 92.38 386 ARG A O 1
ATOM 2952 N N . ARG A 1 387 ? 14.396 -0.479 -30.066 1.00 93.69 387 ARG A N 1
ATOM 2953 C CA . ARG A 1 387 ? 13.226 0.140 -29.420 1.00 93.69 387 ARG A CA 1
ATOM 2954 C C . ARG A 1 387 ? 11.982 -0.039 -30.287 1.00 93.69 387 ARG A C 1
ATOM 2956 O O . ARG A 1 387 ? 10.987 -0.564 -29.799 1.00 93.69 387 ARG A O 1
ATOM 2963 N N . THR A 1 388 ? 12.049 0.357 -31.557 1.00 93.12 388 THR A N 1
ATOM 2964 C CA . THR A 1 388 ? 10.908 0.321 -32.484 1.00 93.12 388 THR A CA 1
ATOM 2965 C C . THR A 1 388 ? 10.384 -1.100 -32.681 1.00 93.12 388 THR A C 1
ATOM 2967 O O . THR A 1 388 ? 9.196 -1.337 -32.487 1.00 93.12 388 THR A O 1
ATOM 2970 N N . ALA A 1 389 ? 11.266 -2.071 -32.939 1.00 90.62 389 ALA A N 1
ATOM 2971 C CA . ALA A 1 389 ? 10.868 -3.473 -33.088 1.00 90.62 389 ALA A CA 1
ATOM 2972 C C . ALA A 1 389 ? 10.205 -4.036 -31.815 1.00 90.62 389 ALA A C 1
ATOM 2974 O O . ALA A 1 389 ? 9.293 -4.864 -31.878 1.00 90.62 389 ALA A O 1
ATOM 2975 N N . LEU A 1 390 ? 10.658 -3.593 -30.638 1.00 89.69 390 LEU A N 1
ATOM 2976 C CA . LEU A 1 390 ? 10.068 -4.000 -29.368 1.00 89.69 390 LEU A CA 1
ATOM 2977 C C . LEU A 1 390 ? 8.696 -3.350 -29.139 1.00 89.69 390 LEU A C 1
ATOM 2979 O O . LEU A 1 390 ? 7.782 -4.041 -28.691 1.00 89.69 390 LEU A O 1
ATOM 2983 N N . ILE A 1 391 ? 8.532 -2.070 -29.486 1.00 90.75 391 ILE A N 1
ATOM 2984 C CA . ILE A 1 391 ? 7.236 -1.376 -29.458 1.00 90.75 391 ILE A CA 1
ATOM 2985 C C . ILE A 1 391 ? 6.237 -2.101 -30.362 1.00 90.75 391 ILE A C 1
ATOM 2987 O O . ILE A 1 391 ? 5.178 -2.490 -29.880 1.00 90.75 391 ILE A O 1
ATOM 2991 N N . GLU A 1 392 ? 6.589 -2.370 -31.622 1.00 89.75 392 GLU A N 1
ATOM 2992 C CA . GLU A 1 392 ? 5.727 -3.078 -32.581 1.00 89.75 392 GLU A CA 1
ATOM 2993 C C . GLU A 1 392 ? 5.279 -4.442 -32.043 1.00 89.75 392 GLU A C 1
ATOM 2995 O O . GLU A 1 392 ? 4.086 -4.764 -32.013 1.00 89.75 392 GLU A O 1
ATOM 3000 N N . LYS A 1 393 ? 6.231 -5.234 -31.537 1.00 87.38 393 LYS A N 1
ATOM 3001 C CA . LYS A 1 393 ? 5.944 -6.552 -30.968 1.00 87.38 393 LYS A CA 1
ATOM 3002 C C . LYS A 1 393 ? 4.974 -6.467 -29.794 1.00 87.38 393 LYS A C 1
ATOM 3004 O O . LYS A 1 393 ? 4.029 -7.250 -29.733 1.00 87.38 393 LYS A O 1
ATOM 3009 N N . LEU A 1 394 ? 5.192 -5.553 -28.852 1.00 86.50 394 LEU A N 1
ATOM 3010 C CA . LEU A 1 394 ? 4.350 -5.448 -27.660 1.00 86.50 394 LEU A CA 1
ATOM 3011 C C . LEU A 1 394 ? 2.982 -4.830 -27.977 1.00 86.50 394 LEU A C 1
ATOM 3013 O O . LEU A 1 394 ? 1.967 -5.303 -27.459 1.00 86.50 394 LEU A O 1
ATOM 3017 N N . ALA A 1 395 ? 2.930 -3.838 -28.866 1.00 85.94 395 ALA A N 1
ATOM 3018 C CA . ALA A 1 395 ? 1.697 -3.218 -29.352 1.00 85.94 395 ALA A CA 1
ATOM 3019 C C . ALA A 1 395 ? 0.805 -4.197 -30.143 1.00 85.94 395 ALA A C 1
ATOM 3021 O O . ALA A 1 395 ? -0.409 -4.019 -30.193 1.00 85.94 395 ALA A O 1
ATOM 3022 N N . SER A 1 396 ? 1.373 -5.279 -30.689 1.00 86.25 396 SER A N 1
ATOM 3023 C CA . SER A 1 396 ? 0.601 -6.345 -31.347 1.00 86.25 396 SER A CA 1
ATOM 3024 C C . SER A 1 396 ? -0.078 -7.333 -30.386 1.00 86.25 396 SER A C 1
ATOM 3026 O O . SER A 1 396 ? -0.926 -8.120 -30.806 1.00 86.25 396 SER A O 1
ATOM 3028 N N . LEU A 1 397 ? 0.289 -7.332 -29.098 1.00 84.56 397 LEU A N 1
ATOM 3029 C CA . LEU A 1 397 ? -0.279 -8.272 -28.130 1.00 84.56 397 LEU A CA 1
ATOM 3030 C C . LEU A 1 397 ? -1.753 -7.954 -27.824 1.00 84.56 397 LEU A C 1
ATOM 3032 O O . LEU A 1 397 ? -2.154 -6.790 -27.859 1.00 84.56 397 LEU A O 1
ATOM 3036 N N . PRO A 1 398 ? -2.563 -8.961 -27.460 1.00 85.19 398 PRO A N 1
ATOM 3037 C CA . PRO A 1 398 ? -3.908 -8.716 -26.962 1.00 85.19 398 PRO A CA 1
ATOM 3038 C C . PRO A 1 398 ? -3.893 -7.831 -25.699 1.00 85.19 398 PRO A C 1
ATOM 3040 O O . PRO A 1 398 ? -3.037 -8.025 -24.825 1.00 85.19 398 PRO A O 1
ATOM 3043 N N . PRO A 1 399 ? -4.826 -6.870 -25.581 1.00 85.00 399 PRO A N 1
ATOM 3044 C CA . PRO A 1 399 ? -4.955 -6.028 -24.399 1.00 85.00 399 PRO A CA 1
ATOM 3045 C C . PRO A 1 399 ? -5.363 -6.854 -23.167 1.00 85.00 399 PRO A C 1
ATOM 3047 O O . PRO A 1 399 ? -6.249 -7.701 -23.244 1.00 85.00 399 PRO A O 1
ATOM 3050 N N . VAL A 1 400 ? -4.760 -6.574 -22.006 1.00 87.81 400 VAL A N 1
ATOM 3051 C CA . VAL A 1 400 ? -5.152 -7.165 -20.710 1.00 87.81 400 VAL A CA 1
ATOM 3052 C C . VAL A 1 400 ? -5.729 -6.063 -19.817 1.00 87.81 400 VAL A C 1
ATOM 3054 O O . VAL A 1 400 ? -4.949 -5.302 -19.249 1.00 87.81 400 VAL A O 1
ATOM 3057 N N . PRO A 1 401 ? -7.059 -5.903 -19.698 1.00 86.88 401 PRO A N 1
ATOM 3058 C CA . PRO A 1 401 ? -7.647 -4.764 -18.987 1.00 86.88 401 PRO A CA 1
ATOM 3059 C C . PRO A 1 401 ? -7.269 -4.738 -17.504 1.00 86.88 401 PRO A C 1
ATOM 3061 O O . PRO A 1 401 ? -7.052 -5.787 -16.906 1.00 86.88 401 PRO A O 1
ATOM 3064 N N . GLY A 1 402 ? -7.217 -3.556 -16.887 1.00 87.94 402 GLY A N 1
ATOM 3065 C CA . GLY A 1 402 ? -6.912 -3.428 -15.460 1.00 87.94 402 GLY A CA 1
ATOM 3066 C C . GLY A 1 402 ? -7.912 -4.174 -14.568 1.00 87.94 402 GLY A C 1
ATOM 3067 O O . GLY A 1 402 ? -9.098 -4.241 -14.880 1.00 87.94 402 GLY A O 1
ATOM 3068 N N . ALA A 1 403 ? -7.451 -4.709 -13.433 1.00 89.62 403 ALA A N 1
ATOM 3069 C CA . ALA A 1 403 ? -8.290 -5.489 -12.516 1.00 89.62 403 ALA A CA 1
ATOM 3070 C C . ALA A 1 403 ? -9.570 -4.753 -12.069 1.00 89.62 403 ALA A C 1
ATOM 3072 O O . ALA A 1 403 ? -10.654 -5.326 -12.101 1.00 89.62 403 ALA A O 1
ATOM 3073 N N . LEU A 1 404 ? -9.458 -3.475 -11.688 1.00 90.88 404 LEU A N 1
ATOM 3074 C CA . LEU A 1 404 ? -10.613 -2.671 -11.281 1.00 90.88 404 LEU A CA 1
ATOM 3075 C C . LEU A 1 404 ? -11.595 -2.454 -12.437 1.00 90.88 404 LEU A C 1
ATOM 3077 O O . LEU A 1 404 ? -12.799 -2.591 -12.247 1.00 90.88 404 LEU A O 1
ATOM 3081 N N . ASP A 1 405 ? -11.085 -2.164 -13.635 1.00 89.31 405 ASP A N 1
ATOM 3082 C CA . ASP A 1 405 ? -11.921 -1.946 -14.815 1.00 89.31 405 ASP A CA 1
ATOM 3083 C C . ASP A 1 405 ? -12.659 -3.230 -15.211 1.00 89.31 405 ASP A C 1
ATOM 3085 O O . ASP A 1 405 ? -13.837 -3.171 -15.542 1.00 89.31 405 ASP A O 1
ATOM 3089 N N . GLN A 1 406 ? -12.016 -4.398 -15.112 1.00 91.62 406 GLN A N 1
ATOM 3090 C CA . GLN A 1 406 ? -12.681 -5.687 -15.333 1.00 91.62 406 GLN A CA 1
ATOM 3091 C C . GLN A 1 406 ? -13.849 -5.905 -14.360 1.00 91.62 406 GLN A C 1
ATOM 3093 O O . GLN A 1 406 ? -14.930 -6.294 -14.797 1.00 91.62 406 GLN A O 1
ATOM 3098 N N . ILE A 1 407 ? -13.660 -5.621 -13.064 1.00 93.38 407 ILE A N 1
ATOM 3099 C CA . ILE A 1 407 ? -14.715 -5.759 -12.045 1.00 93.38 407 ILE A CA 1
ATOM 3100 C C . ILE A 1 407 ? -15.856 -4.773 -12.333 1.00 93.38 407 ILE A C 1
ATOM 3102 O O . ILE A 1 407 ? -17.008 -5.186 -12.449 1.00 93.38 407 ILE A O 1
ATOM 3106 N N . VAL A 1 408 ? -15.552 -3.481 -12.496 1.00 92.75 408 VAL A N 1
ATOM 3107 C CA . VAL A 1 408 ? -16.567 -2.440 -12.738 1.00 92.75 408 VAL A CA 1
ATOM 3108 C C . VAL A 1 408 ? -17.337 -2.705 -14.033 1.00 92.75 408 VAL A C 1
ATOM 3110 O O . VAL A 1 408 ? -18.555 -2.558 -14.060 1.00 92.75 408 VAL A O 1
ATOM 3113 N N . GLN A 1 409 ? -16.667 -3.139 -15.103 1.00 90.94 409 GLN A N 1
ATOM 3114 C CA . GLN A 1 409 ? -17.328 -3.455 -16.373 1.00 90.94 409 GLN A CA 1
ATOM 3115 C C . GLN A 1 409 ? -18.163 -4.738 -16.317 1.00 90.94 409 GLN A C 1
ATOM 3117 O O . GLN A 1 409 ? -19.119 -4.854 -17.080 1.00 90.94 409 GLN A O 1
ATOM 3122 N N . ARG A 1 410 ? -17.807 -5.702 -15.458 1.00 93.25 410 ARG A N 1
ATOM 3123 C CA . ARG A 1 410 ? -18.566 -6.947 -15.296 1.00 93.25 410 ARG A CA 1
ATOM 3124 C C . ARG A 1 410 ? -19.824 -6.749 -14.461 1.00 93.25 410 ARG A C 1
ATOM 3126 O O . ARG A 1 410 ? -20.882 -7.217 -14.862 1.00 93.25 410 ARG A O 1
ATOM 3133 N N . PHE A 1 411 ? -19.690 -6.105 -13.305 1.00 94.19 411 PHE A N 1
ATOM 3134 C CA . PHE A 1 411 ? -20.761 -6.014 -12.309 1.00 94.19 411 PHE A CA 1
ATOM 3135 C C . PHE A 1 411 ? -21.545 -4.701 -12.378 1.00 94.19 411 PHE A C 1
ATOM 3137 O O . PHE A 1 411 ? -22.642 -4.609 -11.835 1.00 94.19 411 PHE A O 1
ATOM 3144 N N . GLY A 1 412 ? -21.006 -3.694 -13.063 1.00 92.94 412 GLY A N 1
ATOM 3145 C CA . GLY A 1 412 ? -21.614 -2.377 -13.159 1.00 92.94 412 GLY A CA 1
ATOM 3146 C C . GLY A 1 412 ? -21.383 -1.525 -11.915 1.00 92.94 412 GLY A C 1
ATOM 3147 O O . GLY A 1 412 ? -21.011 -1.987 -10.835 1.00 92.94 412 GLY A O 1
ATOM 3148 N N . THR A 1 413 ? -21.615 -0.229 -12.075 1.00 93.31 413 THR A N 1
ATOM 3149 C CA . THR A 1 413 ? -21.405 0.763 -11.016 1.00 93.31 413 THR A CA 1
ATOM 3150 C C . THR A 1 413 ? -22.483 0.722 -9.946 1.00 93.31 413 THR A C 1
ATOM 3152 O O . THR A 1 413 ? -22.273 1.266 -8.868 1.00 93.31 413 THR A O 1
ATOM 3155 N N . ASP A 1 414 ? -23.615 0.082 -10.229 1.00 93.19 414 ASP A N 1
ATOM 3156 C CA . ASP A 1 414 ? -24.736 -0.039 -9.298 1.00 93.19 414 ASP A CA 1
ATOM 3157 C C . ASP A 1 414 ? -24.478 -1.118 -8.242 1.00 93.19 414 ASP A C 1
ATOM 3159 O O . ASP A 1 414 ? -24.947 -0.989 -7.123 1.00 93.19 414 ASP A O 1
ATOM 3163 N N . MET A 1 415 ? -23.664 -2.132 -8.559 1.00 95.12 415 MET A N 1
ATOM 3164 C CA . MET A 1 415 ? -23.286 -3.201 -7.623 1.00 95.12 415 MET A CA 1
ATOM 3165 C C . MET A 1 415 ? -21.924 -2.977 -6.961 1.00 95.12 415 MET A C 1
ATOM 3167 O O . MET A 1 415 ? -21.674 -3.516 -5.880 1.00 95.12 415 MET A O 1
ATOM 3171 N N . VAL A 1 416 ? -21.037 -2.215 -7.615 1.00 96.25 416 VAL A N 1
ATOM 3172 C CA . VAL A 1 416 ? -19.653 -1.997 -7.175 1.00 96.25 416 VAL A CA 1
ATOM 3173 C C . VAL A 1 416 ? -19.504 -0.651 -6.472 1.00 96.25 416 VAL A C 1
ATOM 3175 O O . VAL A 1 416 ? -19.630 0.410 -7.087 1.00 96.25 416 VAL A O 1
ATOM 3178 N N . ALA A 1 417 ? -19.180 -0.717 -5.185 1.00 94.62 417 ALA A N 1
ATOM 3179 C CA . ALA A 1 417 ? -18.676 0.375 -4.377 1.00 94.62 417 ALA A CA 1
ATOM 3180 C C . ALA A 1 417 ? -17.174 0.563 -4.616 1.00 94.62 417 ALA A C 1
ATOM 3182 O O . ALA A 1 417 ? -16.343 -0.212 -4.141 1.00 94.62 417 ALA A O 1
ATOM 3183 N N . GLU A 1 418 ? -16.811 1.594 -5.377 1.00 92.81 418 GLU A N 1
ATOM 3184 C CA . GLU A 1 418 ? -15.410 1.925 -5.645 1.00 92.81 418 GLU A CA 1
ATOM 3185 C C . GLU A 1 418 ? -14.886 2.903 -4.584 1.00 92.81 418 GLU A C 1
ATOM 3187 O O . GLU A 1 418 ? -15.294 4.063 -4.560 1.00 92.81 418 GLU A O 1
ATOM 3192 N N . VAL A 1 419 ? -13.938 2.471 -3.748 1.00 90.12 419 VAL A N 1
ATOM 3193 C CA . VAL A 1 419 ? -13.269 3.299 -2.729 1.00 90.12 419 VAL A CA 1
ATOM 3194 C C . VAL A 1 419 ? -11.779 3.409 -3.058 1.00 90.12 419 VAL A C 1
ATOM 3196 O O . VAL A 1 419 ? -10.907 2.811 -2.426 1.00 90.12 419 VAL A O 1
ATOM 3199 N N . THR A 1 420 ? -11.473 4.152 -4.121 1.00 87.44 420 THR A N 1
ATOM 3200 C CA . THR A 1 420 ? -10.105 4.312 -4.635 1.00 87.44 420 THR A CA 1
ATOM 3201 C C . THR A 1 420 ? -9.731 5.781 -4.824 1.00 87.44 420 THR A C 1
ATOM 3203 O O . THR A 1 420 ? -10.589 6.665 -4.767 1.00 87.44 420 THR A O 1
ATOM 3206 N N . GLY A 1 421 ? -8.443 6.046 -5.068 1.00 81.75 421 GLY A N 1
ATOM 3207 C CA . GLY A 1 421 ? -7.938 7.388 -5.386 1.00 81.75 421 GLY A CA 1
ATOM 3208 C C . GLY A 1 421 ? -8.476 7.972 -6.696 1.00 81.75 421 GLY A C 1
ATOM 3209 O O . GLY A 1 421 ? -8.517 9.189 -6.822 1.00 81.75 421 GLY A O 1
ATOM 3210 N N . ARG A 1 422 ? -8.979 7.131 -7.616 1.00 85.00 422 ARG A N 1
ATOM 3211 C CA . ARG A 1 422 ? -9.333 7.529 -8.984 1.00 85.00 422 ARG A CA 1
ATOM 3212 C C . ARG A 1 422 ? -10.328 8.683 -9.027 1.00 85.00 422 ARG A C 1
ATOM 3214 O O . ARG A 1 422 ? -11.484 8.530 -8.650 1.00 85.00 422 ARG A O 1
ATOM 3221 N N . SER A 1 423 ? -9.944 9.789 -9.648 1.00 84.25 423 SER A N 1
ATOM 3222 C CA . SER A 1 423 ? -10.891 10.857 -10.008 1.00 84.25 423 SER A CA 1
ATOM 3223 C C . SER A 1 423 ? -11.834 10.482 -11.165 1.00 84.25 423 SER A C 1
ATOM 3225 O O . SER A 1 423 ? -12.828 11.167 -11.408 1.00 84.25 423 SER A O 1
ATOM 3227 N N . ARG A 1 424 ? -11.533 9.405 -11.907 1.00 86.00 424 ARG A N 1
ATOM 3228 C CA . ARG A 1 424 ? -12.285 8.946 -13.087 1.00 86.00 424 ARG A CA 1
ATOM 3229 C C . ARG A 1 424 ? -12.290 7.423 -13.185 1.00 86.00 424 ARG A C 1
ATOM 3231 O O . ARG A 1 424 ? -11.308 6.787 -12.815 1.00 86.00 424 ARG A O 1
ATOM 3238 N N . ARG A 1 425 ? -13.352 6.849 -13.747 1.00 86.75 425 ARG A N 1
ATOM 3239 C CA . ARG A 1 425 ? -13.474 5.405 -14.012 1.00 86.75 425 ARG A CA 1
ATOM 3240 C C . ARG A 1 425 ? -13.954 5.132 -15.431 1.00 86.75 425 ARG A C 1
ATOM 3242 O O . ARG A 1 425 ? -14.536 6.010 -16.065 1.00 86.75 425 ARG A O 1
ATOM 3249 N N . ILE A 1 426 ? -13.720 3.916 -15.915 1.00 85.31 426 ILE A N 1
ATOM 3250 C CA . ILE A 1 426 ? -14.154 3.474 -17.243 1.00 85.31 426 ILE A CA 1
ATOM 3251 C C . ILE A 1 426 ? -15.334 2.532 -17.070 1.00 85.31 426 ILE A C 1
ATOM 3253 O O . ILE A 1 426 ? -15.212 1.474 -16.457 1.00 85.31 426 ILE A O 1
ATOM 3257 N N . VAL A 1 427 ? -16.474 2.924 -17.623 1.00 87.06 427 VAL A N 1
ATOM 3258 C CA . VAL A 1 427 ? -17.717 2.159 -17.560 1.00 87.06 427 VAL A CA 1
ATOM 3259 C C . VAL A 1 427 ? -18.090 1.648 -18.939 1.00 87.06 427 VAL A C 1
ATOM 3261 O O . VAL A 1 427 ? -17.746 2.248 -19.959 1.00 87.06 427 VAL A O 1
ATOM 3264 N N . ARG A 1 428 ? -18.823 0.538 -18.974 1.00 84.75 428 ARG A N 1
ATOM 3265 C CA . ARG A 1 428 ? -19.385 -0.003 -20.208 1.00 84.75 428 ARG A CA 1
ATOM 3266 C C . ARG A 1 428 ? -20.835 0.455 -20.352 1.00 84.75 428 ARG A C 1
ATOM 3268 O O . ARG A 1 428 ? -21.644 0.186 -19.470 1.00 84.75 428 ARG A O 1
ATOM 3275 N N . LYS A 1 429 ? -21.166 1.124 -21.460 1.00 83.38 429 LYS A N 1
ATOM 3276 C CA . LYS A 1 429 ? -22.543 1.486 -21.843 1.00 83.38 429 LYS A CA 1
ATOM 3277 C C . LYS A 1 429 ? -22.862 0.852 -23.195 1.00 83.38 429 LYS A C 1
ATOM 3279 O O . LYS A 1 429 ? -22.403 1.321 -24.236 1.00 83.38 429 LYS A O 1
ATOM 3284 N N . GLY A 1 430 ? -23.616 -0.248 -23.172 1.00 82.50 430 GLY A N 1
ATOM 3285 C CA . GLY A 1 430 ? -23.806 -1.100 -24.350 1.00 82.50 430 GLY A CA 1
ATOM 3286 C C . GLY A 1 430 ? -22.475 -1.707 -24.803 1.00 82.50 430 GLY A C 1
ATOM 3287 O O . GLY A 1 430 ? -21.771 -2.321 -24.004 1.00 82.50 430 GLY A O 1
ATOM 3288 N N . GLU A 1 431 ? -22.105 -1.497 -26.066 1.00 78.81 431 GLU A N 1
ATOM 3289 C CA . GLU A 1 431 ? -20.821 -1.956 -26.620 1.00 78.81 431 GLU A CA 1
ATOM 3290 C C . GLU A 1 431 ? -19.668 -0.952 -26.443 1.00 78.81 431 GLU A C 1
ATOM 3292 O O . GLU A 1 431 ? -18.524 -1.273 -26.755 1.00 78.81 431 GLU A O 1
ATOM 3297 N N . ARG A 1 432 ? -19.936 0.261 -25.934 1.00 81.88 432 ARG A N 1
ATOM 3298 C CA . ARG A 1 432 ? -18.932 1.331 -25.822 1.00 81.88 432 ARG A CA 1
ATOM 3299 C C . ARG A 1 432 ? -18.353 1.439 -24.418 1.00 81.88 432 ARG A C 1
ATOM 3301 O O . ARG A 1 432 ? -19.042 1.206 -23.421 1.00 81.88 432 ARG A O 1
ATOM 3308 N N . LEU A 1 433 ? -17.092 1.856 -24.352 1.00 83.19 433 LEU A N 1
ATOM 3309 C CA . LEU A 1 433 ? -16.425 2.250 -23.114 1.00 83.19 433 LEU A CA 1
ATOM 3310 C C . LEU A 1 433 ? -16.457 3.773 -22.984 1.00 83.19 433 LEU A C 1
ATOM 3312 O O . LEU A 1 433 ? -16.097 4.487 -23.917 1.00 83.19 433 LEU A O 1
ATOM 3316 N N . MET A 1 434 ? -16.880 4.265 -21.824 1.00 84.00 434 MET A N 1
ATOM 3317 C CA . MET A 1 434 ? -16.987 5.693 -21.530 1.00 84.00 434 MET A CA 1
ATOM 3318 C C . MET A 1 434 ? -16.256 6.034 -20.237 1.00 84.00 434 MET A C 1
ATOM 3320 O O . MET A 1 434 ? -16.217 5.231 -19.303 1.00 84.00 434 MET A O 1
ATOM 3324 N N . VAL A 1 435 ? -15.698 7.240 -20.172 1.00 85.31 435 VAL A N 1
ATOM 3325 C CA . VAL A 1 435 ? -15.079 7.774 -18.957 1.00 85.31 435 VAL A CA 1
ATOM 3326 C C . VAL A 1 435 ? -16.132 8.514 -18.140 1.00 85.31 435 VAL A C 1
ATOM 3328 O O . VAL A 1 435 ? -16.760 9.452 -18.623 1.00 85.31 435 VAL A O 1
ATOM 3331 N N . GLU A 1 436 ? -16.286 8.126 -16.878 1.00 86.38 436 GLU A N 1
ATOM 3332 C CA . GLU A 1 436 ? -17.118 8.831 -15.905 1.00 86.38 436 GLU A CA 1
ATOM 3333 C C . GLU A 1 436 ? -16.248 9.505 -14.847 1.00 86.38 436 GLU A C 1
ATOM 3335 O O . GLU A 1 436 ? -15.329 8.899 -14.288 1.00 86.38 436 GLU A O 1
ATOM 3340 N N . GLY A 1 437 ? -16.545 10.774 -14.564 1.00 85.56 437 GLY A N 1
ATOM 3341 C CA . GLY A 1 437 ? -15.943 11.498 -13.450 1.00 85.56 437 GLY A CA 1
ATOM 3342 C C . GLY A 1 437 ? -16.499 11.011 -12.115 1.00 85.56 437 GLY A C 1
ATOM 3343 O O . GLY A 1 437 ? -17.695 10.758 -11.986 1.00 85.56 437 GLY A O 1
ATOM 3344 N N . ARG A 1 438 ? -15.631 10.907 -11.111 1.00 88.94 438 ARG A N 1
ATOM 3345 C CA . ARG A 1 438 ? -16.001 10.623 -9.723 1.00 88.94 438 ARG A CA 1
ATOM 3346 C C . ARG A 1 438 ? -15.923 11.923 -8.925 1.00 88.94 438 ARG A C 1
ATOM 3348 O O . ARG A 1 438 ? -14.968 12.686 -9.060 1.00 88.94 438 ARG A O 1
ATOM 3355 N N . ALA A 1 439 ? -16.937 12.191 -8.106 1.00 83.62 439 ALA A N 1
ATOM 3356 C CA . ALA A 1 439 ? -16.913 13.333 -7.196 1.00 83.62 439 ALA A CA 1
ATOM 3357 C C . ALA A 1 439 ? -15.804 13.167 -6.145 1.00 83.62 439 ALA A C 1
ATOM 3359 O O . ALA A 1 439 ? -15.467 12.048 -5.762 1.00 83.62 439 ALA A O 1
ATOM 3360 N N . THR A 1 440 ? -15.289 14.269 -5.598 1.00 73.94 440 THR A N 1
ATOM 3361 C CA . THR A 1 440 ? -14.295 14.226 -4.507 1.00 73.94 440 THR A CA 1
ATOM 3362 C C . THR A 1 440 ? -14.820 13.480 -3.274 1.00 73.94 440 THR A C 1
ATOM 3364 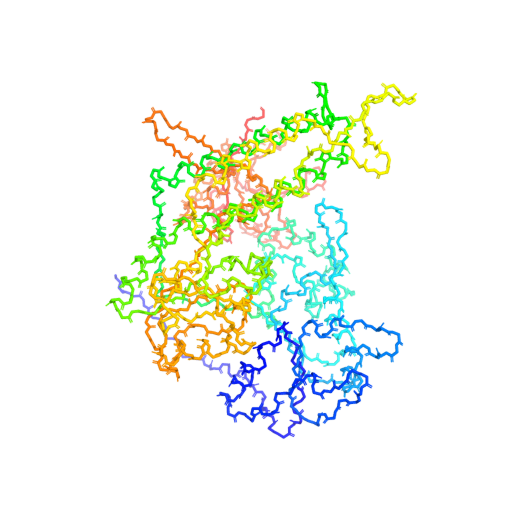O O . THR A 1 440 ? -14.062 12.807 -2.582 1.00 73.94 440 THR A O 1
ATOM 3367 N N . SER A 1 441 ? -16.131 13.548 -3.024 1.00 78.88 441 SER A N 1
ATOM 3368 C CA . SER A 1 441 ? -16.829 12.823 -1.957 1.00 78.88 441 SER A CA 1
ATOM 3369 C C . SER A 1 441 ? -17.268 11.404 -2.345 1.00 78.88 441 SER A C 1
ATOM 3371 O O . SER A 1 441 ? -17.913 10.737 -1.539 1.00 78.88 441 SER A O 1
ATOM 3373 N N . ALA A 1 442 ? -16.932 10.912 -3.547 1.00 84.38 442 ALA A N 1
ATOM 3374 C CA . ALA A 1 442 ? -17.412 9.620 -4.041 1.00 84.38 442 ALA A CA 1
ATOM 3375 C C . ALA A 1 442 ? -17.058 8.475 -3.090 1.00 84.38 442 ALA A C 1
ATOM 3377 O O . ALA A 1 442 ? -17.912 7.656 -2.797 1.00 84.38 442 ALA A O 1
ATOM 3378 N N . ASN A 1 443 ? -15.848 8.459 -2.527 1.00 85.81 443 ASN A N 1
ATOM 3379 C CA . ASN A 1 443 ? -15.439 7.412 -1.586 1.00 85.81 443 ASN A CA 1
ATOM 3380 C C . ASN A 1 443 ? -16.381 7.299 -0.374 1.00 85.81 443 ASN A C 1
ATOM 3382 O O . ASN A 1 443 ? -16.638 6.188 0.087 1.00 85.81 443 ASN A O 1
ATOM 3386 N N . LEU A 1 444 ? -16.925 8.420 0.115 1.00 81.69 444 LEU A N 1
ATOM 3387 C CA . LEU A 1 444 ? -17.893 8.413 1.210 1.00 81.69 444 LEU A CA 1
ATOM 3388 C C . LEU A 1 444 ? -19.230 7.823 0.776 1.00 81.69 444 LEU A C 1
ATOM 3390 O O . LEU A 1 444 ? -19.719 6.903 1.423 1.00 81.69 444 LEU A O 1
ATOM 3394 N N . ALA A 1 445 ? -19.782 8.318 -0.331 1.00 87.62 445 ALA A N 1
ATOM 3395 C CA . ALA A 1 445 ? -21.055 7.833 -0.855 1.00 87.62 445 ALA A CA 1
ATOM 3396 C C . ALA A 1 445 ? -20.995 6.340 -1.222 1.00 87.62 445 ALA A C 1
ATOM 3398 O O . ALA A 1 445 ? -21.921 5.596 -0.926 1.00 87.62 445 ALA A O 1
ATOM 3399 N N . GLU A 1 446 ? -19.887 5.891 -1.812 1.00 91.44 446 GLU A N 1
ATOM 3400 C CA . GLU A 1 446 ? -19.649 4.494 -2.190 1.00 91.44 446 GLU A CA 1
ATOM 3401 C C . GLU A 1 446 ? -19.515 3.591 -0.951 1.00 91.44 446 GLU A C 1
ATOM 3403 O O . GLU A 1 446 ? -20.099 2.510 -0.915 1.00 91.44 446 GLU A O 1
ATOM 3408 N N . THR A 1 447 ? -18.820 4.053 0.100 1.00 89.25 447 THR A N 1
ATOM 3409 C CA . THR A 1 447 ? -18.753 3.329 1.386 1.00 89.25 447 THR A CA 1
ATOM 3410 C C . THR A 1 447 ? -20.141 3.199 2.008 1.00 89.25 447 THR A C 1
ATOM 3412 O O . THR A 1 447 ? -20.530 2.111 2.419 1.00 89.25 447 THR A O 1
ATOM 3415 N N . GLN A 1 448 ? -20.893 4.301 2.061 1.00 88.50 448 GLN A N 1
ATOM 3416 C CA . GLN A 1 448 ? -22.227 4.318 2.651 1.00 88.50 448 GLN A CA 1
ATOM 3417 C C . GLN A 1 448 ? -23.179 3.400 1.880 1.00 88.50 448 GLN A C 1
ATOM 3419 O O . GLN A 1 448 ? -23.843 2.574 2.487 1.00 88.50 448 GLN A O 1
ATOM 3424 N N . ALA A 1 449 ? -23.168 3.453 0.546 1.00 93.31 449 ALA A N 1
ATOM 3425 C CA . ALA A 1 449 ? -23.994 2.585 -0.287 1.00 93.31 449 ALA A CA 1
ATOM 3426 C C . ALA A 1 449 ? -23.674 1.092 -0.085 1.00 93.31 449 ALA A C 1
ATOM 3428 O O . ALA A 1 449 ? -24.571 0.255 -0.154 1.00 93.31 449 ALA A O 1
ATOM 3429 N N . PHE A 1 450 ? -22.415 0.742 0.191 1.00 94.50 450 PHE A N 1
ATOM 3430 C CA . PHE A 1 450 ? -22.065 -0.622 0.582 1.00 94.50 450 PHE A CA 1
ATOM 3431 C C . PHE A 1 450 ? -22.621 -0.990 1.965 1.00 94.50 450 PHE A C 1
ATOM 3433 O O . PHE A 1 450 ? -23.239 -2.042 2.115 1.00 94.50 450 PHE A O 1
ATOM 3440 N N . MET A 1 451 ? -22.443 -0.125 2.969 1.00 91.88 451 MET A N 1
ATOM 3441 C CA . MET A 1 451 ? -22.936 -0.370 4.334 1.00 91.88 451 MET A CA 1
ATOM 3442 C C . MET A 1 451 ? -24.471 -0.392 4.424 1.00 91.88 451 MET A C 1
ATOM 3444 O O . MET A 1 451 ? -25.018 -1.155 5.217 1.00 91.88 451 MET A O 1
ATOM 3448 N N . ASP A 1 452 ? -25.162 0.357 3.564 1.00 93.81 452 ASP A N 1
ATOM 3449 C CA . ASP A 1 452 ? -26.628 0.412 3.458 1.00 93.81 452 ASP A CA 1
ATOM 3450 C C . ASP A 1 452 ? -27.235 -0.738 2.639 1.00 93.81 452 ASP A C 1
ATOM 3452 O O . ASP A 1 452 ? -28.433 -0.745 2.371 1.00 93.81 452 ASP A O 1
ATOM 3456 N N . ASP A 1 453 ? -26.416 -1.707 2.225 1.00 94.31 453 ASP A N 1
ATOM 3457 C CA . ASP A 1 453 ? -26.809 -2.864 1.405 1.00 94.31 453 ASP A CA 1
ATOM 3458 C C . ASP A 1 453 ? -27.337 -2.504 0.005 1.00 94.31 453 ASP A C 1
ATOM 3460 O O . ASP A 1 453 ? -27.928 -3.326 -0.692 1.00 94.31 453 ASP A O 1
ATOM 3464 N N . VAL A 1 454 ? -27.076 -1.276 -0.454 1.00 96.38 454 VAL A N 1
ATOM 3465 C CA . VAL A 1 454 ? -27.369 -0.842 -1.829 1.00 96.38 454 VAL A CA 1
ATOM 3466 C C . VAL A 1 454 ? -26.378 -1.478 -2.805 1.00 96.38 454 VAL A C 1
ATOM 3468 O O . VAL A 1 454 ? -26.747 -1.852 -3.915 1.00 96.38 454 VAL A O 1
ATOM 3471 N N . LYS A 1 455 ? -25.114 -1.618 -2.389 1.00 96.31 455 LYS A N 1
ATOM 3472 C CA . LYS A 1 455 ? -24.036 -2.248 -3.163 1.00 96.31 455 LYS A CA 1
ATOM 3473 C C . LYS A 1 455 ? -23.464 -3.433 -2.400 1.00 96.31 455 LYS A C 1
ATOM 3475 O O . LYS A 1 455 ? -23.208 -3.333 -1.205 1.00 96.31 455 LYS A O 1
ATOM 3480 N N . ARG A 1 456 ? -23.193 -4.540 -3.096 1.00 95.38 456 ARG A N 1
ATOM 3481 C CA . ARG A 1 456 ? -22.705 -5.790 -2.473 1.00 95.38 456 ARG A CA 1
ATOM 3482 C C . ARG A 1 456 ? -21.243 -6.126 -2.762 1.00 95.38 456 ARG A C 1
ATOM 3484 O O . ARG A 1 456 ? -20.703 -7.064 -2.178 1.00 95.38 456 ARG A O 1
ATOM 3491 N N . ILE A 1 457 ? -20.587 -5.357 -3.629 1.00 96.25 457 ILE A N 1
ATOM 3492 C CA . ILE A 1 457 ? -19.160 -5.502 -3.920 1.00 96.25 457 ILE A CA 1
ATOM 3493 C C . ILE A 1 457 ? -18.454 -4.211 -3.529 1.00 96.25 457 ILE A C 1
ATOM 3495 O O . ILE A 1 457 ? -18.755 -3.172 -4.099 1.00 96.25 457 ILE A O 1
ATOM 3499 N N . LEU A 1 458 ? -17.489 -4.261 -2.616 1.00 94.69 458 LEU A N 1
ATOM 3500 C CA . LEU A 1 458 ? -16.618 -3.130 -2.307 1.00 94.69 458 LEU A CA 1
ATOM 3501 C C . LEU A 1 458 ? -15.217 -3.398 -2.845 1.00 94.69 458 LEU A C 1
ATOM 3503 O O . LEU A 1 458 ? -14.626 -4.433 -2.549 1.00 94.69 458 LEU A O 1
ATOM 3507 N N . VAL A 1 459 ? -14.667 -2.459 -3.613 1.00 92.75 459 VAL A N 1
ATOM 3508 C CA . VAL A 1 459 ? -13.276 -2.507 -4.077 1.00 92.75 459 VAL A CA 1
ATOM 3509 C C . VAL A 1 459 ? -12.525 -1.293 -3.567 1.00 92.75 459 VAL A C 1
ATOM 3511 O O . VAL A 1 459 ? -12.903 -0.159 -3.861 1.00 92.75 459 VAL A O 1
ATOM 3514 N N . PHE A 1 460 ? -11.426 -1.521 -2.853 1.00 89.75 460 PHE A N 1
ATOM 3515 C CA . PHE A 1 460 ? -10.613 -0.450 -2.287 1.00 89.75 460 PHE A CA 1
ATOM 3516 C C . PHE A 1 460 ? -9.126 -0.616 -2.595 1.00 89.75 460 PHE A C 1
ATOM 3518 O O . PHE A 1 460 ? -8.627 -1.721 -2.800 1.00 89.75 460 PHE A O 1
ATOM 3525 N N . SER A 1 461 ? -8.401 0.501 -2.639 1.00 83.19 461 SER A N 1
ATOM 3526 C CA . SER A 1 461 ? -6.933 0.514 -2.722 1.00 83.19 461 SER A CA 1
ATOM 3527 C C . SER A 1 461 ? -6.312 0.979 -1.408 1.00 83.19 461 SER A C 1
ATOM 3529 O O . SER A 1 461 ? -7.037 1.389 -0.511 1.00 83.19 461 SER A O 1
ATOM 3531 N N . ASP A 1 462 ? -4.983 0.993 -1.281 1.00 67.00 462 ASP A N 1
ATOM 3532 C CA . ASP A 1 462 ? -4.313 1.528 -0.077 1.00 67.00 462 ASP A CA 1
ATOM 3533 C C . ASP A 1 462 ? -4.754 2.971 0.263 1.00 67.00 462 ASP A C 1
ATOM 3535 O O . ASP A 1 462 ? -4.828 3.342 1.431 1.00 67.00 462 ASP A O 1
ATOM 3539 N N . ALA A 1 463 ? -5.138 3.771 -0.741 1.00 57.53 463 ALA A N 1
ATOM 3540 C CA . ALA A 1 463 ? -5.708 5.108 -0.542 1.00 57.53 463 ALA A CA 1
ATOM 3541 C C . ALA A 1 463 ? -7.127 5.095 0.068 1.00 57.53 463 ALA A C 1
ATOM 3543 O O . ALA A 1 463 ? -7.532 6.074 0.689 1.00 57.53 463 ALA A O 1
ATOM 3544 N N . GLY A 1 464 ? -7.880 4.007 -0.116 1.00 54.31 464 GLY A N 1
ATOM 3545 C CA . GLY A 1 464 ? -9.210 3.787 0.459 1.00 54.31 464 GLY A CA 1
ATOM 3546 C C . GLY A 1 464 ? -9.224 2.873 1.687 1.00 54.31 464 GLY A C 1
ATOM 3547 O O . GLY A 1 464 ? -10.183 2.891 2.441 1.00 54.31 464 GLY A O 1
ATOM 3548 N N . GLY A 1 465 ? -8.177 2.083 1.929 1.00 53.59 465 GLY A N 1
ATOM 3549 C CA . GLY A 1 465 ? -8.132 1.086 3.008 1.00 53.59 465 GLY A CA 1
ATOM 3550 C C . GLY A 1 465 ? -7.856 1.647 4.398 1.00 53.59 465 GLY A C 1
ATOM 3551 O O . GLY A 1 465 ? -7.742 0.888 5.352 1.00 53.59 465 GLY A O 1
ATOM 3552 N N . THR A 1 466 ? -7.697 2.960 4.526 1.00 52.78 466 THR A N 1
ATOM 3553 C CA . THR A 1 466 ? -7.188 3.565 5.749 1.00 52.78 466 THR A CA 1
ATOM 3554 C C . THR A 1 466 ? -8.308 4.214 6.565 1.00 52.78 466 THR A C 1
ATOM 3556 O O . THR A 1 466 ? -8.873 5.238 6.188 1.00 52.78 466 THR A O 1
ATOM 3559 N N . GLY A 1 467 ? -8.626 3.570 7.694 1.00 54.75 467 GLY A N 1
ATOM 3560 C CA . GLY A 1 467 ? -9.483 4.063 8.780 1.00 54.75 467 GLY A CA 1
ATOM 3561 C C . GLY A 1 467 ? -11.003 3.941 8.602 1.00 54.75 467 GLY A C 1
ATOM 3562 O O . GLY A 1 467 ? -11.732 4.339 9.504 1.00 54.75 467 GLY A O 1
ATOM 3563 N N . ARG A 1 468 ? -11.491 3.351 7.502 1.00 66.56 468 ARG A N 1
ATOM 3564 C CA . ARG A 1 468 ? -12.911 2.992 7.333 1.00 66.56 468 ARG A CA 1
ATOM 3565 C C . ARG A 1 468 ? -13.131 1.521 7.663 1.00 66.56 468 ARG A C 1
ATOM 3567 O O . ARG A 1 468 ? -12.378 0.665 7.202 1.00 66.56 468 ARG A O 1
ATOM 3574 N N . SER A 1 469 ? -14.171 1.231 8.441 1.00 72.94 469 SER A N 1
ATOM 3575 C CA . SER A 1 469 ? -14.594 -0.147 8.690 1.00 72.94 469 SER A CA 1
ATOM 3576 C C . SER A 1 469 ? -15.438 -0.648 7.520 1.00 72.94 469 SER A C 1
ATOM 3578 O O . SER A 1 469 ? -16.449 -0.040 7.181 1.00 72.94 469 SER A O 1
ATOM 3580 N N . TYR A 1 470 ? -15.026 -1.765 6.918 1.00 82.19 470 TYR A N 1
ATOM 3581 C CA . TYR A 1 470 ? -15.817 -2.511 5.923 1.00 82.19 470 TYR A CA 1
ATOM 3582 C C . TYR A 1 470 ? -16.392 -3.813 6.495 1.00 82.19 470 TYR A C 1
ATOM 3584 O O . TYR A 1 470 ? -16.962 -4.635 5.770 1.00 82.19 470 TYR A O 1
ATOM 3592 N N . HIS A 1 471 ? -16.203 -4.027 7.798 1.00 77.62 471 HIS A N 1
ATOM 3593 C CA . HIS A 1 471 ? -16.737 -5.184 8.496 1.00 77.62 471 HIS A CA 1
ATOM 3594 C C . HIS A 1 471 ? -18.265 -5.136 8.522 1.00 77.62 471 HIS A C 1
ATOM 3596 O O . HIS A 1 471 ? -18.871 -4.073 8.401 1.00 77.62 471 HIS A O 1
ATOM 3602 N N . ALA A 1 472 ? -18.891 -6.303 8.663 1.00 77.00 472 ALA A N 1
ATOM 3603 C CA . ALA A 1 472 ? -20.305 -6.343 8.994 1.00 77.00 472 ALA A CA 1
ATOM 3604 C C . ALA A 1 472 ? -20.492 -5.683 10.368 1.00 77.00 472 ALA A C 1
ATOM 3606 O O . ALA A 1 472 ? -19.831 -6.058 11.338 1.00 77.00 472 ALA A O 1
ATOM 3607 N N . GLU A 1 473 ? -21.358 -4.680 10.428 1.00 77.31 473 GLU A N 1
ATOM 3608 C CA . GLU A 1 473 ? -21.692 -3.959 11.651 1.00 77.31 473 GLU A CA 1
ATOM 3609 C C . GLU A 1 473 ? -23.164 -4.216 11.972 1.00 77.31 473 GLU A C 1
ATOM 3611 O O . GLU A 1 473 ? -24.005 -4.149 11.082 1.00 77.31 473 GLU A O 1
ATOM 3616 N N . LEU A 1 474 ? -23.488 -4.498 13.237 1.00 80.69 474 LEU A N 1
ATOM 3617 C CA . LEU A 1 474 ? -24.870 -4.782 13.656 1.00 80.69 474 LEU A CA 1
ATOM 3618 C C . LEU A 1 474 ? -25.811 -3.580 13.494 1.00 80.69 474 LEU A C 1
ATOM 3620 O O . LEU A 1 474 ? -27.024 -3.755 13.432 1.00 80.69 474 LEU A O 1
ATOM 3624 N N . SER A 1 475 ? -25.260 -2.366 13.473 1.00 82.00 475 SER A N 1
ATOM 3625 C CA . SER A 1 475 ? -26.010 -1.122 13.290 1.00 82.00 475 SER A CA 1
ATOM 3626 C C . SER A 1 475 ? -26.270 -0.798 11.811 1.00 82.00 475 SER A C 1
ATOM 3628 O O . SER A 1 475 ? -27.103 0.059 11.516 1.00 82.00 475 SER A O 1
ATOM 3630 N N . ALA A 1 476 ? -25.568 -1.463 10.888 1.00 86.69 476 ALA A N 1
ATOM 3631 C CA . ALA A 1 476 ? -25.665 -1.217 9.459 1.00 86.69 476 ALA A CA 1
ATOM 3632 C C . ALA A 1 476 ? -26.654 -2.197 8.802 1.00 86.69 476 ALA A C 1
ATOM 3634 O O . ALA A 1 476 ? -26.705 -3.362 9.198 1.00 86.69 476 ALA A O 1
ATOM 3635 N N . PRO A 1 477 ? -27.407 -1.778 7.768 1.00 91.31 477 PRO A N 1
ATOM 3636 C CA . PRO A 1 477 ? -28.295 -2.680 7.033 1.00 91.31 477 PRO A CA 1
ATOM 3637 C C . PRO A 1 477 ? -27.569 -3.887 6.423 1.00 91.31 477 PRO A C 1
ATOM 3639 O O . PRO A 1 477 ? -28.063 -5.015 6.486 1.00 91.31 477 PRO A O 1
ATOM 3642 N N . ASN A 1 478 ? -26.372 -3.675 5.867 1.00 90.75 478 ASN A N 1
ATOM 3643 C CA . ASN A 1 478 ? -25.593 -4.744 5.257 1.00 90.75 478 ASN A CA 1
ATOM 3644 C C . ASN A 1 478 ? -24.908 -5.611 6.322 1.00 90.75 478 ASN A C 1
ATOM 3646 O O . ASN A 1 478 ? -23.759 -5.369 6.697 1.00 90.75 478 ASN A O 1
ATOM 3650 N N . THR A 1 479 ? -25.584 -6.672 6.749 1.00 90.81 479 THR A N 1
ATOM 3651 C CA . THR A 1 479 ? -25.082 -7.644 7.739 1.00 90.81 479 THR A CA 1
ATOM 3652 C C . THR A 1 479 ? -24.591 -8.956 7.119 1.00 90.81 479 THR A C 1
ATOM 3654 O O . THR A 1 479 ? -24.206 -9.874 7.842 1.00 90.81 479 THR A O 1
ATOM 3657 N N . HIS A 1 480 ? -24.559 -9.047 5.782 1.00 89.50 480 HIS A N 1
ATOM 3658 C CA . HIS A 1 480 ? -24.132 -10.250 5.057 1.00 89.50 480 HIS A CA 1
ATOM 3659 C C . HIS A 1 480 ? -22.707 -10.681 5.429 1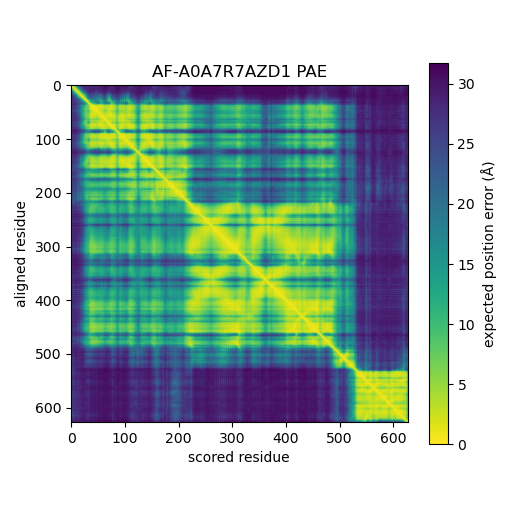.00 89.50 480 HIS A C 1
ATOM 3661 O O . HIS A 1 480 ? -21.834 -9.839 5.677 1.00 89.50 480 HIS A O 1
ATOM 3667 N N . LEU A 1 481 ? -22.437 -11.990 5.384 1.00 86.50 481 LEU A N 1
ATOM 3668 C CA . LEU A 1 481 ? -21.086 -12.523 5.574 1.00 86.50 481 LEU A CA 1
ATOM 3669 C C . LEU A 1 481 ? -20.105 -11.833 4.612 1.00 86.50 481 LEU A C 1
ATOM 3671 O O . LEU A 1 481 ? -20.405 -11.637 3.431 1.00 86.50 481 LEU A O 1
ATOM 3675 N N . ARG A 1 482 ? -18.941 -11.433 5.135 1.00 87.56 482 ARG A N 1
ATOM 3676 C CA . ARG A 1 482 ? -17.912 -10.716 4.376 1.00 87.56 482 ARG A CA 1
ATOM 3677 C C . ARG A 1 482 ? -16.882 -11.691 3.828 1.00 87.56 482 ARG A C 1
ATOM 3679 O O . ARG A 1 482 ? -16.121 -12.268 4.598 1.00 87.56 482 ARG A O 1
ATOM 3686 N N . VAL A 1 483 ? -16.797 -11.791 2.506 1.00 84.00 483 VAL A N 1
ATOM 3687 C CA . VAL A 1 483 ? -15.689 -12.479 1.833 1.00 84.00 483 VAL A CA 1
ATOM 3688 C C . VAL A 1 483 ? -14.633 -11.441 1.476 1.00 84.00 483 VAL A C 1
ATOM 3690 O O . VAL A 1 483 ? -14.816 -10.618 0.574 1.00 84.00 483 VAL A O 1
ATOM 3693 N N . ALA A 1 484 ? -13.546 -11.429 2.247 1.00 80.44 484 ALA A N 1
ATOM 3694 C CA . ALA A 1 484 ? -12.452 -10.484 2.076 1.00 80.44 484 ALA A CA 1
ATOM 3695 C C . ALA A 1 484 ? -11.357 -11.085 1.183 1.00 80.44 484 ALA A C 1
ATOM 3697 O O . ALA A 1 484 ? -10.708 -12.064 1.543 1.00 80.44 484 ALA A O 1
ATOM 3698 N N . GLY A 1 485 ? -11.128 -10.471 0.024 1.00 74.44 485 GLY A N 1
ATOM 3699 C CA . GLY A 1 485 ? -10.114 -10.885 -0.939 1.00 74.44 485 GLY A CA 1
ATOM 3700 C C . GLY A 1 485 ? -8.993 -9.859 -1.061 1.00 74.44 485 GLY A C 1
ATOM 3701 O O . GLY A 1 485 ? -9.233 -8.654 -1.127 1.00 74.44 485 GLY A O 1
ATOM 3702 N N . LEU A 1 486 ? -7.749 -10.329 -1.163 1.00 71.94 486 LEU A N 1
ATOM 3703 C CA . LEU A 1 486 ? -6.598 -9.475 -1.442 1.00 71.94 486 LEU A CA 1
ATOM 3704 C C . LEU A 1 486 ? -5.910 -9.905 -2.736 1.00 71.94 486 LEU A C 1
ATOM 3706 O O . LEU A 1 486 ? -5.309 -10.978 -2.828 1.00 71.94 486 LEU A O 1
ATOM 3710 N N . LEU A 1 487 ? -5.918 -9.018 -3.729 1.00 67.75 487 LEU A N 1
ATOM 3711 C CA . LEU A 1 487 ? -5.281 -9.276 -5.013 1.00 67.75 487 LEU A CA 1
ATOM 3712 C C . LEU A 1 487 ? -3.794 -8.889 -4.966 1.00 67.75 487 LEU A C 1
ATOM 3714 O O . LEU A 1 487 ? -3.389 -7.820 -5.428 1.00 67.75 487 LEU A O 1
ATOM 3718 N N . LEU A 1 488 ? -2.961 -9.761 -4.386 1.00 63.28 488 LEU A N 1
ATOM 3719 C CA . LEU A 1 488 ? -1.522 -9.511 -4.259 1.00 63.28 488 LEU A CA 1
ATOM 3720 C C . LEU A 1 488 ? -0.727 -9.848 -5.526 1.00 63.28 488 LEU A C 1
ATOM 3722 O O . LEU A 1 488 ? -0.803 -10.972 -6.052 1.00 63.28 488 LEU A O 1
ATOM 3726 N N . PRO A 1 489 ? 0.200 -8.960 -5.918 1.00 56.56 489 PRO A N 1
ATOM 3727 C CA . PRO A 1 489 ? 1.397 -9.379 -6.608 1.00 56.56 489 PRO A CA 1
ATOM 3728 C C . PRO A 1 489 ? 2.403 -9.847 -5.528 1.00 56.56 489 PRO A C 1
ATOM 3730 O O . PRO A 1 489 ? 2.897 -9.062 -4.719 1.00 56.56 489 PRO A O 1
ATOM 3733 N N . ILE A 1 490 ? 2.655 -11.159 -5.454 1.00 53.06 490 ILE A N 1
ATOM 3734 C CA . ILE A 1 490 ? 3.330 -11.846 -4.323 1.00 53.06 490 ILE A CA 1
ATOM 3735 C C . ILE A 1 490 ? 4.767 -11.337 -4.061 1.00 53.06 490 ILE A C 1
ATOM 3737 O O . ILE A 1 490 ? 5.270 -11.373 -2.941 1.00 53.06 490 ILE A O 1
ATOM 3741 N N . TRP A 1 491 ? 5.421 -10.781 -5.077 1.00 54.53 491 TRP A N 1
ATOM 3742 C CA . TRP A 1 491 ? 6.823 -10.348 -5.068 1.00 54.53 491 TRP A CA 1
ATOM 3743 C C . TRP A 1 491 ? 7.215 -9.236 -4.068 1.00 54.53 491 TRP A C 1
ATOM 3745 O O . TRP A 1 491 ? 8.382 -9.160 -3.702 1.00 54.53 491 TRP A O 1
ATOM 3755 N N . LYS A 1 492 ? 6.280 -8.400 -3.581 1.00 46.72 492 LYS A N 1
ATOM 3756 C CA . LYS A 1 492 ? 6.571 -7.275 -2.664 1.00 46.72 492 LYS A CA 1
ATOM 3757 C C . LYS A 1 492 ? 6.849 -7.748 -1.231 1.00 46.72 492 LYS A C 1
ATOM 3759 O O . LYS A 1 492 ? 7.256 -6.947 -0.402 1.00 46.72 492 LYS A O 1
ATOM 3764 N N . ARG A 1 493 ? 6.605 -9.031 -0.936 1.00 47.31 493 ARG A N 1
ATOM 3765 C CA . ARG A 1 493 ? 6.831 -9.652 0.380 1.00 47.31 493 ARG A CA 1
ATOM 3766 C C . ARG A 1 493 ? 8.075 -10.542 0.428 1.00 47.31 493 ARG A C 1
ATOM 3768 O O . ARG A 1 493 ? 8.244 -11.298 1.384 1.00 47.31 493 ARG A O 1
ATOM 3775 N N . LEU A 1 494 ? 8.928 -10.505 -0.599 1.00 49.47 494 LEU A N 1
ATOM 3776 C CA . LEU A 1 494 ? 10.213 -11.193 -0.524 1.00 49.47 494 LEU A CA 1
ATOM 3777 C C . LEU A 1 494 ? 11.095 -10.475 0.512 1.00 49.47 494 LEU A C 1
ATOM 3779 O O . LEU A 1 494 ? 11.231 -9.258 0.424 1.00 49.47 494 LEU A O 1
ATOM 3783 N N . PRO A 1 495 ? 11.662 -11.194 1.498 1.00 50.28 495 PRO A N 1
ATOM 3784 C CA . PRO A 1 495 ? 12.570 -10.589 2.462 1.00 50.28 495 PRO A CA 1
ATOM 3785 C C . PRO A 1 495 ? 13.822 -10.041 1.760 1.00 50.28 495 PRO A C 1
ATOM 3787 O O . PRO A 1 495 ? 14.257 -10.568 0.728 1.00 50.28 495 PRO A O 1
ATOM 3790 N N . ASN A 1 496 ? 14.396 -8.986 2.343 1.00 49.19 496 ASN A N 1
ATOM 3791 C CA . ASN A 1 496 ? 15.606 -8.338 1.825 1.00 49.19 496 ASN A CA 1
ATOM 3792 C C . ASN A 1 496 ? 16.803 -9.305 1.854 1.00 49.19 496 ASN A C 1
ATOM 3794 O O . ASN A 1 496 ? 17.648 -9.305 0.963 1.00 49.19 496 ASN A O 1
ATOM 3798 N N . GLU A 1 497 ? 16.820 -10.219 2.825 1.00 44.50 497 GLU A N 1
ATOM 3799 C CA . GLU A 1 497 ? 17.772 -11.321 2.884 1.00 44.50 497 GLU A CA 1
ATOM 3800 C C . GLU A 1 497 ? 17.284 -12.496 2.019 1.00 44.50 497 GLU A C 1
ATOM 3802 O O . GLU A 1 497 ? 16.234 -13.090 2.272 1.00 44.50 497 GLU A O 1
ATOM 3807 N N . SER A 1 498 ? 18.066 -12.867 0.998 1.00 51.22 498 SER A N 1
ATOM 3808 C CA . SER A 1 498 ? 17.776 -13.988 0.085 1.00 51.22 498 SER A CA 1
ATOM 3809 C C . SER A 1 498 ? 16.518 -13.801 -0.787 1.00 51.22 498 SER A C 1
ATOM 3811 O O . SER A 1 498 ? 15.679 -14.694 -0.910 1.00 51.22 498 SER A O 1
ATOM 3813 N N . SER A 1 499 ? 16.412 -12.672 -1.500 1.00 55.88 499 SER A N 1
ATOM 3814 C CA . SER A 1 499 ? 15.337 -12.416 -2.486 1.00 55.88 499 SER A CA 1
ATOM 3815 C C . SER A 1 499 ? 15.400 -13.302 -3.746 1.00 55.88 499 SER A C 1
ATOM 3817 O O . SER A 1 499 ? 14.645 -13.093 -4.698 1.00 55.88 499 SER A O 1
ATOM 3819 N N . ARG A 1 500 ? 16.319 -14.278 -3.795 1.00 59.09 500 ARG A N 1
ATOM 3820 C CA . ARG A 1 500 ? 16.478 -15.194 -4.929 1.00 59.09 500 ARG A CA 1
ATOM 3821 C C . ARG A 1 500 ? 15.410 -16.280 -4.886 1.00 59.09 500 ARG A C 1
ATOM 3823 O O . ARG A 1 500 ? 15.308 -17.044 -3.927 1.00 59.09 500 ARG A O 1
ATOM 3830 N N . VAL A 1 501 ? 14.659 -16.364 -5.976 1.00 62.44 501 VAL A N 1
ATOM 3831 C CA . VAL A 1 501 ? 13.686 -17.423 -6.230 1.00 62.44 501 VAL A CA 1
ATOM 3832 C C . VAL A 1 501 ? 14.349 -18.466 -7.125 1.00 62.44 501 VAL A C 1
ATOM 3834 O O . VAL A 1 501 ? 14.877 -18.143 -8.187 1.00 62.44 501 VAL A O 1
ATOM 3837 N N . TYR A 1 502 ? 14.336 -19.709 -6.672 1.00 67.06 502 TYR A N 1
ATOM 3838 C CA . TYR A 1 502 ? 14.855 -20.873 -7.366 1.00 67.06 502 TYR A CA 1
ATOM 3839 C C . TYR A 1 502 ? 13.700 -21.596 -8.047 1.00 67.06 502 TYR A C 1
ATOM 3841 O O . TYR A 1 502 ? 12.621 -21.754 -7.475 1.00 67.06 502 TYR A O 1
ATOM 3849 N N . ARG A 1 503 ? 13.944 -22.050 -9.273 1.00 74.25 503 ARG A N 1
ATOM 3850 C CA . ARG A 1 503 ? 13.123 -23.071 -9.910 1.00 74.25 503 ARG A CA 1
ATOM 3851 C C . ARG A 1 503 ? 13.869 -24.387 -9.756 1.00 74.25 503 ARG A C 1
ATOM 3853 O O . ARG A 1 503 ? 14.993 -24.500 -10.235 1.00 74.25 503 ARG A O 1
ATOM 3860 N N . LEU A 1 504 ? 13.254 -25.331 -9.068 1.00 75.25 504 LEU A N 1
ATOM 3861 C CA . LEU A 1 504 ? 13.738 -26.692 -8.926 1.00 75.25 504 LEU A CA 1
ATOM 3862 C C . LEU A 1 504 ? 12.895 -27.572 -9.841 1.00 75.25 504 LEU A C 1
ATOM 3864 O O . LEU A 1 504 ? 11.691 -27.354 -9.972 1.00 75.25 504 LEU A O 1
ATOM 3868 N N . GLN A 1 505 ? 13.543 -28.514 -10.509 1.00 84.25 505 GLN A N 1
ATOM 3869 C CA . GLN A 1 505 ? 12.857 -29.606 -11.174 1.00 84.25 505 GLN A CA 1
ATOM 3870 C C . GLN A 1 505 ? 13.276 -30.876 -10.446 1.00 84.25 505 GLN A C 1
ATOM 3872 O O . GLN A 1 505 ? 14.473 -31.122 -10.306 1.00 84.25 505 GLN A O 1
ATOM 3877 N N . THR A 1 506 ? 12.308 -31.600 -9.911 1.00 81.62 506 THR A N 1
ATOM 3878 C CA . THR A 1 506 ? 12.509 -32.908 -9.285 1.00 81.62 506 THR A CA 1
ATOM 3879 C C . THR A 1 506 ? 12.781 -33.964 -10.360 1.00 81.62 506 THR A C 1
ATOM 3881 O O . THR A 1 506 ? 12.542 -33.740 -11.553 1.00 81.62 506 THR A O 1
ATOM 3884 N N . ASP A 1 507 ? 13.285 -35.127 -9.947 1.00 84.62 507 ASP A N 1
ATOM 3885 C CA . ASP A 1 507 ? 13.642 -36.217 -10.865 1.00 84.62 507 ASP A CA 1
ATOM 3886 C C . ASP A 1 507 ? 12.424 -36.801 -11.609 1.00 84.62 507 ASP A C 1
ATOM 3888 O O . ASP A 1 507 ? 12.562 -37.316 -12.717 1.00 84.62 507 ASP A O 1
ATOM 3892 N N . ASP A 1 508 ? 11.220 -36.666 -11.046 1.00 85.19 508 ASP A N 1
ATOM 3893 C CA . ASP A 1 508 ? 9.940 -37.031 -11.672 1.00 85.19 508 ASP A CA 1
ATOM 3894 C C . ASP A 1 508 ? 9.367 -35.932 -12.593 1.00 85.19 508 ASP A C 1
ATOM 3896 O O . ASP A 1 508 ? 8.324 -36.111 -13.223 1.00 85.19 508 ASP A O 1
ATOM 3900 N N . GLY A 1 509 ? 10.072 -34.805 -12.734 1.00 75.31 509 GLY A N 1
ATOM 3901 C CA . GLY A 1 509 ? 9.723 -33.719 -13.645 1.00 75.31 509 GLY A CA 1
ATOM 3902 C C . GLY A 1 509 ? 8.814 -32.638 -13.060 1.00 75.31 509 GLY A C 1
ATOM 3903 O O . GLY A 1 509 ? 8.502 -31.679 -13.777 1.00 75.31 509 GLY A O 1
ATOM 3904 N N . GLU A 1 510 ? 8.425 -32.730 -11.785 1.00 75.88 510 GLU A N 1
ATOM 3905 C CA . GLU A 1 510 ? 7.701 -31.662 -11.094 1.00 75.88 510 GLU A CA 1
ATOM 3906 C C . GLU A 1 510 ? 8.553 -30.385 -11.039 1.00 75.88 510 GLU A C 1
ATOM 3908 O O . GLU A 1 510 ? 9.751 -30.402 -10.755 1.00 75.88 510 GLU A O 1
ATOM 3913 N N . ARG A 1 511 ? 7.946 -29.235 -11.349 1.00 70.69 511 ARG A N 1
ATOM 3914 C CA . ARG A 1 511 ? 8.632 -27.936 -11.346 1.00 70.69 511 ARG A CA 1
ATOM 3915 C C . ARG A 1 511 ? 8.155 -27.099 -10.178 1.00 70.69 511 ARG A C 1
ATOM 3917 O O . ARG A 1 511 ? 7.087 -26.497 -10.235 1.00 70.69 511 ARG A O 1
ATOM 3924 N N . ILE A 1 512 ? 9.007 -26.981 -9.171 1.00 71.56 512 ILE A N 1
ATOM 3925 C CA . ILE A 1 512 ? 8.732 -26.239 -7.947 1.00 71.56 512 ILE A CA 1
ATOM 3926 C C . ILE A 1 512 ? 9.414 -24.875 -8.030 1.00 71.56 512 ILE A C 1
ATOM 3928 O O . ILE A 1 512 ? 10.574 -24.749 -8.429 1.00 71.56 512 ILE A O 1
ATOM 3932 N N . ILE A 1 513 ? 8.696 -23.822 -7.648 1.00 69.19 513 ILE A N 1
ATOM 3933 C CA . ILE A 1 513 ? 9.259 -22.480 -7.495 1.00 69.19 513 ILE A CA 1
ATOM 3934 C C . ILE A 1 513 ? 9.312 -22.173 -6.004 1.00 69.19 513 ILE A C 1
ATOM 3936 O O . ILE A 1 513 ? 8.287 -22.135 -5.332 1.00 69.19 513 ILE A O 1
ATOM 3940 N N . GLY A 1 514 ? 10.509 -21.936 -5.482 1.00 64.44 514 GLY A N 1
ATOM 3941 C CA . GLY A 1 514 ? 10.718 -21.729 -4.055 1.00 64.44 514 GLY A CA 1
ATOM 3942 C C . GLY A 1 514 ? 11.851 -20.759 -3.776 1.00 64.44 514 GLY A C 1
ATOM 3943 O O . GLY A 1 514 ? 12.631 -20.401 -4.651 1.00 64.44 514 GLY A O 1
ATOM 3944 N N . ARG A 1 515 ? 11.965 -20.312 -2.531 1.00 69.75 515 ARG A N 1
ATOM 3945 C CA . ARG A 1 515 ? 13.141 -19.571 -2.057 1.00 69.75 515 ARG A CA 1
ATOM 3946 C C . ARG A 1 515 ? 13.955 -20.481 -1.158 1.00 69.75 515 ARG A C 1
ATOM 3948 O O . ARG A 1 515 ? 13.384 -21.237 -0.375 1.00 69.75 515 ARG A O 1
ATOM 3955 N N . ARG A 1 516 ? 15.280 -20.366 -1.221 1.00 65.31 516 ARG A N 1
ATOM 3956 C CA . ARG A 1 516 ? 16.133 -21.028 -0.235 1.00 65.31 516 ARG A CA 1
ATOM 3957 C C . ARG A 1 516 ? 15.933 -20.324 1.101 1.00 65.31 516 ARG A C 1
ATOM 3959 O O . ARG A 1 516 ? 16.352 -19.178 1.269 1.00 65.31 516 ARG A O 1
ATOM 3966 N N . VAL A 1 517 ? 15.260 -20.999 2.022 1.00 60.97 517 VAL A N 1
ATOM 3967 C CA . VAL A 1 517 ? 15.166 -20.596 3.425 1.00 60.97 517 VAL A CA 1
ATOM 3968 C C . VAL A 1 517 ? 16.260 -21.311 4.217 1.00 60.97 517 VAL A C 1
ATOM 3970 O O . VAL A 1 517 ? 16.714 -22.382 3.819 1.00 60.97 517 VAL A O 1
ATOM 3973 N N . SER A 1 518 ? 16.724 -20.717 5.315 1.00 58.38 518 SER A N 1
ATOM 3974 C CA . SER A 1 518 ? 17.617 -21.424 6.236 1.00 58.38 518 SER A CA 1
ATOM 3975 C C . SER A 1 518 ? 16.890 -22.623 6.855 1.00 58.38 518 SER A C 1
ATOM 3977 O O . SER A 1 518 ? 15.667 -22.585 7.014 1.00 58.38 518 SER A O 1
ATOM 3979 N N . ALA A 1 519 ? 17.633 -23.659 7.257 1.00 53.19 519 ALA A N 1
ATOM 3980 C CA . ALA A 1 519 ? 17.063 -24.811 7.961 1.00 53.19 519 ALA A CA 1
ATOM 3981 C C . ALA A 1 519 ? 16.262 -24.384 9.208 1.00 53.19 519 ALA A C 1
ATOM 3983 O O . ALA A 1 519 ? 15.198 -24.927 9.467 1.00 53.19 519 ALA A O 1
ATOM 3984 N N . ALA A 1 520 ? 16.701 -23.329 9.907 1.00 44.69 520 ALA A N 1
ATOM 3985 C CA . ALA A 1 520 ? 15.982 -22.742 11.040 1.00 44.69 520 ALA A CA 1
ATOM 3986 C C . ALA A 1 520 ? 14.620 -22.132 10.653 1.00 44.69 520 ALA A C 1
ATOM 3988 O O . ALA A 1 520 ? 13.638 -22.293 11.372 1.00 44.69 520 ALA A O 1
ATOM 3989 N N . ARG A 1 521 ? 14.530 -21.455 9.501 1.00 47.28 521 ARG A N 1
ATOM 3990 C CA . ARG A 1 521 ? 13.270 -20.876 9.011 1.00 47.28 521 ARG A CA 1
ATOM 3991 C C . ARG A 1 521 ? 12.333 -21.939 8.434 1.00 47.28 521 ARG A C 1
ATOM 3993 O O . ARG A 1 521 ? 11.123 -21.795 8.569 1.00 47.28 521 ARG A O 1
ATOM 4000 N N . ALA A 1 522 ? 12.878 -22.987 7.815 1.00 52.50 522 ALA A N 1
ATOM 4001 C CA . ALA A 1 522 ? 12.107 -24.164 7.422 1.00 52.50 522 ALA A CA 1
ATOM 4002 C C . ALA A 1 522 ? 11.545 -24.884 8.656 1.00 52.50 522 ALA A C 1
ATOM 4004 O O . ALA A 1 522 ? 10.351 -25.150 8.704 1.00 52.50 522 ALA A O 1
ATOM 4005 N N . ALA A 1 523 ? 12.373 -25.104 9.681 1.00 49.00 523 ALA A N 1
ATOM 4006 C CA . ALA A 1 523 ? 11.958 -25.715 10.940 1.00 49.00 523 ALA A CA 1
ATOM 4007 C C . ALA A 1 523 ? 10.853 -24.902 11.629 1.00 49.00 523 ALA A C 1
ATOM 4009 O O . ALA A 1 523 ? 9.831 -25.469 11.981 1.00 49.00 523 ALA A O 1
ATOM 4010 N N . GLY A 1 524 ? 10.989 -23.574 11.731 1.00 43.31 524 GLY A N 1
ATOM 4011 C CA . GLY A 1 524 ? 9.946 -22.715 12.308 1.00 43.31 524 GLY A CA 1
ATOM 4012 C C . GLY A 1 524 ? 8.635 -22.682 11.510 1.00 43.31 524 GLY A C 1
ATOM 4013 O O . GLY A 1 524 ? 7.572 -22.527 12.099 1.00 43.31 524 GLY A O 1
ATOM 4014 N N . ALA A 1 525 ? 8.686 -22.860 10.185 1.00 47.59 525 ALA A N 1
ATOM 4015 C CA . ALA A 1 525 ? 7.489 -22.954 9.343 1.00 47.59 525 ALA A CA 1
ATOM 4016 C C . ALA A 1 525 ? 6.808 -24.334 9.414 1.00 47.59 525 ALA A C 1
ATOM 4018 O O . ALA A 1 525 ? 5.607 -24.428 9.189 1.00 47.59 525 ALA A O 1
ATOM 4019 N N . LEU A 1 526 ? 7.572 -25.387 9.722 1.00 45.53 526 LEU A N 1
ATOM 4020 C CA . LEU A 1 526 ? 7.099 -26.765 9.898 1.00 45.53 526 LEU A CA 1
ATOM 4021 C C . LEU A 1 526 ? 6.720 -27.083 11.359 1.00 45.53 526 LEU A C 1
ATOM 4023 O O . LEU A 1 526 ? 6.106 -28.111 11.625 1.00 45.53 526 LEU A O 1
ATOM 4027 N N . ALA A 1 527 ? 7.067 -26.206 12.306 1.00 45.59 527 ALA A N 1
ATOM 4028 C CA . ALA A 1 527 ? 6.869 -26.380 13.745 1.00 45.59 527 ALA A CA 1
ATOM 4029 C C . ALA A 1 527 ? 5.445 -26.046 14.229 1.00 45.59 527 ALA A C 1
ATOM 4031 O O . ALA A 1 527 ? 5.265 -25.555 15.342 1.00 45.59 527 ALA A O 1
ATOM 4032 N N . THR A 1 528 ? 4.402 -26.376 13.463 1.00 40.50 528 THR A N 1
ATOM 4033 C CA . THR A 1 528 ? 3.024 -26.445 13.994 1.00 40.50 528 THR A CA 1
ATOM 4034 C C . THR A 1 528 ? 2.800 -27.704 14.851 1.00 40.50 528 THR A C 1
ATOM 4036 O O . THR A 1 528 ? 1.724 -28.291 14.852 1.00 40.50 528 THR A O 1
ATOM 4039 N N . GLY A 1 529 ? 3.822 -28.126 15.600 1.00 38.00 529 GLY A N 1
ATOM 4040 C CA . GLY A 1 529 ? 3.805 -29.269 16.504 1.00 38.00 529 GLY A CA 1
ATOM 4041 C C . GLY A 1 529 ? 5.007 -29.213 17.447 1.00 38.00 529 GLY A C 1
ATOM 4042 O O . GLY A 1 529 ? 6.151 -29.153 17.005 1.00 38.00 529 GLY A O 1
ATOM 4043 N N . VAL A 1 530 ? 4.741 -29.194 18.752 1.00 38.81 530 VAL A N 1
ATOM 4044 C CA . VAL A 1 530 ? 5.742 -29.177 19.828 1.00 38.81 530 VAL A CA 1
ATOM 4045 C C . VAL A 1 530 ? 6.620 -30.430 19.730 1.00 38.81 530 VAL A C 1
ATOM 4047 O O . VAL A 1 530 ? 6.125 -31.542 19.891 1.00 38.81 530 VAL A O 1
ATOM 4050 N N . SER A 1 531 ? 7.925 -30.282 19.493 1.00 46.75 531 SER A N 1
ATOM 4051 C CA . SER A 1 531 ? 8.866 -31.404 19.592 1.00 46.75 531 SER A CA 1
ATOM 4052 C C . SER A 1 531 ? 9.204 -31.680 21.062 1.00 46.75 531 SER A C 1
ATOM 4054 O O . SER A 1 531 ? 9.894 -30.883 21.699 1.00 46.75 531 SER A O 1
ATOM 4056 N N . THR A 1 532 ? 8.746 -32.803 21.615 1.00 52.00 532 THR A N 1
ATOM 4057 C CA . THR A 1 532 ? 9.067 -33.246 22.983 1.00 52.00 532 THR A CA 1
ATOM 4058 C C . THR A 1 532 ? 10.307 -34.144 22.987 1.00 52.00 532 THR A C 1
ATOM 4060 O O . THR A 1 532 ? 10.192 -35.361 22.857 1.00 52.00 532 THR A O 1
ATOM 4063 N N . LEU A 1 533 ? 11.504 -33.566 23.134 1.00 65.31 533 LEU A N 1
ATOM 4064 C CA . LEU A 1 533 ? 12.710 -34.344 23.446 1.00 65.31 533 LEU A CA 1
ATOM 4065 C C . LEU A 1 533 ? 12.703 -34.682 24.949 1.00 65.31 533 LEU A C 1
ATOM 4067 O O . LEU A 1 533 ? 12.549 -33.776 25.771 1.00 65.31 533 LEU A O 1
ATOM 4071 N N . THR A 1 534 ? 12.856 -35.954 25.335 1.00 76.06 534 THR A N 1
ATOM 4072 C CA . THR A 1 534 ? 12.915 -36.314 26.764 1.00 76.06 534 THR A CA 1
ATOM 4073 C C . THR A 1 534 ? 14.237 -35.849 27.387 1.00 76.06 534 THR A C 1
ATOM 4075 O O . THR A 1 534 ? 15.255 -35.739 26.701 1.00 76.06 534 THR A O 1
ATOM 4078 N N . ALA A 1 535 ? 14.265 -35.595 28.700 1.00 78.12 535 ALA A N 1
ATOM 4079 C CA . ALA A 1 535 ? 15.491 -35.175 29.391 1.00 78.12 535 ALA A CA 1
ATOM 4080 C C . ALA A 1 535 ? 16.620 -36.221 29.299 1.00 78.12 535 ALA A C 1
ATOM 4082 O O . ALA A 1 535 ? 17.798 -35.862 29.281 1.00 78.12 535 ALA A O 1
ATOM 4083 N N . GLN A 1 536 ? 16.270 -37.506 29.191 1.00 78.25 536 GLN A N 1
ATOM 4084 C CA . GLN A 1 536 ? 17.237 -38.585 29.005 1.00 78.25 536 GLN A CA 1
ATOM 4085 C C . GLN A 1 536 ? 17.868 -38.541 27.607 1.00 78.25 536 GLN A C 1
ATOM 4087 O O . GLN A 1 536 ? 19.087 -38.653 27.479 1.00 78.25 536 GLN A O 1
ATOM 4092 N N . ASP A 1 537 ? 17.065 -38.311 26.569 1.00 77.81 537 ASP A N 1
ATOM 4093 C CA . ASP A 1 537 ? 17.555 -38.194 25.192 1.00 77.81 537 ASP A CA 1
ATOM 4094 C C . ASP A 1 537 ? 18.379 -36.916 25.000 1.00 77.81 537 ASP A C 1
ATOM 4096 O O . ASP A 1 537 ? 19.436 -36.940 24.366 1.00 77.81 537 ASP A O 1
ATOM 4100 N N . ALA A 1 538 ? 17.954 -35.821 25.637 1.00 81.75 538 ALA A N 1
ATOM 4101 C CA . ALA A 1 538 ? 18.701 -34.570 25.719 1.00 81.75 538 ALA A CA 1
ATOM 4102 C C . ALA A 1 538 ? 20.092 -34.786 26.338 1.00 81.75 538 ALA A C 1
ATOM 4104 O O . ALA A 1 538 ? 21.104 -34.337 25.793 1.00 81.75 538 ALA A O 1
ATOM 4105 N N . PHE A 1 539 ? 20.155 -35.517 27.457 1.00 85.06 539 PHE A N 1
ATOM 4106 C CA . PHE A 1 539 ? 21.404 -35.814 28.151 1.00 85.06 539 PHE A CA 1
ATOM 4107 C C . PHE A 1 539 ? 22.329 -36.695 27.305 1.00 85.06 539 PHE A C 1
ATOM 4109 O O . PHE A 1 539 ? 23.508 -36.375 27.145 1.00 85.06 539 PHE A O 1
ATOM 4116 N N . ASN A 1 540 ? 21.793 -37.762 26.707 1.00 82.38 540 ASN A N 1
ATOM 4117 C CA . ASN A 1 540 ? 22.545 -38.665 25.836 1.00 82.38 540 ASN A CA 1
ATOM 4118 C C . ASN A 1 540 ? 23.099 -37.927 24.603 1.00 82.38 540 ASN A C 1
ATOM 4120 O O . ASN A 1 540 ? 24.268 -38.097 24.247 1.00 82.38 540 ASN A O 1
ATOM 4124 N N . GLY A 1 541 ? 22.295 -37.053 23.989 1.00 80.56 541 GLY A N 1
ATOM 4125 C CA . GLY A 1 541 ? 22.701 -36.230 22.849 1.00 80.56 541 GLY A CA 1
ATOM 4126 C C . GLY A 1 541 ? 23.822 -35.245 23.191 1.00 80.56 541 GLY A C 1
ATOM 4127 O O . GLY A 1 541 ? 24.789 -35.115 22.427 1.00 80.56 541 GLY A O 1
ATOM 4128 N N . LEU A 1 542 ? 23.729 -34.584 24.350 1.00 85.00 542 LEU A N 1
ATOM 4129 C CA . LEU A 1 542 ? 24.764 -33.684 24.867 1.00 85.00 542 LEU A CA 1
ATOM 4130 C C . LEU A 1 542 ? 26.047 -34.452 25.217 1.00 85.00 542 LEU A C 1
ATOM 4132 O O . LEU A 1 542 ? 27.131 -34.054 24.796 1.00 85.00 542 LEU A O 1
ATOM 4136 N N . ALA A 1 543 ? 25.956 -35.587 25.914 1.00 83.06 543 ALA A N 1
ATOM 4137 C CA . ALA A 1 543 ? 27.111 -36.427 26.244 1.00 83.06 543 ALA A CA 1
ATOM 4138 C C . ALA A 1 543 ? 27.815 -36.967 24.981 1.00 83.06 543 ALA A C 1
ATOM 4140 O O . ALA A 1 543 ? 29.051 -36.987 24.905 1.00 83.06 543 ALA A O 1
ATOM 4141 N N . GLY A 1 544 ? 27.040 -37.303 23.943 1.00 76.75 544 GLY A N 1
ATOM 4142 C CA . GLY A 1 544 ? 27.528 -37.703 22.620 1.00 76.75 544 GLY A CA 1
ATOM 4143 C C . GLY A 1 544 ? 28.308 -36.607 21.881 1.00 76.75 544 GLY A C 1
ATOM 4144 O O . GLY A 1 544 ? 29.148 -36.911 21.033 1.00 76.75 544 GLY A O 1
ATOM 4145 N N . GLY A 1 545 ? 28.117 -35.334 22.246 1.00 72.19 545 GLY A N 1
ATOM 4146 C CA . GLY A 1 545 ? 28.906 -34.190 21.772 1.00 72.19 545 GLY A CA 1
ATOM 4147 C C . GLY A 1 545 ? 28.592 -33.702 20.359 1.00 72.19 545 GLY A C 1
ATOM 4148 O O . GLY A 1 545 ? 29.253 -32.773 19.893 1.00 72.19 545 GLY A O 1
ATOM 4149 N N . ARG A 1 546 ? 27.602 -34.311 19.696 1.00 62.53 546 ARG A N 1
ATOM 4150 C CA . ARG A 1 546 ? 27.047 -33.842 18.419 1.00 62.53 546 ARG A CA 1
ATOM 4151 C C . ARG A 1 546 ? 25.871 -32.893 18.607 1.00 62.53 546 ARG A C 1
ATOM 4153 O O . ARG A 1 546 ? 25.567 -32.174 17.674 1.00 62.53 546 ARG A O 1
ATOM 4160 N N . THR A 1 547 ? 25.272 -32.854 19.796 1.00 74.69 547 THR A N 1
ATOM 4161 C CA . THR A 1 547 ? 24.062 -32.074 20.082 1.00 74.69 547 THR A CA 1
ATOM 4162 C C . THR A 1 547 ? 24.386 -30.863 20.950 1.00 74.69 547 THR A C 1
ATOM 4164 O O . THR A 1 547 ? 25.176 -30.959 21.893 1.00 74.69 547 THR A O 1
ATOM 4167 N N . MET A 1 548 ? 23.745 -29.740 20.651 1.00 81.50 548 MET A N 1
ATOM 4168 C CA . MET A 1 548 ? 23.704 -28.521 21.447 1.00 81.50 548 MET A CA 1
ATOM 4169 C C . MET A 1 548 ? 22.241 -28.105 21.615 1.00 81.50 548 MET A C 1
ATOM 4171 O O . MET A 1 548 ? 21.451 -28.208 20.677 1.00 81.50 548 MET A O 1
ATOM 4175 N N . LEU A 1 549 ? 21.864 -27.699 22.825 1.00 81.44 549 LEU A N 1
ATOM 4176 C CA . LEU A 1 549 ? 20.500 -27.278 23.140 1.00 81.44 549 LEU A CA 1
ATOM 4177 C C . LEU A 1 549 ? 20.499 -25.788 23.437 1.00 81.44 549 LEU A C 1
ATOM 4179 O O . LEU A 1 549 ? 21.220 -25.336 24.328 1.00 81.44 549 LEU A O 1
ATOM 4183 N N . ASP A 1 550 ? 19.658 -25.056 22.723 1.00 77.31 550 ASP A N 1
ATOM 4184 C CA . ASP A 1 550 ? 19.384 -23.655 22.992 1.00 77.31 550 ASP A CA 1
ATOM 4185 C C . ASP A 1 550 ? 18.093 -23.572 23.809 1.00 77.31 550 ASP A C 1
ATOM 4187 O O . ASP A 1 550 ? 17.056 -24.142 23.446 1.00 77.31 550 ASP A O 1
ATOM 4191 N N . LEU A 1 551 ? 18.185 -22.887 24.941 1.00 79.81 551 LEU A N 1
ATOM 4192 C CA . LEU A 1 551 ? 17.115 -22.673 25.899 1.00 79.81 551 LEU A CA 1
ATOM 4193 C C . LEU A 1 551 ? 16.773 -21.164 25.945 1.00 79.81 551 LEU A C 1
ATOM 4195 O O . LEU A 1 551 ? 17.580 -20.334 25.517 1.00 79.81 551 LEU A O 1
ATOM 4199 N N . PRO A 1 552 ? 15.599 -20.777 26.479 1.00 62.69 552 PRO A N 1
ATOM 4200 C CA . PRO A 1 552 ? 15.211 -19.380 26.637 1.00 62.69 552 PRO A CA 1
ATOM 4201 C C . PRO A 1 552 ? 16.231 -18.577 27.452 1.00 62.69 552 PRO A C 1
ATOM 4203 O O . PRO A 1 552 ? 17.022 -19.142 28.206 1.00 62.69 552 PRO A O 1
ATOM 4206 N N . GLU A 1 553 ? 16.163 -17.248 27.348 1.00 69.38 553 GLU A N 1
ATOM 4207 C CA . GLU A 1 553 ? 17.029 -16.319 28.099 1.00 69.38 553 GLU A CA 1
ATOM 4208 C C . GLU A 1 553 ? 18.524 -16.417 27.710 1.00 69.38 553 GLU A C 1
ATOM 4210 O O . GLU A 1 553 ? 19.398 -16.073 28.498 1.00 69.38 553 GLU A O 1
ATOM 4215 N N . GLY A 1 554 ? 18.830 -16.873 26.484 1.00 70.12 554 GLY A N 1
ATOM 4216 C CA . GLY A 1 554 ? 20.207 -16.960 25.968 1.00 70.12 554 GLY A CA 1
ATOM 4217 C C . GLY A 1 554 ? 21.031 -18.099 26.575 1.00 70.12 554 GLY A C 1
ATOM 4218 O O . GLY A 1 554 ? 22.260 -18.101 26.486 1.00 70.12 554 GLY A O 1
ATOM 4219 N N . LEU A 1 555 ? 20.365 -19.060 27.216 1.00 81.81 555 LEU A N 1
ATOM 4220 C CA . LEU A 1 555 ? 20.994 -20.221 27.822 1.00 81.81 555 LEU A CA 1
ATOM 4221 C C . LEU A 1 555 ? 21.327 -21.274 26.761 1.00 81.81 555 LEU A C 1
ATOM 4223 O O . LEU A 1 555 ? 20.483 -21.660 25.958 1.00 81.81 555 LEU A O 1
ATOM 4227 N N . HIS A 1 556 ? 22.541 -21.814 26.809 1.00 88.12 556 HIS A N 1
ATOM 4228 C CA . HIS A 1 556 ? 22.972 -22.874 25.898 1.00 88.12 556 HIS A CA 1
ATOM 4229 C C . HIS A 1 556 ? 23.613 -24.026 26.658 1.00 88.12 556 HIS A C 1
ATOM 4231 O O . HIS A 1 556 ? 24.503 -23.803 27.480 1.00 88.12 556 HIS A O 1
ATOM 4237 N N . LEU A 1 557 ? 23.218 -25.256 26.336 1.00 89.56 557 LEU A N 1
ATOM 4238 C CA . LEU A 1 557 ? 23.846 -26.479 26.822 1.00 89.56 557 LEU A CA 1
ATOM 4239 C C . LEU A 1 557 ? 24.641 -27.142 25.708 1.00 89.56 557 LEU A C 1
ATOM 4241 O O . LEU A 1 557 ? 24.118 -27.409 24.627 1.00 89.56 557 LEU A O 1
ATOM 4245 N N . ARG A 1 558 ? 25.904 -27.462 25.982 1.00 91.50 558 ARG A N 1
ATOM 4246 C CA . ARG A 1 558 ? 26.762 -28.176 25.028 1.00 91.50 558 ARG A CA 1
ATOM 4247 C C . ARG A 1 558 ? 27.846 -28.985 25.719 1.00 91.50 558 ARG A C 1
ATOM 4249 O O . ARG A 1 558 ? 28.256 -28.676 26.838 1.00 91.50 558 ARG A O 1
ATOM 4256 N N . ARG A 1 559 ? 28.400 -29.971 25.010 1.00 90.62 559 ARG A N 1
ATOM 4257 C CA . ARG A 1 559 ? 29.621 -30.651 25.455 1.00 90.62 559 ARG A CA 1
ATOM 4258 C C . ARG A 1 559 ? 30.848 -29.783 25.220 1.00 90.62 559 ARG A C 1
ATOM 4260 O O . ARG A 1 559 ? 31.109 -29.341 24.102 1.00 90.62 559 ARG A O 1
ATOM 4267 N N . VAL A 1 560 ? 31.663 -29.636 26.251 1.00 88.50 560 VAL A N 1
ATOM 4268 C CA . VAL A 1 560 ? 32.965 -28.976 26.196 1.00 88.50 560 VAL A CA 1
ATOM 4269 C C . VAL A 1 560 ? 34.042 -29.875 26.774 1.00 88.50 560 VAL A C 1
ATOM 4271 O O . VAL A 1 560 ? 33.780 -30.695 27.652 1.00 88.50 560 VAL A O 1
ATOM 4274 N N . ARG A 1 561 ? 35.272 -29.723 26.281 1.00 87.25 561 ARG A N 1
ATOM 4275 C CA . ARG A 1 561 ? 36.437 -30.382 26.870 1.00 87.25 561 ARG A CA 1
ATOM 4276 C C . ARG A 1 561 ? 37.135 -29.407 27.806 1.00 87.25 561 ARG A C 1
ATOM 4278 O O . ARG A 1 561 ? 37.513 -28.317 27.384 1.00 87.25 561 ARG A O 1
ATOM 4285 N N . VAL A 1 562 ? 37.279 -29.787 29.069 1.00 83.62 562 VAL A N 1
ATOM 4286 C CA . VAL A 1 562 ? 37.852 -28.950 30.126 1.00 83.62 562 VAL A CA 1
ATOM 4287 C C . VAL A 1 562 ? 38.790 -29.813 30.959 1.00 83.62 562 VAL A C 1
ATOM 4289 O O . VAL A 1 562 ? 38.386 -30.872 31.430 1.00 83.62 562 VAL A O 1
ATOM 4292 N N . MET A 1 563 ? 40.052 -29.389 31.093 1.00 79.44 563 MET A N 1
ATOM 4293 C CA . MET A 1 563 ? 41.102 -30.115 31.831 1.00 79.44 563 MET A CA 1
ATOM 4294 C C . MET A 1 563 ? 41.182 -31.610 31.466 1.00 79.44 563 MET A C 1
ATOM 4296 O O . MET A 1 563 ? 41.245 -32.485 32.320 1.00 79.44 563 MET A O 1
ATOM 4300 N N . GLY A 1 564 ? 41.125 -31.912 30.166 1.00 77.19 564 GLY A N 1
ATOM 4301 C CA . GLY A 1 564 ? 41.247 -33.275 29.641 1.00 77.19 564 GLY A CA 1
ATOM 4302 C C . GLY A 1 564 ? 39.950 -34.093 29.605 1.00 77.19 564 GLY A C 1
ATOM 4303 O O . GLY A 1 564 ? 39.884 -35.016 28.790 1.00 77.19 564 GLY A O 1
ATOM 4304 N N . ALA A 1 565 ? 38.909 -33.713 30.356 1.00 83.38 565 ALA A N 1
ATOM 4305 C CA . ALA A 1 565 ? 37.631 -34.427 30.456 1.00 83.38 565 ALA A CA 1
ATOM 4306 C C . ALA A 1 565 ? 36.493 -33.766 29.650 1.00 83.38 565 ALA A C 1
ATOM 4308 O O . ALA A 1 565 ? 36.462 -32.546 29.473 1.00 83.38 565 ALA A O 1
ATOM 4309 N N . ASN A 1 566 ? 35.541 -34.571 29.166 1.00 88.19 566 ASN A N 1
ATOM 4310 C CA . ASN A 1 566 ? 34.307 -34.076 28.547 1.00 88.19 566 ASN A CA 1
ATOM 4311 C C . ASN A 1 566 ? 33.296 -33.701 29.636 1.00 88.19 566 ASN A C 1
ATOM 4313 O O . ASN A 1 566 ? 33.013 -34.506 30.518 1.00 88.19 566 ASN A O 1
ATOM 4317 N N . ARG A 1 567 ? 32.735 -32.495 29.555 1.00 92.12 567 ARG A N 1
ATOM 4318 C CA . ARG A 1 567 ? 31.720 -31.972 30.478 1.00 92.12 567 ARG A CA 1
ATOM 4319 C C . ARG A 1 567 ? 30.563 -31.359 29.696 1.00 92.12 567 ARG A C 1
ATOM 4321 O O . ARG A 1 567 ? 30.758 -30.929 28.562 1.00 92.12 567 ARG A O 1
ATOM 4328 N N . ILE A 1 568 ? 29.378 -31.303 30.295 1.00 94.00 568 ILE A N 1
ATOM 4329 C CA . ILE A 1 568 ? 28.219 -30.596 29.735 1.00 94.00 568 ILE A CA 1
ATOM 4330 C C . ILE A 1 568 ? 28.164 -29.222 30.402 1.00 94.00 568 ILE A C 1
ATOM 4332 O O . ILE A 1 568 ? 27.953 -29.132 31.607 1.00 94.00 568 ILE A O 1
ATOM 4336 N N . GLU A 1 569 ? 28.413 -28.163 29.638 1.00 94.12 569 GLU A N 1
ATOM 4337 C CA . GLU A 1 569 ? 28.422 -26.781 30.123 1.00 94.12 569 GLU A CA 1
ATOM 4338 C C . GLU A 1 569 ? 27.105 -26.084 29.799 1.00 94.12 569 GLU A C 1
ATOM 4340 O O . GLU A 1 569 ? 26.634 -26.164 28.663 1.00 94.12 569 GLU A O 1
ATOM 4345 N N . LEU A 1 570 ? 26.578 -25.359 30.788 1.00 93.25 570 LEU A N 1
ATOM 4346 C CA . LEU A 1 570 ? 25.536 -24.356 30.615 1.00 93.25 570 LEU A CA 1
ATOM 4347 C C . LEU A 1 570 ? 26.199 -22.976 30.497 1.00 93.25 570 LEU A C 1
ATOM 4349 O O . LEU A 1 570 ? 26.852 -22.509 31.430 1.00 93.25 570 LEU A O 1
ATOM 4353 N N . SER A 1 571 ? 26.029 -22.315 29.356 1.00 89.31 571 SER A N 1
ATOM 4354 C CA . SER A 1 571 ? 26.506 -20.949 29.100 1.00 89.31 571 SER A CA 1
ATOM 4355 C C . SER A 1 571 ? 25.345 -19.968 28.939 1.00 89.31 571 SER A C 1
ATOM 4357 O O . SER A 1 571 ? 24.240 -20.394 28.628 1.00 89.31 571 SER A O 1
ATOM 4359 N N . GLY A 1 572 ? 25.601 -18.671 29.137 1.00 81.00 572 GLY A N 1
ATOM 4360 C CA . GLY A 1 572 ? 24.592 -17.608 28.998 1.00 81.00 572 GLY A CA 1
ATOM 4361 C C . GLY A 1 572 ? 23.810 -17.283 30.275 1.00 81.00 572 GLY A C 1
ATOM 4362 O O . GLY A 1 572 ? 22.932 -16.433 30.250 1.00 81.00 572 GLY A O 1
ATOM 4363 N N . PHE A 1 573 ? 24.130 -17.926 31.402 1.00 84.19 573 PHE A N 1
ATOM 4364 C CA . PHE A 1 573 ? 23.487 -17.636 32.685 1.00 84.19 573 PHE A CA 1
ATOM 4365 C C . PHE A 1 573 ? 23.988 -16.311 33.284 1.00 84.19 573 PHE A C 1
ATOM 4367 O O . PHE A 1 573 ? 25.164 -15.965 33.156 1.00 84.19 573 PHE A O 1
ATOM 4374 N N . THR A 1 574 ? 23.106 -15.597 33.984 1.00 81.19 574 THR A N 1
ATOM 4375 C CA . THR A 1 574 ? 23.440 -14.384 34.748 1.00 81.19 574 THR A CA 1
ATOM 4376 C C . THR A 1 574 ? 23.770 -14.715 36.209 1.00 81.19 574 THR A C 1
ATOM 4378 O O . THR A 1 574 ? 23.471 -15.807 36.707 1.00 81.19 574 THR A O 1
ATOM 4381 N N . ASP A 1 575 ? 24.358 -13.767 36.944 1.00 75.19 575 ASP A N 1
ATOM 4382 C CA . ASP A 1 575 ? 24.713 -13.973 38.356 1.00 75.19 575 ASP A CA 1
ATOM 4383 C C . ASP A 1 575 ? 23.502 -14.250 39.258 1.00 75.19 575 ASP A C 1
ATOM 4385 O O . ASP A 1 575 ? 23.603 -15.044 40.195 1.00 75.19 575 ASP A O 1
ATOM 4389 N N . THR A 1 576 ? 22.332 -13.694 38.935 1.00 74.88 576 THR A N 1
ATOM 4390 C CA . THR A 1 576 ? 21.083 -13.946 39.671 1.00 74.88 576 THR A CA 1
ATOM 4391 C C . THR A 1 576 ? 20.554 -15.369 39.461 1.00 74.88 576 THR A C 1
ATOM 4393 O O . THR A 1 576 ? 19.925 -15.937 40.354 1.00 74.88 576 THR A O 1
ATOM 4396 N N . MET A 1 577 ? 20.855 -16.001 38.320 1.00 79.31 577 MET A N 1
ATOM 4397 C CA . MET A 1 577 ? 20.467 -17.390 38.035 1.00 79.31 577 MET A CA 1
ATOM 4398 C C . MET A 1 577 ? 21.342 -18.409 38.770 1.00 79.31 577 MET A C 1
ATOM 4400 O O . MET A 1 577 ? 20.902 -19.535 39.011 1.00 79.31 577 MET A O 1
ATOM 4404 N N . ARG A 1 578 ? 22.567 -18.026 39.154 1.00 80.81 578 ARG A N 1
ATOM 4405 C CA . ARG A 1 578 ? 23.589 -18.924 39.711 1.00 80.81 578 ARG A CA 1
ATOM 4406 C C . ARG A 1 578 ? 23.108 -19.697 40.939 1.00 80.81 578 ARG A C 1
ATOM 4408 O O . ARG A 1 578 ? 23.308 -20.910 41.015 1.00 80.81 578 ARG A O 1
ATOM 4415 N N . VAL A 1 579 ? 22.467 -19.009 41.885 1.00 82.06 579 VAL A N 1
ATOM 4416 C CA . VAL A 1 579 ? 21.973 -19.611 43.137 1.00 82.06 579 VAL A CA 1
ATOM 4417 C C . VAL A 1 579 ? 20.922 -20.683 42.836 1.00 82.06 579 VAL A C 1
ATOM 4419 O O . VAL A 1 579 ? 20.990 -21.794 43.356 1.00 82.06 579 VAL A O 1
ATOM 4422 N N . ARG A 1 580 ? 19.996 -20.384 41.920 1.00 81.75 580 ARG A N 1
ATOM 4423 C CA . ARG A 1 580 ? 18.910 -21.288 41.522 1.00 81.75 580 ARG A CA 1
ATOM 4424 C C . ARG A 1 580 ? 19.409 -22.490 40.717 1.00 81.75 580 ARG A C 1
ATOM 4426 O O . ARG A 1 580 ? 18.993 -23.610 40.981 1.00 81.75 580 ARG A O 1
ATOM 4433 N N . LEU A 1 581 ? 20.322 -22.276 39.772 1.00 88.44 581 LEU A N 1
ATOM 4434 C CA . LEU A 1 581 ? 20.924 -23.357 38.985 1.00 88.44 581 LEU A CA 1
ATOM 4435 C C . LEU A 1 581 ? 21.756 -24.297 39.871 1.00 88.44 581 LEU A C 1
ATOM 4437 O O . LEU A 1 581 ? 21.704 -25.514 39.702 1.00 88.44 581 LEU A O 1
ATOM 4441 N N . THR A 1 582 ? 22.438 -23.757 40.884 1.00 88.50 582 THR A N 1
ATOM 4442 C CA . THR A 1 582 ? 23.132 -24.582 41.885 1.00 88.50 582 THR A CA 1
ATOM 4443 C C . THR A 1 582 ? 22.141 -25.419 42.702 1.00 88.50 582 THR A C 1
ATOM 4445 O O . THR A 1 582 ? 22.363 -26.610 42.902 1.00 88.50 582 THR A O 1
ATOM 4448 N N . ALA A 1 583 ? 20.990 -24.851 43.083 1.00 85.88 583 ALA A N 1
ATOM 4449 C CA . ALA A 1 583 ? 19.918 -25.588 43.762 1.00 85.88 583 ALA A CA 1
ATOM 4450 C C . ALA A 1 583 ? 19.284 -26.700 42.897 1.00 85.88 583 ALA A C 1
ATOM 4452 O O . ALA A 1 583 ? 18.751 -27.673 43.430 1.00 85.88 583 ALA A O 1
ATOM 4453 N N . TYR A 1 584 ? 19.359 -26.599 41.565 1.00 86.81 584 TYR A N 1
ATOM 4454 C CA . TYR A 1 584 ? 18.929 -27.670 40.657 1.00 86.81 584 TYR A CA 1
ATOM 4455 C C . TYR A 1 584 ? 19.923 -28.831 40.578 1.00 86.81 584 TYR A C 1
ATOM 4457 O O . TYR A 1 584 ? 19.529 -29.917 40.152 1.00 86.81 584 TYR A O 1
ATOM 4465 N N . GLY A 1 585 ? 21.163 -28.627 41.034 1.00 88.06 585 GLY A N 1
ATOM 4466 C CA . GLY A 1 585 ? 22.231 -29.625 41.042 1.00 88.06 585 GLY A CA 1
ATOM 4467 C C . GLY A 1 585 ? 23.364 -29.346 40.053 1.00 88.06 585 GLY A C 1
ATOM 4468 O O . GLY A 1 585 ? 24.217 -30.211 39.868 1.00 88.06 585 GLY A O 1
ATOM 4469 N N . LEU A 1 586 ? 23.402 -28.170 39.409 1.00 92.88 586 LEU A N 1
ATOM 4470 C CA . LEU A 1 586 ? 24.575 -27.757 38.635 1.00 92.88 586 LEU A CA 1
ATOM 4471 C C . LEU A 1 586 ? 25.693 -27.329 39.586 1.00 92.88 586 LEU A C 1
ATOM 4473 O O . LEU A 1 586 ? 25.448 -26.718 40.624 1.00 92.88 586 LEU A O 1
ATOM 4477 N N . PHE A 1 587 ? 26.935 -27.581 39.199 1.00 90.88 587 PHE A N 1
ATOM 4478 C CA . PHE A 1 587 ? 28.103 -27.094 39.928 1.00 90.88 587 PHE A CA 1
ATOM 4479 C C . PHE A 1 587 ? 28.868 -26.089 39.072 1.00 90.88 587 PHE A C 1
ATOM 4481 O O . PHE A 1 587 ? 28.773 -26.093 37.843 1.00 90.88 587 PHE A O 1
ATOM 4488 N N . HIS A 1 588 ? 29.607 -25.192 39.716 1.00 87.88 588 HIS A N 1
ATOM 4489 C CA . HIS A 1 588 ? 30.364 -24.154 39.033 1.00 87.88 588 HIS A CA 1
ATOM 4490 C C . HIS A 1 588 ? 31.822 -24.142 39.483 1.00 87.88 588 HIS A C 1
ATOM 4492 O O . HIS A 1 588 ? 32.133 -24.396 40.642 1.00 87.88 588 HIS A O 1
ATOM 4498 N N . GLU A 1 589 ? 32.712 -23.818 38.554 1.00 88.44 589 GLU A N 1
ATOM 4499 C CA . GLU A 1 589 ? 34.153 -23.710 38.773 1.00 88.44 589 GLU A CA 1
ATOM 4500 C C . GLU A 1 589 ? 34.667 -22.433 38.096 1.00 88.44 589 GLU A C 1
ATOM 4502 O O . GLU A 1 589 ? 34.116 -21.985 37.086 1.00 88.44 589 GLU A O 1
ATOM 4507 N N . ILE A 1 590 ? 35.737 -21.843 38.631 1.00 85.19 590 ILE A N 1
ATOM 4508 C CA . ILE A 1 590 ? 36.446 -20.745 37.965 1.00 85.19 590 ILE A CA 1
ATOM 4509 C C . ILE A 1 590 ? 37.569 -21.352 37.127 1.00 85.19 590 ILE A C 1
ATOM 4511 O O . ILE A 1 590 ? 38.492 -21.960 37.662 1.00 85.19 590 ILE A O 1
ATOM 4515 N N . ILE A 1 591 ? 37.496 -21.185 35.807 1.00 82.12 591 ILE A N 1
ATOM 4516 C CA . ILE A 1 591 ? 38.460 -21.747 34.855 1.00 82.12 591 ILE A CA 1
ATOM 4517 C C . ILE A 1 591 ? 38.878 -20.640 33.898 1.00 82.12 591 ILE A C 1
ATOM 4519 O O . ILE A 1 591 ? 38.026 -20.009 33.272 1.00 82.12 591 ILE A O 1
ATOM 4523 N N . SER A 1 592 ? 40.187 -20.395 33.794 1.00 82.00 592 SER A N 1
ATOM 4524 C CA . SER A 1 592 ? 40.742 -19.277 33.015 1.00 82.00 592 SER A CA 1
ATOM 4525 C C . SER A 1 592 ? 40.091 -17.935 33.385 1.00 82.00 592 SER A C 1
ATOM 4527 O O . SER A 1 592 ? 39.654 -17.194 32.511 1.00 82.00 592 SER A O 1
ATOM 4529 N N . TRP A 1 593 ? 39.994 -17.654 34.691 1.00 82.06 593 TRP A N 1
ATOM 4530 C CA . TRP A 1 593 ? 39.425 -16.419 35.261 1.00 82.06 593 TRP A CA 1
ATOM 4531 C C . TRP A 1 593 ? 37.932 -16.180 34.987 1.00 82.06 593 TRP A C 1
ATOM 4533 O O . TRP A 1 593 ? 37.407 -15.125 35.332 1.00 82.06 593 TRP A O 1
ATOM 4543 N N . LYS A 1 594 ? 37.220 -17.160 34.419 1.00 80.44 594 LYS A N 1
ATOM 4544 C CA . LYS A 1 594 ? 35.783 -17.080 34.146 1.00 80.44 594 LYS A CA 1
ATOM 4545 C C . LYS A 1 594 ? 35.022 -18.122 34.957 1.00 80.44 594 LYS A C 1
ATOM 4547 O O . LYS A 1 594 ? 35.431 -19.282 35.011 1.00 80.44 594 LYS A O 1
ATOM 4552 N N . LEU A 1 595 ? 33.894 -17.727 35.548 1.00 85.06 595 LEU A N 1
ATOM 4553 C CA . LEU A 1 595 ? 32.972 -18.688 36.144 1.00 85.06 595 LEU A CA 1
ATOM 4554 C C . LEU A 1 595 ? 32.276 -19.497 35.046 1.00 85.06 595 LEU A C 1
ATOM 4556 O O . LEU A 1 595 ? 31.683 -18.931 34.127 1.00 85.06 595 LEU A O 1
ATOM 4560 N N . ARG A 1 596 ? 32.322 -20.820 35.163 1.00 91.25 596 ARG A N 1
ATOM 4561 C CA . ARG A 1 596 ? 31.674 -21.758 34.246 1.00 91.25 596 ARG A CA 1
ATOM 4562 C C . ARG A 1 596 ? 30.803 -22.716 35.041 1.00 91.25 596 ARG A C 1
ATOM 4564 O O . ARG A 1 596 ? 31.170 -23.087 36.154 1.00 91.25 596 ARG A O 1
ATOM 4571 N N . MET A 1 597 ? 29.660 -23.098 34.483 1.00 93.25 597 MET A N 1
ATOM 4572 C CA . MET A 1 597 ? 28.664 -23.922 35.165 1.00 93.25 597 MET A CA 1
ATOM 4573 C C . MET A 1 597 ? 28.387 -25.196 34.371 1.00 93.25 597 MET A C 1
ATOM 4575 O O . MET A 1 597 ? 28.278 -25.163 33.145 1.00 93.25 597 MET A O 1
ATOM 4579 N N . PHE A 1 598 ? 28.297 -26.323 35.070 1.00 94.94 598 PHE A N 1
ATOM 4580 C CA . PHE A 1 598 ? 28.260 -27.648 34.467 1.00 94.94 598 PHE A CA 1
ATOM 4581 C C . PHE A 1 598 ? 27.129 -28.500 35.037 1.00 94.94 598 PHE A C 1
ATOM 4583 O O . PHE A 1 598 ? 26.809 -28.437 36.226 1.00 94.94 598 PHE A O 1
ATOM 4590 N N . VAL A 1 599 ? 26.552 -29.330 34.171 1.00 94.56 599 VAL A N 1
ATOM 4591 C CA . VAL A 1 599 ? 25.635 -30.405 34.560 1.00 94.56 599 VAL A CA 1
ATOM 4592 C C . VAL A 1 599 ? 26.476 -31.622 34.981 1.00 94.56 599 VAL A C 1
ATOM 4594 O O . VAL A 1 599 ? 27.446 -31.941 34.278 1.00 94.56 599 VAL A O 1
ATOM 4597 N N . PRO A 1 600 ? 26.147 -32.315 36.092 1.00 92.00 600 PRO A N 1
ATOM 4598 C CA . PRO A 1 600 ? 26.786 -33.580 36.454 1.00 92.00 600 PRO A CA 1
ATOM 4599 C C . PRO A 1 600 ? 26.748 -34.582 35.298 1.00 92.00 600 PRO A C 1
ATOM 4601 O O . PRO A 1 600 ? 25.756 -34.683 34.582 1.00 92.00 600 PRO A O 1
ATOM 4604 N N . THR A 1 601 ? 27.843 -35.313 35.101 1.00 86.81 601 THR A N 1
ATOM 4605 C CA . THR A 1 601 ? 27.956 -36.319 34.026 1.00 86.81 601 THR A CA 1
ATOM 4606 C C . THR A 1 601 ? 27.704 -37.747 34.519 1.00 86.81 601 THR A C 1
ATOM 4608 O O . THR A 1 601 ? 27.785 -38.689 33.737 1.00 86.81 601 THR A O 1
ATOM 4611 N N . ASP A 1 602 ? 27.390 -37.902 35.805 1.00 84.94 602 ASP A N 1
ATOM 4612 C CA . ASP A 1 602 ? 27.006 -39.163 36.436 1.00 84.94 602 ASP A CA 1
ATOM 4613 C C . ASP A 1 602 ? 25.496 -39.446 36.279 1.00 84.94 602 ASP A C 1
ATOM 4615 O O . ASP A 1 602 ? 24.777 -38.749 35.558 1.00 84.94 602 ASP A O 1
ATOM 4619 N N . ALA A 1 603 ? 24.995 -40.473 36.972 1.00 82.06 603 ALA A N 1
ATOM 4620 C CA . ALA A 1 603 ? 23.592 -40.885 36.918 1.00 82.06 603 ALA A CA 1
ATOM 4621 C C . ALA A 1 603 ? 22.591 -39.805 37.386 1.00 82.06 603 ALA A C 1
ATOM 4623 O O . ALA A 1 603 ? 21.401 -39.923 37.101 1.00 82.06 603 ALA A O 1
ATOM 4624 N N . SER A 1 604 ? 23.041 -38.748 38.076 1.00 87.12 604 SER A N 1
ATOM 4625 C CA . SER A 1 604 ? 22.185 -37.625 38.480 1.00 87.12 604 SER A CA 1
ATOM 4626 C C . SER A 1 604 ? 21.957 -36.605 37.355 1.00 87.12 604 SER A C 1
ATOM 4628 O O . SER A 1 604 ? 20.979 -35.855 37.389 1.00 87.12 604 SER A O 1
ATOM 4630 N N . GLY A 1 605 ? 22.812 -36.606 36.327 1.00 88.69 605 GLY A N 1
ATOM 4631 C CA . GLY A 1 605 ? 22.805 -35.649 35.221 1.00 88.69 605 GLY A CA 1
ATOM 4632 C C . GLY A 1 605 ? 21.467 -35.508 34.481 1.00 88.69 605 GLY A C 1
ATOM 4633 O O . GLY A 1 605 ? 20.990 -34.378 34.340 1.00 88.69 605 GLY A O 1
ATOM 4634 N N . PRO A 1 606 ? 20.803 -36.602 34.056 1.00 90.19 606 PRO A N 1
ATOM 4635 C CA . PRO A 1 606 ? 19.490 -36.529 33.410 1.00 90.19 606 PRO A CA 1
ATOM 4636 C C . PRO A 1 606 ? 18.404 -35.892 34.288 1.00 90.19 606 PRO A C 1
ATOM 4638 O O . PRO A 1 606 ? 17.576 -35.135 33.786 1.00 90.19 606 PRO A O 1
ATOM 4641 N N . ALA A 1 607 ? 18.422 -36.141 35.602 1.00 87.94 607 ALA A N 1
ATOM 4642 C CA . ALA A 1 607 ? 17.454 -35.565 36.537 1.00 87.94 607 ALA A CA 1
ATOM 4643 C C . ALA A 1 607 ? 17.696 -34.064 36.768 1.00 87.94 607 ALA A C 1
ATOM 4645 O O . ALA A 1 607 ? 16.744 -33.287 36.854 1.00 87.94 607 ALA A O 1
ATOM 4646 N N . VAL A 1 608 ? 18.963 -33.636 36.822 1.00 90.06 608 VAL A N 1
ATOM 4647 C CA . VAL A 1 608 ? 19.325 -32.209 36.847 1.00 90.06 608 VAL A CA 1
ATOM 4648 C C . VAL A 1 608 ? 18.881 -31.535 35.548 1.00 90.06 608 VAL A C 1
ATOM 4650 O O . VAL A 1 608 ? 18.261 -30.475 35.585 1.00 90.06 608 VAL A O 1
ATOM 4653 N N . LEU A 1 609 ? 19.124 -32.174 34.401 1.00 88.94 609 LEU A N 1
ATOM 4654 C CA . LEU A 1 609 ? 18.724 -31.656 33.096 1.00 88.94 609 LEU A CA 1
ATOM 4655 C C . LEU A 1 609 ? 17.198 -31.569 32.939 1.00 88.94 609 LEU A C 1
ATOM 4657 O O . LEU A 1 609 ? 16.711 -30.598 32.367 1.00 88.94 609 LEU A O 1
ATOM 4661 N N . ALA A 1 610 ? 16.439 -32.513 33.502 1.00 86.25 610 ALA A N 1
ATOM 4662 C CA . ALA A 1 610 ? 14.978 -32.462 33.522 1.00 86.25 610 ALA A CA 1
ATOM 4663 C C . ALA A 1 610 ? 14.456 -31.198 34.222 1.00 86.25 610 ALA A C 1
ATOM 4665 O O . ALA A 1 610 ? 13.613 -30.506 33.660 1.00 86.25 610 ALA A O 1
ATOM 4666 N N . LYS A 1 611 ? 15.020 -30.834 35.384 1.00 88.81 611 LYS A N 1
ATOM 4667 C CA . LYS A 1 611 ? 14.661 -29.596 36.105 1.00 88.81 611 LYS A CA 1
ATOM 4668 C C . LYS A 1 611 ? 14.991 -28.334 35.303 1.00 88.81 611 LYS A C 1
ATOM 4670 O O . LYS A 1 611 ? 14.259 -27.348 35.368 1.00 88.81 611 LYS A O 1
ATOM 4675 N N . ILE A 1 612 ? 16.096 -28.353 34.548 1.00 87.75 612 ILE A N 1
ATOM 4676 C CA . ILE A 1 612 ? 16.456 -27.246 33.652 1.00 87.75 612 ILE A CA 1
ATOM 4677 C C . ILE A 1 612 ? 15.428 -27.141 32.523 1.00 87.75 612 ILE A C 1
ATOM 4679 O O . ILE A 1 612 ? 14.903 -26.056 32.313 1.00 87.75 612 ILE A O 1
ATOM 4683 N N . ILE A 1 613 ? 15.119 -28.244 31.833 1.00 83.50 613 ILE A N 1
ATOM 4684 C CA . ILE A 1 613 ? 14.209 -28.269 30.675 1.00 83.50 613 ILE A CA 1
ATOM 4685 C C . ILE A 1 613 ? 12.764 -27.952 31.082 1.00 83.50 613 ILE A C 1
ATOM 4687 O O . ILE A 1 613 ? 12.064 -27.258 30.354 1.00 83.50 613 ILE A O 1
ATOM 4691 N N . GLU A 1 614 ? 12.318 -28.406 32.253 1.00 80.62 614 GLU A N 1
ATOM 4692 C CA . GLU A 1 614 ? 10.990 -28.089 32.793 1.00 80.62 614 GLU A CA 1
ATOM 4693 C C . GLU A 1 614 ? 10.813 -26.578 32.997 1.00 80.62 614 GLU A C 1
ATOM 4695 O O . GLU A 1 614 ? 9.769 -26.012 32.672 1.00 80.62 614 GLU A O 1
ATOM 4700 N N . ARG A 1 615 ? 11.852 -25.900 33.499 1.00 77.38 615 ARG A N 1
ATOM 4701 C CA . ARG A 1 615 ? 11.814 -24.450 33.726 1.00 77.38 615 ARG A CA 1
ATOM 4702 C C . ARG A 1 615 ? 12.145 -23.635 32.476 1.00 77.38 615 ARG A C 1
ATOM 4704 O O . ARG A 1 615 ? 11.617 -22.534 32.320 1.00 77.38 615 ARG A O 1
ATOM 4711 N N . HIS A 1 616 ? 13.022 -24.162 31.631 1.00 78.75 616 HIS A N 1
ATOM 4712 C CA . HIS A 1 616 ? 13.556 -23.550 30.421 1.00 78.75 616 HIS A CA 1
ATOM 4713 C C . HIS A 1 616 ? 13.381 -24.541 29.252 1.00 78.75 616 HIS A C 1
ATOM 4715 O O . HIS A 1 616 ? 14.330 -25.254 28.917 1.00 78.75 616 HIS A O 1
ATOM 4721 N N . PRO A 1 617 ? 12.177 -24.620 28.646 1.00 76.38 617 PRO A N 1
ATOM 4722 C CA . PRO A 1 617 ? 11.877 -25.585 27.587 1.00 76.38 617 PRO A CA 1
ATOM 4723 C C . PRO A 1 617 ? 12.809 -25.429 26.388 1.00 76.38 617 PRO A C 1
ATOM 4725 O O . PRO A 1 617 ? 13.133 -24.308 26.007 1.00 76.38 617 PRO A O 1
ATOM 4728 N N . ILE A 1 618 ? 13.224 -26.537 25.770 1.00 75.94 618 ILE A N 1
ATOM 4729 C CA . ILE A 1 618 ? 14.150 -26.513 24.627 1.00 75.94 618 ILE A CA 1
ATOM 4730 C C . ILE A 1 618 ? 13.543 -25.682 23.487 1.00 75.94 618 ILE A C 1
ATOM 4732 O O . ILE A 1 618 ? 12.483 -26.024 22.967 1.00 75.94 618 ILE A O 1
ATOM 4736 N N . GLN A 1 619 ? 14.229 -24.609 23.084 1.00 66.56 619 GLN A N 1
ATOM 4737 C CA . GLN A 1 619 ? 13.814 -23.761 21.962 1.00 66.56 619 GLN A CA 1
ATOM 4738 C C . GLN A 1 619 ? 14.355 -24.278 20.632 1.00 66.56 619 GLN A C 1
ATOM 4740 O O . GLN A 1 619 ? 13.687 -24.189 19.603 1.00 66.56 619 GLN A O 1
ATOM 4745 N N . ARG A 1 620 ? 15.584 -24.801 20.637 1.00 61.25 620 ARG A N 1
ATOM 4746 C CA . ARG A 1 620 ? 16.254 -25.299 19.437 1.00 61.25 620 ARG A CA 1
ATOM 4747 C C . ARG A 1 620 ? 17.261 -26.386 19.797 1.00 61.25 620 ARG A C 1
ATOM 4749 O O . ARG A 1 620 ? 17.959 -26.304 20.802 1.00 61.25 620 ARG A O 1
ATOM 4756 N N . ILE A 1 621 ? 17.342 -27.397 18.938 1.00 72.25 621 ILE A N 1
ATOM 4757 C CA . ILE A 1 621 ? 18.383 -28.424 18.960 1.00 72.25 621 ILE A CA 1
ATOM 4758 C C . ILE A 1 621 ? 19.279 -28.149 17.755 1.00 72.25 621 ILE A C 1
ATOM 4760 O O . ILE A 1 621 ? 18.792 -28.038 16.630 1.00 72.25 621 ILE A O 1
ATOM 4764 N N . SER A 1 622 ? 20.573 -27.975 17.983 1.00 65.94 622 SER A N 1
ATOM 4765 C CA . SER A 1 622 ? 21.565 -27.753 16.934 1.00 65.94 622 SER A CA 1
ATOM 4766 C C . SER A 1 622 ? 22.603 -28.869 16.941 1.00 65.94 622 SER A C 1
ATOM 4768 O O . SER A 1 622 ? 22.986 -29.375 17.996 1.00 65.94 622 SER A O 1
ATOM 4770 N N . GLU A 1 623 ? 23.049 -29.277 15.754 1.00 64.12 623 GLU A N 1
ATOM 4771 C CA . GLU A 1 623 ? 24.158 -30.214 15.622 1.00 64.12 623 GLU A CA 1
ATOM 4772 C C . GLU A 1 623 ? 25.478 -29.465 15.452 1.00 64.12 623 GLU A C 1
ATOM 4774 O O . GLU A 1 623 ? 25.549 -28.423 14.796 1.00 64.12 623 GLU A O 1
ATOM 4779 N N . ARG A 1 624 ? 26.543 -29.996 16.050 1.00 53.47 624 ARG A N 1
ATOM 4780 C CA . ARG A 1 624 ? 27.893 -29.479 15.841 1.00 53.47 624 ARG A CA 1
ATOM 4781 C C . ARG A 1 624 ? 28.409 -29.981 14.492 1.00 53.47 624 ARG A C 1
ATOM 4783 O O . ARG A 1 624 ? 28.653 -31.178 14.357 1.00 53.47 624 ARG A O 1
ATOM 4790 N N . GLU A 1 625 ? 28.634 -29.079 13.532 1.00 40.03 625 GLU A N 1
ATOM 4791 C CA . GLU A 1 625 ? 29.409 -29.406 12.328 1.00 40.03 625 GLU A CA 1
ATOM 4792 C C . GLU A 1 625 ? 30.783 -29.951 12.745 1.00 40.03 625 GLU A C 1
ATOM 4794 O O . GLU A 1 625 ? 31.469 -29.381 13.605 1.00 40.03 625 GLU A O 1
ATOM 4799 N N . ALA A 1 626 ? 31.154 -31.099 12.170 1.00 33.25 626 ALA A N 1
ATOM 4800 C CA . ALA A 1 626 ? 32.503 -31.624 12.286 1.00 33.25 626 ALA A CA 1
ATOM 4801 C C . ALA A 1 626 ? 33.455 -30.557 11.736 1.00 33.25 626 ALA A C 1
ATOM 4803 O O . ALA A 1 626 ? 33.339 -30.161 10.580 1.00 33.25 626 ALA A O 1
ATOM 4804 N N . SER A 1 627 ? 34.314 -30.043 12.616 1.00 33.88 627 SER A N 1
ATOM 4805 C CA . SER A 1 627 ? 35.395 -29.122 12.257 1.00 33.88 627 SER A CA 1
ATOM 4806 C C . SER A 1 627 ? 36.402 -29.827 11.365 1.00 33.88 627 SER A C 1
ATOM 4808 O O . SER A 1 627 ? 36.710 -30.998 11.698 1.00 33.88 627 SER A O 1
#